Protein AF-0000000079812619 (afdb_homodimer)

Structure (mmCIF, N/CA/C/O backbone):
data_AF-0000000079812619-model_v1
#
loop_
_entity.id
_entity.type
_entity.pdbx_description
1 polymer 'arginine deiminase'
#
loop_
_atom_site.group_PDB
_atom_site.id
_atom_site.type_symbol
_atom_site.label_atom_id
_atom_site.label_alt_id
_atom_site.label_comp_id
_atom_site.label_asym_id
_atom_site.label_entity_id
_atom_site.label_seq_id
_atom_site.pdbx_PDB_ins_code
_atom_site.Cartn_x
_atom_site.Cartn_y
_atom_site.Cartn_z
_atom_site.occupancy
_atom_site.B_iso_or_equiv
_atom_site.auth_seq_id
_atom_site.auth_comp_id
_atom_site.auth_asym_id
_atom_site.auth_atom_id
_atom_site.pdbx_PDB_model_num
ATOM 1 N N . MET A 1 1 ? 17.625 -40.125 -14.539 1 35.16 1 MET A N 1
ATOM 2 C CA . MET A 1 1 ? 16.844 -39.312 -13.609 1 35.16 1 MET A CA 1
ATOM 3 C C . MET A 1 1 ? 15.352 -39.469 -13.867 1 35.16 1 MET A C 1
ATOM 5 O O . MET A 1 1 ? 14.898 -39.375 -15.008 1 35.16 1 MET A O 1
ATOM 9 N N . VAL A 1 2 ? 14.688 -40.375 -13.164 1 44.88 2 VAL A N 1
ATOM 10 C CA . VAL A 1 2 ? 13.281 -40.688 -13.406 1 44.88 2 VAL A CA 1
ATOM 11 C C . VAL A 1 2 ? 12.5 -39.375 -13.617 1 44.88 2 VAL A C 1
ATOM 13 O O . VAL A 1 2 ? 12.617 -38.438 -12.828 1 44.88 2 VAL A O 1
ATOM 16 N N . ALA A 1 3 ? 12.133 -39.125 -14.828 1 56.12 3 ALA A N 1
ATOM 17 C CA . ALA A 1 3 ? 11.367 -37.969 -15.219 1 56.12 3 ALA A CA 1
ATOM 18 C C . ALA A 1 3 ? 10.227 -37.688 -14.242 1 56.12 3 ALA A C 1
ATOM 20 O O . ALA A 1 3 ? 9.43 -38.594 -13.953 1 56.12 3 ALA A O 1
ATOM 21 N N . ASN A 1 4 ? 10.367 -36.688 -13.375 1 72.25 4 ASN A N 1
ATOM 22 C CA . ASN A 1 4 ? 9.289 -36.281 -12.461 1 72.25 4 ASN A CA 1
ATOM 23 C C . ASN A 1 4 ? 7.977 -36.062 -13.211 1 72.25 4 ASN A C 1
ATOM 25 O O . ASN A 1 4 ? 7.969 -35.5 -14.312 1 72.25 4 ASN A O 1
ATOM 29 N N . ARG A 1 5 ? 7.043 -36.75 -12.773 1 89.38 5 ARG A N 1
ATOM 30 C CA . ARG A 1 5 ? 5.699 -36.625 -13.336 1 89.38 5 ARG A CA 1
ATOM 31 C C . ARG A 1 5 ? 5.312 -35.156 -13.5 1 89.38 5 ARG A C 1
ATOM 33 O O . ARG A 1 5 ? 4.711 -34.781 -14.508 1 89.38 5 ARG A O 1
ATOM 40 N N . TRP A 1 6 ? 5.793 -34.344 -12.523 1 96.56 6 TRP A N 1
ATOM 41 C CA . TRP A 1 6 ? 5.449 -32.938 -12.516 1 96.56 6 TRP A CA 1
ATOM 42 C C . TRP A 1 6 ? 6.633 -32.094 -12.961 1 96.56 6 TRP A C 1
ATOM 44 O O . TRP A 1 6 ? 7.777 -32.375 -12.609 1 96.56 6 TRP A O 1
ATOM 54 N N . PHE A 1 7 ? 6.238 -31.078 -13.852 1 97.31 7 PHE A N 1
ATOM 55 C CA . PHE A 1 7 ? 7.312 -30.297 -14.453 1 97.31 7 PHE A CA 1
ATOM 56 C C . PHE A 1 7 ? 6.797 -28.938 -14.914 1 97.31 7 PHE A C 1
ATOM 58 O O . PHE A 1 7 ? 5.77 -28.844 -15.594 1 97.31 7 PHE A O 1
ATOM 65 N N . ILE A 1 8 ? 7.512 -27.875 -14.516 1 97.62 8 ILE A N 1
ATOM 66 C CA . ILE A 1 8 ? 7.32 -26.562 -15.133 1 97.62 8 ILE A CA 1
ATOM 67 C C . ILE A 1 8 ? 8.664 -25.844 -15.242 1 97.62 8 ILE A C 1
ATOM 69 O O . ILE A 1 8 ? 9.508 -25.953 -14.352 1 97.62 8 ILE A O 1
ATOM 73 N N . ASP A 1 9 ? 8.906 -25.203 -16.328 1 97.44 9 ASP A N 1
ATOM 74 C CA . ASP A 1 9 ? 10.117 -24.391 -16.453 1 97.44 9 ASP A CA 1
ATOM 75 C C . ASP A 1 9 ? 9.773 -22.953 -16.859 1 97.44 9 ASP A C 1
ATOM 77 O O . ASP A 1 9 ? 10.672 -22.156 -17.141 1 97.44 9 ASP A O 1
ATOM 81 N N . SER A 1 10 ? 8.477 -22.734 -16.922 1 98.31 10 SER A N 1
ATOM 82 C CA . SER A 1 10 ? 7.977 -21.391 -17.219 1 98.31 10 SER A CA 1
ATOM 83 C C . SER A 1 10 ? 6.535 -21.219 -16.75 1 98.31 10 SER A C 1
ATOM 85 O O . SER A 1 10 ? 5.816 -22.203 -16.547 1 98.31 10 SER A O 1
ATOM 87 N N . GLU A 1 11 ? 6.156 -19.984 -16.547 1 98.25 11 GLU A N 1
ATOM 88 C CA . GLU A 1 11 ? 4.773 -19.656 -16.203 1 98.25 11 GLU A CA 1
ATOM 89 C C . GLU A 1 11 ? 3.865 -19.75 -17.422 1 98.25 11 GLU A C 1
ATOM 91 O O . GLU A 1 11 ? 2.639 -19.781 -17.297 1 98.25 11 GLU A O 1
ATOM 96 N N . THR A 1 12 ? 4.434 -19.875 -18.656 1 98.56 12 THR A N 1
ATOM 97 C CA . THR A 1 12 ? 3.602 -19.625 -19.828 1 98.56 12 THR A CA 1
ATOM 98 C C . THR A 1 12 ? 3.58 -20.844 -20.75 1 98.56 12 THR A C 1
ATOM 100 O O . THR A 1 12 ? 2.92 -20.812 -21.781 1 98.56 12 THR A O 1
ATOM 103 N N . GLY A 1 13 ? 4.344 -21.922 -20.406 1 98.06 13 GLY A N 1
ATOM 104 C CA . GLY A 1 13 ? 4.203 -23.156 -21.172 1 98.06 13 GLY A CA 1
ATOM 105 C C . GLY A 1 13 ? 2.783 -23.688 -21.172 1 98.06 13 GLY A C 1
ATOM 106 O O . GLY A 1 13 ? 1.988 -23.359 -20.297 1 98.06 13 GLY A O 1
ATOM 107 N N . ASP A 1 14 ? 2.551 -24.516 -22.141 1 98.19 14 ASP A N 1
ATOM 108 C CA . ASP A 1 14 ? 1.212 -25.078 -22.25 1 98.19 14 ASP A CA 1
ATOM 109 C C . ASP A 1 14 ? 0.835 -25.859 -20.984 1 98.19 14 ASP A C 1
ATOM 111 O O . ASP A 1 14 ? 1.532 -26.797 -20.594 1 98.19 14 ASP A O 1
ATOM 115 N N . LEU A 1 15 ? -0.251 -25.469 -20.344 1 98.62 15 LEU A N 1
ATOM 116 C CA . LEU A 1 15 ? -0.665 -26.062 -19.078 1 98.62 15 LEU A CA 1
ATOM 117 C C . LEU A 1 15 ? -1.372 -27.391 -19.312 1 98.62 15 LEU A C 1
ATOM 119 O O . LEU A 1 15 ? -2.373 -27.453 -20.031 1 98.62 15 LEU A O 1
ATOM 123 N N . ALA A 1 16 ? -0.857 -28.422 -18.703 1 98.44 16 ALA A N 1
ATOM 124 C CA . ALA A 1 16 ? -1.428 -29.75 -18.891 1 98.44 16 ALA A CA 1
ATOM 125 C C . ALA A 1 16 ? -2.148 -30.219 -17.625 1 98.44 16 ALA A C 1
ATOM 127 O O . ALA A 1 16 ? -3.229 -30.812 -17.703 1 98.44 16 ALA A O 1
ATOM 128 N N . ASP A 1 17 ? -1.555 -30 -16.5 1 98.75 17 ASP A N 1
ATOM 129 C CA . ASP A 1 17 ? -2.094 -30.422 -15.219 1 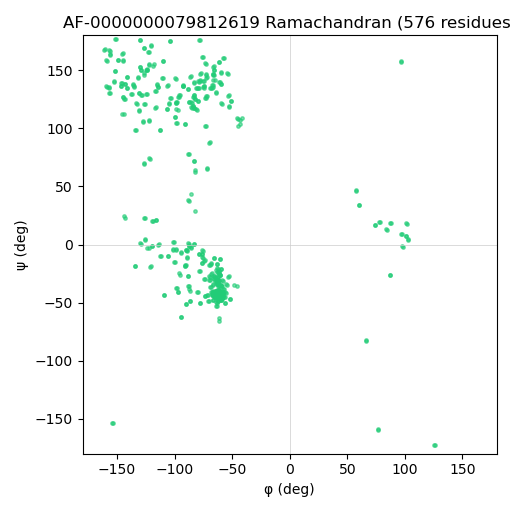98.75 17 ASP A CA 1
ATOM 130 C C . ASP A 1 17 ? -2.049 -29.281 -14.203 1 98.75 17 ASP A C 1
ATOM 132 O O . ASP A 1 17 ? -1.087 -28.5 -14.18 1 98.75 17 ASP A O 1
ATOM 136 N N . VAL A 1 18 ? -3.074 -29.203 -13.359 1 98.88 18 VAL A N 1
ATOM 137 C CA . VAL A 1 18 ? -3.158 -28.109 -12.398 1 98.88 18 VAL A CA 1
ATOM 138 C C . VAL A 1 18 ? -3.799 -28.609 -11.102 1 98.88 18 VAL A C 1
ATOM 140 O O . VAL A 1 18 ? -4.711 -29.453 -11.141 1 98.88 18 VAL A O 1
ATOM 143 N N . LEU A 1 19 ? -3.283 -28.188 -10.016 1 98.88 19 LEU A N 1
ATOM 144 C CA . LEU A 1 19 ? -3.783 -28.547 -8.695 1 98.88 19 LEU A CA 1
ATOM 145 C C . LEU A 1 19 ? -4.73 -27.484 -8.164 1 98.88 19 LEU A C 1
ATOM 147 O O . LEU A 1 19 ? -4.402 -26.297 -8.18 1 98.88 19 LEU A O 1
ATOM 151 N N . LEU A 1 20 ? -5.902 -27.859 -7.723 1 98.88 20 LEU A N 1
ATOM 152 C CA . LEU A 1 20 ? -6.938 -27 -7.164 1 98.88 20 LEU A CA 1
ATOM 153 C C . LEU A 1 20 ? -7.379 -27.5 -5.793 1 98.88 20 LEU A C 1
ATOM 155 O O . LEU A 1 20 ? -6.969 -28.578 -5.363 1 98.88 20 LEU A O 1
ATOM 159 N N . CYS A 1 21 ? -8.125 -26.719 -5.086 1 98.81 21 CYS A N 1
ATOM 160 C CA . CYS A 1 21 ? -8.844 -27.109 -3.877 1 98.81 21 CYS A CA 1
ATOM 161 C C . CYS A 1 21 ? -10.203 -26.422 -3.807 1 98.81 21 CYS A C 1
ATOM 163 O O . CYS A 1 21 ? -10.289 -25.203 -3.908 1 98.81 21 CYS A O 1
ATOM 165 N N . ALA A 1 22 ? -11.219 -27.234 -3.672 1 98.38 22 ALA A N 1
ATOM 166 C CA . ALA A 1 22 ? -12.562 -26.688 -3.568 1 98.38 22 ALA A CA 1
ATOM 167 C C . ALA A 1 22 ? -12.695 -25.766 -2.359 1 98.38 22 ALA A C 1
ATOM 169 O O . ALA A 1 22 ? -12.047 -25.984 -1.33 1 98.38 22 ALA A O 1
ATOM 170 N N . PRO A 1 23 ? -13.539 -24.766 -2.494 1 97.94 23 PRO A N 1
ATOM 171 C CA . PRO A 1 23 ? -13.602 -23.734 -1.454 1 97.94 23 PRO A CA 1
ATOM 172 C C . PRO A 1 23 ? -14.586 -24.078 -0.338 1 97.94 23 PRO A C 1
ATOM 174 O O . PRO A 1 23 ? -15.266 -23.203 0.195 1 97.94 23 PRO A O 1
ATOM 177 N N . ASP A 1 24 ? -14.664 -25.281 0.041 1 97.19 24 ASP A N 1
ATOM 178 C CA . ASP A 1 24 ? -15.656 -25.781 0.987 1 97.19 24 ASP A CA 1
ATOM 179 C C . ASP A 1 24 ? -15.508 -25.094 2.348 1 97.19 24 ASP A C 1
ATOM 181 O O . ASP A 1 24 ? -16.5 -24.859 3.035 1 97.19 24 ASP A O 1
ATOM 185 N N . TYR A 1 25 ? -14.312 -24.828 2.709 1 96.5 25 TYR A N 1
ATOM 186 C CA . TYR A 1 25 ? -14.086 -24.281 4.039 1 96.5 25 TYR A CA 1
ATOM 187 C C . TYR A 1 25 ? -13.43 -22.906 3.947 1 96.5 25 TYR A C 1
ATOM 189 O O . TYR A 1 25 ? -12.758 -22.469 4.883 1 96.5 25 TYR A O 1
ATOM 197 N N . TYR A 1 26 ? -13.578 -22.297 2.773 1 96.12 26 TYR A N 1
ATOM 198 C CA . TYR A 1 26 ? -13.031 -20.953 2.537 1 96.12 26 TYR A CA 1
ATOM 199 C C . TYR A 1 26 ? -13.695 -19.922 3.441 1 96.12 26 TYR A C 1
ATOM 201 O O . TYR A 1 26 ? -14.922 -19.891 3.557 1 96.12 26 TYR A O 1
ATOM 209 N N . SER A 1 27 ? -12.867 -19.156 4.082 1 94.25 27 SER A N 1
ATOM 210 C CA . SER A 1 27 ? -13.344 -18.047 4.906 1 94.25 27 SER A CA 1
ATOM 211 C C . SER A 1 27 ? -12.312 -16.938 4.984 1 94.25 27 SER A C 1
ATOM 213 O O . SER A 1 27 ? -11.109 -17.172 4.879 1 94.25 27 SER A O 1
ATOM 215 N N . TRP A 1 28 ? -12.891 -15.75 5.121 1 91.75 28 TRP A N 1
ATOM 216 C CA . TRP A 1 28 ? -11.992 -14.609 5.23 1 91.75 28 TRP A CA 1
ATOM 217 C C . TRP A 1 28 ? -11.492 -14.438 6.66 1 91.75 28 TRP A C 1
ATOM 219 O O . TRP A 1 28 ? -12.273 -14.5 7.609 1 91.75 28 TRP A O 1
ATOM 229 N N . ILE A 1 29 ? -10.25 -14.344 6.77 1 88.19 29 ILE A N 1
ATOM 230 C CA . ILE A 1 29 ? -9.609 -13.945 8.016 1 88.19 29 ILE A CA 1
ATOM 231 C C . ILE A 1 29 ? -8.75 -12.703 7.781 1 88.19 29 ILE A C 1
ATOM 233 O O . ILE A 1 29 ? -8.383 -12.398 6.645 1 88.19 29 ILE A O 1
ATOM 237 N N . PRO A 1 30 ? -8.516 -11.914 8.805 1 85.94 30 PRO A N 1
ATOM 238 C CA . PRO A 1 30 ? -7.777 -10.664 8.625 1 85.94 30 PRO A CA 1
ATOM 239 C C . PRO A 1 30 ? -6.289 -10.891 8.359 1 85.94 30 PRO A C 1
ATOM 241 O O . PRO A 1 30 ? -5.445 -10.391 9.102 1 85.94 30 PRO A O 1
ATOM 244 N N . SER A 1 31 ? -5.996 -11.484 7.27 1 84.31 31 SER A N 1
ATOM 245 C CA . SER A 1 31 ? -4.625 -11.891 6.973 1 84.31 31 SER A CA 1
ATOM 246 C C . SER A 1 31 ? -4.055 -11.086 5.809 1 84.31 31 SER A C 1
ATOM 248 O O . SER A 1 31 ? -2.865 -11.195 5.496 1 84.31 31 SER A O 1
ATOM 250 N N . ASN A 1 32 ? -4.867 -10.359 5.164 1 88.56 32 ASN A N 1
ATOM 251 C CA . ASN A 1 32 ? -4.449 -9.477 4.074 1 88.56 32 ASN A CA 1
ATOM 252 C C . ASN A 1 32 ? -5.336 -8.242 3.984 1 88.56 32 ASN A C 1
ATOM 254 O O . ASN A 1 32 ? -6.484 -8.258 4.426 1 88.56 32 ASN A O 1
ATOM 258 N N . ASP A 1 33 ? -4.809 -7.234 3.371 1 88.75 33 ASP A N 1
ATOM 259 C CA . ASP A 1 33 ? -5.449 -5.922 3.395 1 88.75 33 ASP A CA 1
ATOM 260 C C . ASP A 1 33 ? -6.777 -5.941 2.643 1 88.75 33 ASP A C 1
ATOM 262 O O . ASP A 1 33 ? -7.711 -5.227 3.004 1 88.75 33 ASP A O 1
ATOM 266 N N . ILE A 1 34 ? -6.875 -6.688 1.631 1 90 34 ILE A N 1
ATOM 267 C CA . ILE A 1 34 ? -8.086 -6.738 0.823 1 90 34 ILE A CA 1
ATOM 268 C C . ILE A 1 34 ? -9.227 -7.352 1.637 1 90 34 ILE A C 1
ATOM 270 O O . ILE A 1 34 ? -10.312 -6.773 1.729 1 90 34 ILE A O 1
ATOM 274 N N . ALA A 1 35 ? -8.977 -8.438 2.275 1 89.44 35 ALA A N 1
ATOM 275 C CA . ALA A 1 35 ? -9.977 -9.078 3.119 1 89.44 35 ALA A CA 1
ATOM 276 C C . ALA A 1 35 ? -10.367 -8.188 4.293 1 89.44 35 ALA A C 1
ATOM 278 O O . ALA A 1 35 ? -11.547 -8.078 4.637 1 89.44 35 ALA A O 1
ATOM 279 N N . ILE A 1 36 ? -9.391 -7.566 4.855 1 88.12 36 ILE A N 1
ATOM 280 C CA . ILE A 1 36 ? -9.633 -6.66 5.973 1 88.12 36 ILE A CA 1
ATOM 281 C C . ILE A 1 36 ? -10.578 -5.543 5.535 1 88.12 36 ILE A C 1
ATOM 283 O O . ILE A 1 36 ? -11.547 -5.242 6.23 1 88.12 36 ILE A O 1
ATOM 287 N N . GLN A 1 37 ? -10.297 -5.012 4.398 1 86.56 37 GLN A N 1
ATOM 288 C CA . GLN A 1 37 ? -11.133 -3.924 3.902 1 86.56 37 GLN A CA 1
ATOM 289 C C . GLN A 1 37 ? -12.531 -4.422 3.551 1 86.56 37 GLN A C 1
ATOM 291 O O . GLN A 1 37 ? -13.523 -3.742 3.824 1 86.56 37 GLN A O 1
ATOM 296 N N . SER A 1 38 ? -12.617 -5.594 2.93 1 88.94 38 SER A N 1
ATOM 297 C CA . SER A 1 38 ? -13.922 -6.172 2.594 1 88.94 38 SER A CA 1
ATOM 298 C C . SER A 1 38 ? -14.766 -6.383 3.842 1 88.94 38 SER A C 1
ATOM 300 O O . SER A 1 38 ? -15.938 -5.988 3.879 1 88.94 38 SER A O 1
ATOM 302 N N . MET A 1 39 ? -14.156 -6.941 4.84 1 87.06 39 MET A N 1
ATOM 303 C CA . MET A 1 39 ? -14.867 -7.199 6.094 1 87.06 39 MET A CA 1
ATOM 304 C C . MET A 1 39 ? -15.266 -5.891 6.766 1 87.06 39 MET A C 1
ATOM 306 O O . MET A 1 39 ? -16.391 -5.762 7.254 1 87.06 39 MET A O 1
ATOM 310 N N . ALA A 1 40 ? -14.398 -4.988 6.715 1 82.56 40 ALA A N 1
ATOM 311 C CA . ALA A 1 40 ? -14.672 -3.689 7.324 1 82.56 40 ALA A CA 1
ATOM 312 C C . ALA A 1 40 ? -15.836 -2.988 6.625 1 82.56 40 ALA A C 1
ATOM 314 O O . ALA A 1 40 ? -16.594 -2.248 7.254 1 82.56 40 ALA A O 1
ATOM 315 N N . ASN A 1 41 ? -15.984 -3.287 5.367 1 85.75 41 ASN A N 1
ATOM 316 C CA . ASN A 1 41 ? -17.047 -2.666 4.582 1 85.75 41 ASN A CA 1
ATOM 317 C C . ASN A 1 41 ? -18.344 -3.449 4.68 1 85.75 41 ASN A C 1
ATOM 319 O O . ASN A 1 41 ? -19.328 -3.133 3.992 1 85.75 41 ASN A O 1
ATOM 323 N N . GLY A 1 42 ? -18.312 -4.52 5.441 1 87.56 42 GLY A N 1
ATOM 324 C CA . GLY A 1 42 ? -19.531 -5.281 5.707 1 87.56 42 GLY A CA 1
ATOM 325 C C . GLY A 1 42 ? -19.844 -6.285 4.613 1 87.56 42 GLY A C 1
ATOM 326 O O . GLY A 1 42 ? -20.969 -6.789 4.539 1 87.56 42 GLY A O 1
ATOM 327 N N . ILE A 1 43 ? -18.906 -6.504 3.781 1 89.12 43 ILE A N 1
ATOM 328 C CA . ILE A 1 43 ? -19.109 -7.48 2.723 1 89.12 43 ILE A CA 1
ATOM 329 C C . ILE A 1 43 ? -19.031 -8.891 3.299 1 89.12 43 ILE A C 1
ATOM 331 O O . ILE A 1 43 ? -18.156 -9.18 4.129 1 89.12 43 ILE A O 1
ATOM 335 N N . THR A 1 44 ? -19.984 -9.734 2.889 1 91.81 44 THR A N 1
ATOM 336 C CA . THR A 1 44 ? -19.984 -11.125 3.334 1 91.81 44 THR A CA 1
ATOM 337 C C . THR A 1 44 ? -19.828 -12.07 2.15 1 91.81 44 THR A C 1
ATOM 339 O O . THR A 1 44 ? -20.188 -11.727 1.021 1 91.81 44 THR A O 1
ATOM 342 N N . ILE A 1 45 ? -19.328 -13.195 2.453 1 93.5 45 ILE A N 1
ATOM 343 C CA . ILE A 1 45 ? -19.125 -14.203 1.423 1 93.5 45 ILE A CA 1
ATOM 344 C C . ILE A 1 45 ? -20.469 -14.789 1.003 1 93.5 45 ILE A C 1
ATOM 346 O O . ILE A 1 45 ? -21.281 -15.18 1.851 1 93.5 45 ILE A O 1
ATOM 350 N N . ASP A 1 46 ? -20.719 -14.789 -0.28 1 95.62 46 ASP A N 1
ATOM 351 C CA . ASP A 1 46 ? -21.844 -15.531 -0.856 1 95.62 46 ASP A CA 1
ATOM 352 C C . ASP A 1 46 ? -21.422 -16.938 -1.257 1 95.62 46 ASP A C 1
ATOM 354 O O . ASP A 1 46 ? -20.891 -17.156 -2.35 1 95.62 46 ASP A O 1
ATOM 358 N N . ARG A 1 47 ? -21.781 -17.906 -0.493 1 95.88 47 ARG A N 1
ATOM 359 C CA . ARG A 1 47 ? -21.281 -19.281 -0.647 1 95.88 47 ARG A CA 1
ATOM 360 C C . ARG A 1 47 ? -21.75 -19.875 -1.971 1 95.88 47 ARG A C 1
ATOM 362 O O . ARG A 1 47 ? -21.016 -20.625 -2.605 1 95.88 47 ARG A O 1
ATOM 369 N N . ALA A 1 48 ? -22.953 -19.609 -2.332 1 97.31 48 ALA A N 1
ATOM 370 C CA . ALA A 1 48 ? -23.453 -20.109 -3.605 1 97.31 48 ALA A CA 1
ATOM 371 C C . ALA A 1 48 ? -22.688 -19.531 -4.777 1 97.31 48 ALA A C 1
ATOM 373 O O . ALA A 1 48 ? -22.297 -20.25 -5.703 1 97.31 48 ALA A O 1
ATOM 374 N N . ALA A 1 49 ? -22.484 -18.25 -4.707 1 97.38 49 ALA A N 1
ATOM 375 C CA . ALA A 1 49 ? -21.719 -17.578 -5.75 1 97.38 49 ALA A CA 1
ATOM 376 C C . ALA A 1 49 ? -20.281 -18.094 -5.777 1 97.38 49 ALA A C 1
ATOM 378 O O . ALA A 1 49 ? -19.688 -18.281 -6.848 1 97.38 49 ALA A O 1
ATOM 379 N N . LEU A 1 50 ? -19.812 -18.281 -4.602 1 97.31 50 LEU A N 1
ATOM 380 C CA . LEU A 1 50 ? -18.438 -18.781 -4.465 1 97.31 50 LEU A CA 1
ATOM 381 C C . LEU A 1 50 ? -18.281 -20.141 -5.145 1 97.31 50 LEU A C 1
ATOM 383 O O . LEU A 1 50 ? -17.344 -20.359 -5.898 1 97.31 50 LEU A O 1
ATOM 387 N N . LYS A 1 51 ? -19.141 -21.016 -4.906 1 97.81 51 LYS A N 1
ATOM 388 C CA . LYS A 1 51 ? -19.109 -22.344 -5.5 1 97.81 51 LYS A CA 1
ATOM 389 C C . LYS A 1 51 ? -19.297 -22.281 -7.012 1 97.81 51 LYS A C 1
ATOM 391 O O . LYS A 1 51 ? -18.625 -23 -7.758 1 97.81 51 LYS A O 1
ATOM 396 N N . ALA A 1 52 ? -20.219 -21.453 -7.418 1 98.5 52 ALA A N 1
ATOM 397 C CA . ALA A 1 52 ? -20.453 -21.281 -8.844 1 98.5 52 ALA A CA 1
ATOM 398 C C . ALA A 1 52 ? -19.219 -20.75 -9.547 1 98.5 52 ALA A C 1
ATOM 400 O O . ALA A 1 52 ? -18.859 -21.203 -10.641 1 98.5 52 ALA A O 1
ATOM 401 N N . GLN A 1 53 ? -18.594 -19.766 -8.938 1 98.62 53 GLN A N 1
ATOM 402 C CA . GLN A 1 53 ? -17.406 -19.172 -9.516 1 98.62 53 GLN A CA 1
ATOM 403 C C . GLN A 1 53 ? -16.266 -20.188 -9.602 1 98.62 53 GLN A C 1
ATOM 405 O O . GLN A 1 53 ? -15.531 -20.219 -10.586 1 98.62 53 GLN A O 1
ATOM 410 N N . PHE A 1 54 ? -16.141 -20.984 -8.547 1 98.75 54 PHE A N 1
ATOM 411 C CA . PHE A 1 54 ? -15.141 -22.047 -8.594 1 98.75 54 PHE A CA 1
ATOM 412 C C . PHE A 1 54 ? -15.43 -23.016 -9.734 1 98.75 54 PHE A C 1
ATOM 414 O O . PHE A 1 54 ? -14.523 -23.422 -10.453 1 98.75 54 PHE A O 1
ATOM 421 N N . GLY A 1 55 ? -16.641 -23.359 -9.906 1 98.75 55 GLY A N 1
ATOM 422 C CA . GLY A 1 55 ? -17.031 -24.188 -11.023 1 98.75 55 GLY A CA 1
ATOM 423 C C . GLY A 1 55 ? -16.703 -23.594 -12.375 1 98.75 55 GLY A C 1
ATOM 424 O O . GLY A 1 55 ? -16.266 -24.297 -13.289 1 98.75 55 GLY A O 1
ATOM 425 N N . GLU A 1 56 ? -16.906 -22.312 -12.5 1 98.81 56 GLU A N 1
ATOM 426 C CA . GLU A 1 56 ? -16.578 -21.641 -13.75 1 98.81 56 GLU A CA 1
ATOM 427 C C . GLU A 1 56 ? -15.078 -21.688 -14.023 1 98.81 56 GLU A C 1
ATOM 429 O O . GLU A 1 56 ? -14.648 -21.844 -15.164 1 98.81 56 GLU A O 1
ATOM 434 N N . LEU A 1 57 ? -14.344 -21.484 -12.945 1 98.88 57 LEU A N 1
ATOM 435 C CA . LEU A 1 57 ? -12.898 -21.594 -13.094 1 98.88 57 LEU A CA 1
ATOM 436 C C . LEU A 1 57 ? -12.5 -22.984 -13.57 1 98.88 57 LEU A C 1
ATOM 438 O O . LEU A 1 57 ? -11.719 -23.109 -14.516 1 98.88 57 LEU A O 1
ATOM 442 N N . VAL A 1 58 ? -13.031 -23.984 -12.961 1 98.88 58 VAL A N 1
ATOM 443 C CA . VAL A 1 58 ? -12.742 -25.375 -13.328 1 98.88 58 VAL A CA 1
ATOM 444 C C . VAL A 1 58 ? -13.156 -25.609 -14.781 1 98.88 58 VAL A C 1
ATOM 446 O O . VAL A 1 58 ? -12.414 -26.234 -15.555 1 98.88 58 VAL A O 1
ATOM 449 N N . GLY A 1 59 ? -14.336 -25.125 -15.117 1 98.81 59 GLY A N 1
ATOM 450 C CA . GLY A 1 59 ? -14.797 -25.25 -16.484 1 98.81 59 GLY A CA 1
ATOM 451 C C . GLY A 1 59 ? -13.859 -24.609 -17.5 1 98.81 59 GLY A C 1
ATOM 452 O O . GLY A 1 59 ? -13.602 -25.188 -18.562 1 98.81 59 GLY A O 1
ATOM 453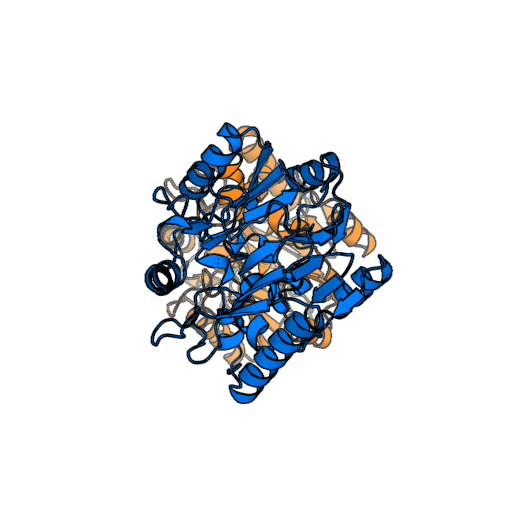 N N . ALA A 1 60 ? -13.398 -23.438 -17.188 1 98.81 60 ALA A N 1
ATOM 454 C CA . ALA A 1 60 ? -12.461 -22.75 -18.062 1 98.81 60 ALA A CA 1
ATOM 455 C C . ALA A 1 60 ? -11.172 -23.531 -18.234 1 98.81 60 ALA A C 1
ATOM 457 O O . ALA A 1 60 ? -10.633 -23.641 -19.328 1 98.81 60 ALA A O 1
ATOM 458 N N . LEU A 1 61 ? -10.648 -24.078 -17.125 1 98.88 61 LEU A N 1
ATOM 459 C CA . LEU A 1 61 ? -9.414 -24.875 -17.156 1 98.88 61 LEU A CA 1
ATOM 460 C C . LEU A 1 61 ? -9.594 -26.141 -17.984 1 98.88 61 LEU A C 1
ATOM 462 O O . LEU A 1 61 ? -8.797 -26.406 -18.891 1 98.88 61 LEU A O 1
ATOM 466 N N . GLU A 1 62 ? -10.641 -26.859 -17.719 1 98.75 62 GLU A N 1
ATOM 467 C CA . GLU A 1 62 ? -10.906 -28.109 -18.438 1 98.75 62 GLU A CA 1
ATOM 468 C C . GLU A 1 62 ? -11.211 -27.844 -19.906 1 98.75 62 GLU A C 1
ATOM 470 O O . GLU A 1 62 ? -10.773 -28.578 -20.781 1 98.75 62 GLU A O 1
ATOM 475 N N . GLY A 1 63 ? -11.977 -26.781 -20.109 1 98.38 63 GLY A N 1
ATOM 476 C CA . GLY A 1 63 ? -12.273 -26.391 -21.484 1 98.38 63 GLY A CA 1
ATOM 477 C C . GLY A 1 63 ? -11.031 -26.047 -22.281 1 98.38 63 GLY A C 1
ATOM 478 O O . GLY A 1 63 ? -11 -26.234 -23.5 1 98.38 63 GLY A O 1
ATOM 479 N N . ALA A 1 64 ? -10.031 -25.641 -21.609 1 98.12 64 ALA A N 1
ATOM 480 C CA . ALA A 1 64 ? -8.773 -25.281 -22.25 1 98.12 64 ALA A CA 1
ATOM 481 C C . ALA A 1 64 ? -7.855 -26.5 -22.375 1 98.12 64 ALA A C 1
ATOM 483 O O . ALA A 1 64 ? -6.75 -26.391 -22.906 1 98.12 64 ALA A O 1
ATOM 484 N N . GLY A 1 65 ? -8.281 -27.609 -21.812 1 98 65 GLY A N 1
ATOM 485 C CA . GLY A 1 65 ? -7.547 -28.859 -22.016 1 98 65 GLY A CA 1
ATOM 486 C C . GLY A 1 65 ? -6.703 -29.25 -20.828 1 98 65 GLY A C 1
ATOM 487 O O . GLY A 1 65 ? -5.969 -30.234 -20.875 1 98 65 GLY A O 1
ATOM 488 N N . ALA A 1 66 ? -6.773 -28.547 -19.781 1 98.56 66 ALA A N 1
ATOM 489 C CA . ALA A 1 66 ? -5.988 -28.875 -18.594 1 98.56 66 ALA A CA 1
ATOM 490 C C . ALA A 1 66 ? -6.688 -29.953 -17.75 1 98.56 66 ALA A C 1
ATOM 492 O O . ALA A 1 66 ? -7.91 -29.938 -17.609 1 98.56 66 ALA A O 1
ATOM 493 N N . SER A 1 67 ? -5.922 -30.875 -17.234 1 98.62 67 SER A N 1
ATOM 494 C CA . SER A 1 67 ? -6.43 -31.812 -16.25 1 98.62 67 SER A CA 1
ATOM 495 C C . SER A 1 67 ? -6.387 -31.234 -14.844 1 98.62 67 SER A C 1
ATOM 497 O O . SER A 1 67 ? -5.328 -30.797 -14.383 1 98.62 67 SER A O 1
ATOM 499 N N . CYS A 1 68 ? -7.543 -31.281 -14.188 1 98.81 68 CYS A N 1
ATOM 500 C CA . CYS A 1 68 ? -7.645 -30.703 -12.852 1 98.81 68 CYS A CA 1
ATOM 501 C C . CYS A 1 68 ? -7.461 -31.781 -11.781 1 98.81 68 CYS A C 1
ATOM 503 O O . CYS A 1 68 ? -8.055 -32.844 -11.867 1 98.81 68 CYS A O 1
ATOM 505 N N . HIS A 1 69 ? -6.574 -31.516 -10.922 1 98.69 69 HIS A N 1
ATOM 506 C CA . HIS A 1 69 ? -6.355 -32.312 -9.719 1 98.69 69 HIS A CA 1
ATOM 507 C C . HIS A 1 69 ? -6.773 -31.562 -8.469 1 98.69 69 HIS A C 1
ATOM 509 O O . HIS A 1 69 ? -6.84 -30.328 -8.477 1 98.69 69 HIS A O 1
ATOM 515 N N . TYR A 1 70 ? -7.051 -32.344 -7.379 1 98.62 70 TYR A N 1
ATOM 516 C CA . TYR A 1 70 ? -7.641 -31.625 -6.242 1 98.62 70 TYR A CA 1
ATOM 517 C C . TYR A 1 70 ? -6.992 -32.062 -4.934 1 98.62 70 TYR A C 1
ATOM 519 O O . TYR A 1 70 ? -6.723 -33.25 -4.734 1 98.62 70 TYR A O 1
ATOM 527 N N . LEU A 1 71 ? -6.719 -31.109 -4.078 1 98.44 71 LEU A N 1
ATOM 528 C CA . LEU A 1 71 ? -6.547 -31.406 -2.658 1 98.44 71 LEU A CA 1
ATOM 529 C C . LEU A 1 71 ? -7.887 -31.703 -1.999 1 98.44 71 LEU A C 1
ATOM 531 O O . LEU A 1 71 ? -8.938 -31.281 -2.484 1 98.44 71 LEU A O 1
ATOM 535 N N . THR A 1 72 ? -7.785 -32.438 -0.918 1 96.75 72 THR A N 1
ATOM 536 C CA . THR A 1 72 ? -8.977 -32.625 -0.1 1 96.75 72 THR A CA 1
ATOM 537 C C . THR A 1 72 ? -9.172 -31.453 0.852 1 96.75 72 THR A C 1
ATOM 539 O O . THR A 1 72 ? -8.328 -31.203 1.713 1 96.75 72 THR A O 1
ATOM 542 N N . PRO A 1 73 ? -10.289 -30.781 0.638 1 97.06 73 PRO A N 1
ATOM 543 C CA . PRO A 1 73 ? -10.523 -29.672 1.567 1 97.06 73 PRO A CA 1
ATOM 544 C C . PRO A 1 73 ? -10.609 -30.125 3.021 1 97.06 73 PRO A C 1
ATOM 546 O O . PRO A 1 73 ? -11.18 -31.188 3.307 1 97.06 73 PRO A O 1
ATOM 549 N N . LYS A 1 74 ? -10 -29.359 3.861 1 96.69 74 LYS A N 1
ATOM 550 C CA . LYS A 1 74 ? -10.016 -29.703 5.281 1 96.69 74 LYS A CA 1
ATOM 551 C C . LYS A 1 74 ? -10.57 -28.547 6.109 1 96.69 74 LYS A C 1
ATOM 553 O O . LYS A 1 74 ? -10.336 -27.375 5.797 1 96.69 74 LYS A O 1
ATOM 558 N N . GLU A 1 75 ? -11.18 -28.938 7.203 1 95.44 75 GLU A N 1
ATOM 559 C CA . GLU A 1 75 ? -11.672 -27.938 8.148 1 95.44 75 GLU A CA 1
ATOM 560 C C . GLU A 1 75 ? -10.523 -27.172 8.781 1 95.44 75 GLU A C 1
ATOM 562 O O . GLU A 1 75 ? -9.422 -27.703 8.953 1 95.44 75 GLU A O 1
ATOM 567 N N . ASN A 1 76 ? -10.719 -25.906 9.07 1 94.12 76 ASN A N 1
ATOM 568 C CA . ASN A 1 76 ? -9.789 -25.016 9.766 1 94.12 76 ASN A CA 1
ATOM 569 C C . ASN A 1 76 ? -8.633 -24.609 8.859 1 94.12 76 ASN A C 1
ATOM 571 O O . ASN A 1 76 ? -7.562 -24.234 9.344 1 94.12 76 ASN A O 1
ATOM 575 N N . MET A 1 77 ? -8.789 -24.797 7.625 1 95.75 77 MET A N 1
ATOM 576 C CA . MET A 1 77 ? -7.844 -24.297 6.633 1 95.75 77 MET A CA 1
ATOM 577 C C . MET A 1 77 ? -8.539 -23.359 5.645 1 95.75 77 MET A C 1
ATOM 579 O O . MET A 1 77 ? -8.742 -23.734 4.484 1 95.75 77 MET A O 1
ATOM 583 N N . PRO A 1 78 ? -8.836 -22.219 6.105 1 95.06 78 PRO A N 1
ATOM 584 C CA . PRO A 1 78 ? -9.711 -21.312 5.352 1 95.06 78 PRO A CA 1
ATOM 585 C C . PRO A 1 78 ? -9.117 -20.906 4.008 1 95.06 78 PRO A C 1
ATOM 587 O O . PRO A 1 78 ? -9.852 -20.5 3.102 1 95.06 78 PRO A O 1
ATOM 590 N N . TYR A 1 79 ? -7.809 -21.016 3.826 1 96.44 79 TYR A N 1
ATOM 591 C CA . TYR A 1 79 ? -7.195 -20.5 2.607 1 96.44 79 TYR A CA 1
ATOM 592 C C . TYR A 1 79 ? -6.578 -21.625 1.786 1 96.44 79 TYR A C 1
ATOM 594 O O . TYR A 1 79 ? -5.758 -21.375 0.9 1 96.44 79 TYR A O 1
ATOM 602 N N . GLU A 1 80 ? -7.062 -22.844 2.045 1 97.31 80 GLU A N 1
ATOM 603 C CA . GLU A 1 80 ? -6.562 -24 1.317 1 97.31 80 GLU A CA 1
ATOM 604 C C . GLU A 1 80 ? -6.879 -23.906 -0.172 1 97.31 80 GLU A C 1
ATOM 606 O O . GLU A 1 80 ? -6.219 -24.531 -0.997 1 97.31 80 GLU A O 1
ATOM 611 N N . VAL A 1 81 ? -7.891 -23.109 -0.491 1 98.12 81 VAL A N 1
ATOM 612 C CA . VAL A 1 81 ? -8.305 -22.891 -1.875 1 98.12 81 VAL A CA 1
ATOM 613 C C . VAL A 1 81 ? -7.152 -22.281 -2.668 1 98.12 81 VAL A C 1
ATOM 615 O O . VAL A 1 81 ? -7.07 -22.438 -3.887 1 98.12 81 VAL A O 1
ATOM 618 N N . TYR A 1 82 ? -6.285 -21.594 -2.021 1 98.12 82 TYR A N 1
ATOM 619 C CA . TYR A 1 82 ? -5.145 -20.953 -2.672 1 98.12 82 TYR A CA 1
ATOM 620 C C . TYR A 1 82 ? -3.957 -21.906 -2.75 1 98.12 82 TYR A C 1
ATOM 622 O O . TYR A 1 82 ? -2.941 -21.688 -2.082 1 98.12 82 TYR A O 1
ATOM 630 N N . THR A 1 83 ? -4.031 -22.766 -3.662 1 98.69 83 THR A N 1
ATOM 631 C CA . THR A 1 83 ? -3.121 -23.906 -3.775 1 98.69 83 THR A CA 1
ATOM 632 C C . THR A 1 83 ? -1.751 -23.453 -4.277 1 98.69 83 THR A C 1
ATOM 634 O O . THR A 1 83 ? -0.771 -24.203 -4.172 1 98.69 83 THR A O 1
ATOM 637 N N . ARG A 1 84 ? -1.674 -22.25 -4.781 1 98.62 84 ARG A N 1
ATOM 638 C CA . ARG A 1 84 ? -0.425 -21.734 -5.336 1 98.62 84 ARG A CA 1
ATOM 639 C C . ARG A 1 84 ? 0.66 -21.656 -4.266 1 98.62 84 ARG A C 1
ATOM 641 O O . ARG A 1 84 ? 1.838 -21.891 -4.551 1 98.62 84 ARG A O 1
ATOM 648 N N . ASP A 1 85 ? 0.303 -21.438 -3.059 1 98.44 85 ASP A N 1
ATOM 649 C CA . ASP A 1 85 ? 1.246 -20.922 -2.076 1 98.44 85 ASP A CA 1
ATOM 650 C C . ASP A 1 85 ? 2.002 -22.047 -1.382 1 98.44 85 ASP A C 1
ATOM 652 O O . ASP A 1 85 ? 3.131 -21.859 -0.923 1 98.44 85 ASP A O 1
ATOM 656 N N . SER A 1 86 ? 1.418 -23.203 -1.299 1 98.5 86 SER A N 1
ATOM 657 C CA . SER A 1 86 ? 1.907 -24.188 -0.342 1 98.5 86 SER A CA 1
ATOM 658 C C . SER A 1 86 ? 2.893 -25.156 -0.996 1 98.5 86 SER A C 1
ATOM 660 O O . SER A 1 86 ? 3.502 -25.984 -0.317 1 98.5 86 SER A O 1
ATOM 662 N N . SER A 1 87 ? 3.043 -25.047 -2.295 1 98.56 87 SER A N 1
ATOM 663 C CA . SER A 1 87 ? 4.043 -25.828 -3.02 1 98.56 87 SER A CA 1
ATOM 664 C C . SER A 1 87 ? 4.414 -25.156 -4.34 1 98.56 87 SER A C 1
ATOM 666 O O . SER A 1 87 ? 3.746 -24.219 -4.773 1 98.56 87 SER A O 1
ATOM 668 N N . GLN A 1 88 ? 5.445 -25.625 -4.926 1 98.75 88 GLN A N 1
ATOM 669 C CA . GLN A 1 88 ? 5.898 -25.109 -6.215 1 98.75 88 GLN A CA 1
ATOM 670 C C . GLN A 1 88 ? 6.492 -26.234 -7.066 1 98.75 88 GLN A C 1
ATOM 672 O O . GLN A 1 88 ? 7.516 -26.812 -6.707 1 98.75 88 GLN A O 1
ATOM 677 N N . THR A 1 89 ? 5.828 -26.562 -8.141 1 98.31 89 THR A N 1
ATOM 678 C CA . THR A 1 89 ? 6.453 -27.438 -9.133 1 98.31 89 THR A CA 1
ATOM 679 C C . THR A 1 89 ? 7.625 -26.734 -9.805 1 98.31 89 THR A C 1
ATOM 681 O O . THR A 1 89 ? 7.539 -25.547 -10.133 1 98.31 89 THR A O 1
ATOM 684 N N . THR A 1 90 ? 8.711 -27.391 -10 1 98.25 90 THR A N 1
ATOM 685 C CA . THR A 1 90 ? 9.914 -26.875 -10.641 1 98.25 90 THR A CA 1
ATOM 686 C C . THR A 1 90 ? 10.398 -27.828 -11.734 1 98.25 90 THR A C 1
ATOM 688 O O . THR A 1 90 ? 9.812 -28.891 -11.93 1 98.25 90 THR A O 1
ATOM 691 N N . PRO A 1 91 ? 11.469 -27.438 -12.484 1 96.62 91 PRO A N 1
ATOM 692 C CA . PRO A 1 91 ? 12.047 -28.375 -13.445 1 96.62 91 PRO A CA 1
ATOM 693 C C . PRO A 1 91 ? 12.688 -29.594 -12.781 1 96.62 91 PRO A C 1
ATOM 695 O O . PRO A 1 91 ? 12.977 -30.594 -13.445 1 96.62 91 PRO A O 1
ATOM 698 N N . PHE A 1 92 ? 12.867 -29.562 -11.492 1 96.5 92 PHE A N 1
ATOM 699 C CA . PHE A 1 92 ? 13.656 -30.594 -10.805 1 96.5 92 PHE A CA 1
ATOM 700 C C . PHE A 1 92 ? 12.781 -31.438 -9.891 1 96.5 92 PHE A C 1
ATOM 702 O O . PHE A 1 92 ? 13.258 -32.375 -9.266 1 96.5 92 PHE A O 1
ATOM 709 N N . GLY A 1 93 ? 11.523 -31.141 -9.859 1 96.12 93 GLY A N 1
ATOM 710 C CA . GLY A 1 93 ? 10.57 -31.734 -8.938 1 96.12 93 GLY A CA 1
ATOM 711 C C . GLY A 1 93 ? 9.805 -30.703 -8.133 1 96.12 93 GLY A C 1
ATOM 712 O O . GLY A 1 93 ? 9.938 -29.5 -8.375 1 96.12 93 GLY A O 1
ATOM 713 N N . THR A 1 94 ? 9.055 -31.172 -7.207 1 97.81 94 THR A N 1
ATOM 714 C CA . THR A 1 94 ? 8.203 -30.281 -6.438 1 97.81 94 THR A CA 1
ATOM 715 C C . THR A 1 94 ? 8.898 -29.812 -5.164 1 97.81 94 THR A C 1
ATOM 717 O O . THR A 1 94 ? 9.57 -30.609 -4.496 1 97.81 94 THR A O 1
ATOM 720 N N . VAL A 1 95 ? 8.797 -28.578 -4.863 1 98.5 95 VAL A N 1
ATOM 721 C CA . VAL A 1 95 ? 9.273 -28.031 -3.6 1 98.5 95 VAL A CA 1
ATOM 722 C C . VAL A 1 95 ? 8.094 -27.766 -2.67 1 98.5 95 VAL A C 1
ATOM 724 O O . VAL A 1 95 ? 7.105 -27.141 -3.068 1 98.5 95 VAL A O 1
ATOM 727 N N . VAL A 1 96 ? 8.109 -28.281 -1.482 1 98.62 96 VAL A N 1
ATOM 728 C CA . VAL A 1 96 ? 7.164 -27.891 -0.444 1 98.62 96 VAL A CA 1
ATOM 729 C C . VAL A 1 96 ? 7.617 -26.594 0.209 1 98.62 96 VAL A C 1
ATOM 731 O O . VAL A 1 96 ? 8.695 -26.531 0.81 1 98.62 96 VAL A O 1
ATOM 734 N N . THR A 1 97 ? 6.844 -25.547 0.074 1 98.62 97 THR A N 1
ATOM 735 C CA . THR A 1 97 ? 7.211 -24.219 0.58 1 98.62 97 THR A CA 1
ATOM 736 C C . THR A 1 97 ? 6.977 -24.141 2.086 1 98.62 97 THR A C 1
ATOM 738 O O . THR A 1 97 ? 6.555 -25.109 2.709 1 98.62 97 THR A O 1
ATOM 741 N N . HIS A 1 98 ? 7.344 -23.047 2.629 1 98.38 98 HIS A N 1
ATOM 742 C CA . HIS A 1 98 ? 7.137 -22.781 4.051 1 98.38 98 HIS A CA 1
ATOM 743 C C . HIS A 1 98 ? 6.309 -21.531 4.266 1 98.38 98 HIS A C 1
ATOM 745 O O . HIS A 1 98 ? 6.832 -20.406 4.203 1 98.38 98 HIS A O 1
ATOM 751 N N . LEU A 1 99 ? 5.062 -21.734 4.668 1 98.12 99 LEU A N 1
ATOM 752 C CA . LEU A 1 99 ? 4.113 -20.641 4.754 1 98.12 99 LEU A CA 1
ATOM 753 C C . LEU A 1 99 ? 4.352 -19.812 6.012 1 98.12 99 LEU A C 1
ATOM 755 O O . LEU A 1 99 ? 4.637 -20.359 7.078 1 98.12 99 LEU A O 1
ATOM 759 N N . SER A 1 100 ? 4.223 -18.562 5.902 1 97.56 100 SER A N 1
ATOM 760 C CA . SER A 1 100 ? 4.531 -17.625 6.984 1 97.56 100 SER A CA 1
ATOM 761 C C . SER A 1 100 ? 3.461 -17.672 8.07 1 97.56 100 SER A C 1
ATOM 763 O O . SER A 1 100 ? 3.775 -17.672 9.258 1 97.56 100 SER A O 1
ATOM 765 N N . ARG A 1 101 ? 2.205 -17.688 7.66 1 95.69 101 ARG A N 1
ATOM 766 C CA . ARG A 1 101 ? 1.095 -17.578 8.602 1 95.69 101 ARG A CA 1
ATOM 767 C C . ARG A 1 101 ? 0.814 -18.906 9.281 1 95.69 101 ARG A C 1
ATOM 769 O O . ARG A 1 101 ? 0.686 -19.938 8.617 1 95.69 101 ARG A O 1
ATOM 776 N N . SER A 1 102 ? 0.637 -18.828 10.562 1 95 102 SER A N 1
ATOM 777 C CA . SER A 1 102 ? 0.45 -20.047 11.344 1 95 102 SER A CA 1
ATOM 778 C C . SER A 1 102 ? -0.815 -20.781 10.922 1 95 102 SER A C 1
ATOM 780 O O . SER A 1 102 ? -0.846 -22.016 10.906 1 95 102 SER A O 1
ATOM 782 N N . GLU A 1 103 ? -1.861 -20.031 10.523 1 93.56 103 GLU A N 1
ATOM 783 C CA . GLU A 1 103 ? -3.139 -20.625 10.148 1 93.56 103 GLU A CA 1
ATOM 784 C C . GLU A 1 103 ? -3.018 -21.422 8.859 1 93.56 103 GLU A C 1
ATOM 786 O O . GLU A 1 103 ? -3.875 -22.266 8.555 1 93.56 103 GLU A O 1
ATOM 791 N N . ARG A 1 104 ? -1.914 -21.188 8.109 1 96.06 104 ARG A N 1
ATOM 792 C CA . ARG A 1 104 ? -1.79 -21.859 6.816 1 96.06 104 ARG A CA 1
ATOM 793 C C . ARG A 1 104 ? -0.76 -22.984 6.875 1 96.06 104 ARG A C 1
ATOM 795 O O . ARG A 1 104 ? -0.663 -23.781 5.949 1 96.06 104 ARG A O 1
ATOM 802 N N . ARG A 1 105 ? -0.007 -23.109 7.887 1 96.44 105 ARG A N 1
ATOM 803 C CA . ARG A 1 105 ? 1.081 -24.078 7.996 1 96.44 105 ARG A CA 1
ATOM 804 C C . ARG A 1 105 ? 0.553 -25.516 7.926 1 96.44 105 ARG A C 1
ATOM 806 O O . ARG A 1 105 ? 1.195 -26.391 7.344 1 96.44 105 ARG A O 1
ATOM 813 N N . PRO A 1 106 ? -0.648 -25.766 8.445 1 96.94 106 PRO A N 1
ATOM 814 C CA . PRO A 1 106 ? -1.176 -27.125 8.344 1 96.94 106 PRO A CA 1
ATOM 815 C C . PRO A 1 106 ? -1.399 -27.562 6.898 1 96.94 106 PRO A C 1
ATOM 817 O O . PRO A 1 106 ? -1.537 -28.766 6.625 1 96.94 106 PRO A O 1
ATOM 820 N N . GLU A 1 107 ? -1.437 -26.656 5.973 1 97.5 107 GLU A N 1
ATOM 821 C CA . GLU A 1 107 ? -1.644 -26.984 4.566 1 97.5 107 GLU A CA 1
ATOM 822 C C . GLU A 1 107 ? -0.515 -27.875 4.035 1 97.5 107 GLU A C 1
ATOM 824 O O . GLU A 1 107 ? -0.686 -28.578 3.037 1 97.5 107 GLU A O 1
ATOM 829 N N . GLU A 1 108 ? 0.617 -27.781 4.691 1 97.12 108 GLU A N 1
ATOM 830 C CA . GLU A 1 108 ? 1.742 -28.625 4.305 1 97.12 108 GLU A CA 1
ATOM 831 C C . GLU A 1 108 ? 1.354 -30.109 4.32 1 97.12 108 GLU A C 1
ATOM 833 O O . GLU A 1 108 ? 1.771 -30.859 3.447 1 97.12 108 GLU A O 1
ATOM 838 N N . GLY A 1 109 ? 0.614 -30.484 5.336 1 97.06 109 GLY A N 1
ATOM 839 C CA . GLY A 1 109 ? 0.182 -31.875 5.422 1 97.06 109 GLY A CA 1
ATOM 840 C C . GLY A 1 109 ? -0.608 -32.312 4.211 1 97.06 109 GLY A C 1
ATOM 841 O O . GLY A 1 109 ? -0.405 -33.438 3.713 1 97.06 109 GLY A O 1
ATOM 842 N N . GLN A 1 110 ? -1.475 -31.5 3.711 1 96.88 110 GLN A N 1
ATOM 843 C CA . GLN A 1 110 ? -2.301 -31.828 2.553 1 96.88 110 GLN A CA 1
ATOM 844 C C . GLN A 1 110 ? -1.455 -31.922 1.287 1 96.88 110 GLN A C 1
ATOM 846 O O . GLN A 1 110 ? -1.708 -32.781 0.435 1 96.88 110 GLN A O 1
ATOM 851 N N . VAL A 1 111 ? -0.473 -31.062 1.227 1 97.06 111 VAL A N 1
ATOM 852 C CA . VAL A 1 111 ? 0.439 -31.078 0.087 1 97.06 111 VAL A CA 1
ATOM 853 C C . VAL A 1 111 ? 1.247 -32.375 0.088 1 97.06 111 VAL A C 1
ATOM 855 O O . VAL A 1 111 ? 1.372 -33.031 -0.946 1 97.06 111 VAL A O 1
ATOM 858 N N . ARG A 1 112 ? 1.744 -32.781 1.175 1 97.12 112 ARG A N 1
ATOM 859 C CA . ARG A 1 112 ? 2.561 -33.969 1.278 1 97.12 112 ARG A CA 1
ATOM 860 C C . ARG A 1 112 ? 1.719 -35.219 1.064 1 97.12 112 ARG A C 1
ATOM 862 O O . ARG A 1 112 ? 2.227 -36.25 0.598 1 97.12 112 ARG A O 1
ATOM 869 N N . ALA A 1 113 ? 0.444 -35.125 1.38 1 96.88 113 ALA A N 1
ATOM 870 C CA . ALA A 1 113 ? -0.462 -36.25 1.126 1 96.88 113 ALA A CA 1
ATOM 871 C C . ALA A 1 113 ? -0.767 -36.375 -0.363 1 96.88 113 ALA A C 1
ATOM 873 O O . ALA A 1 113 ? -1.011 -37.469 -0.858 1 96.88 113 ALA A O 1
ATOM 874 N N . PHE A 1 114 ? -0.754 -35.312 -1.032 1 97.44 114 PHE A N 1
ATOM 875 C CA . PHE A 1 114 ? -1.081 -35.312 -2.453 1 97.44 114 PHE A CA 1
ATOM 876 C C . PHE A 1 114 ? 0.091 -35.812 -3.281 1 97.44 114 PHE A C 1
ATOM 878 O O . PHE A 1 114 ? -0.091 -36.656 -4.176 1 97.44 114 PHE A O 1
ATOM 885 N N . TYR A 1 115 ? 1.279 -35.219 -3.02 1 96.44 115 TYR A N 1
ATOM 886 C CA . TYR A 1 115 ? 2.457 -35.625 -3.795 1 96.44 115 TYR A CA 1
ATOM 887 C C . TYR A 1 115 ? 3.051 -36.906 -3.283 1 96.44 115 TYR A C 1
ATOM 889 O O . TYR A 1 115 ? 3.096 -37.156 -2.074 1 96.44 115 TYR A O 1
ATOM 897 N N . ASN A 1 116 ? 3.477 -37.719 -4.215 1 94.06 116 ASN A N 1
ATOM 898 C CA . ASN A 1 116 ? 4.316 -38.844 -3.791 1 94.06 116 ASN A CA 1
ATOM 899 C C . ASN A 1 116 ? 5.66 -38.344 -3.256 1 94.06 116 ASN A C 1
ATOM 901 O O . ASN A 1 116 ? 6.234 -37.406 -3.777 1 94.06 116 ASN A O 1
ATOM 905 N N . PRO A 1 117 ? 6.133 -39.125 -2.258 1 92.56 117 PRO A N 1
ATOM 906 C CA . PRO A 1 117 ? 7.402 -38.688 -1.678 1 92.56 117 PRO A CA 1
ATOM 907 C C . PRO A 1 117 ? 8.508 -38.531 -2.721 1 92.56 117 PRO A C 1
ATOM 909 O O . PRO A 1 117 ? 9.344 -37.625 -2.615 1 92.56 117 PRO A O 1
ATOM 912 N N . ASP A 1 118 ? 8.492 -39.344 -3.688 1 92.81 118 ASP A N 1
ATOM 913 C CA . ASP A 1 118 ? 9.547 -39.312 -4.699 1 92.81 118 ASP A CA 1
ATOM 914 C C . ASP A 1 118 ? 9.352 -38.156 -5.664 1 92.81 118 ASP A C 1
ATOM 916 O O . ASP A 1 118 ? 10.258 -37.812 -6.438 1 92.81 118 ASP A O 1
ATOM 920 N N . GLU A 1 119 ? 8.203 -37.469 -5.559 1 94.81 119 GLU A N 1
ATOM 921 C CA . GLU A 1 119 ? 7.922 -36.312 -6.391 1 94.81 119 GLU A CA 1
ATOM 922 C C . GLU A 1 119 ? 8.398 -35.031 -5.723 1 94.81 119 GLU A C 1
ATOM 924 O O . GLU A 1 119 ? 8.555 -34 -6.383 1 94.81 119 GLU A O 1
ATOM 929 N N . ILE A 1 120 ? 8.609 -35.125 -4.438 1 96.81 120 ILE A N 1
ATOM 930 C CA . ILE A 1 120 ? 9.086 -33.969 -3.682 1 96.81 120 ILE A CA 1
ATOM 931 C C . ILE A 1 120 ? 10.609 -33.906 -3.77 1 96.81 120 ILE A C 1
ATOM 933 O O . ILE A 1 120 ? 11.312 -34.781 -3.289 1 96.81 120 ILE A O 1
ATOM 937 N N . TRP A 1 121 ? 11.102 -32.844 -4.336 1 97.12 121 TRP A N 1
ATOM 938 C CA . TRP A 1 121 ? 12.531 -32.625 -4.566 1 97.12 121 TRP A CA 1
ATOM 939 C C . TRP A 1 121 ? 13.188 -32 -3.35 1 97.12 121 TRP A C 1
ATOM 941 O O . TRP A 1 121 ? 14.258 -32.438 -2.908 1 97.12 121 TRP A O 1
ATOM 951 N N . LYS A 1 122 ? 12.562 -30.953 -2.85 1 97.69 122 LYS A N 1
ATOM 952 C CA . LYS A 1 122 ? 13.094 -30.203 -1.715 1 97.69 122 LYS A CA 1
ATOM 953 C C . LYS A 1 122 ? 11.961 -29.703 -0.815 1 97.69 122 LYS A C 1
ATOM 955 O O . LYS A 1 122 ? 10.805 -29.641 -1.231 1 97.69 122 LYS A O 1
ATOM 960 N N . THR A 1 123 ? 12.32 -29.438 0.399 1 98 123 THR A N 1
ATOM 961 C CA . THR A 1 123 ? 11.484 -28.719 1.358 1 98 123 THR A CA 1
ATOM 962 C C . THR A 1 123 ? 12.195 -27.5 1.901 1 98 123 THR A C 1
ATOM 964 O O . THR A 1 123 ? 13.352 -27.578 2.326 1 98 123 THR A O 1
ATOM 967 N N . CYS A 1 124 ? 11.555 -26.359 1.868 1 97.81 124 CYS A N 1
ATOM 968 C CA . CYS A 1 124 ? 12.156 -25.156 2.412 1 97.81 124 CYS A CA 1
ATOM 969 C C . CYS A 1 124 ? 12.141 -25.172 3.936 1 97.81 124 CYS A C 1
ATOM 971 O O . CYS A 1 124 ? 11.117 -25.484 4.547 1 97.81 124 CYS A O 1
ATOM 973 N N . THR A 1 125 ? 13.258 -24.781 4.477 1 97.06 125 THR A N 1
ATOM 974 C CA . THR A 1 125 ? 13.375 -24.875 5.93 1 97.06 125 THR A CA 1
ATOM 975 C C . THR A 1 125 ? 13.969 -23.594 6.504 1 97.06 125 THR A C 1
ATOM 977 O O . THR A 1 125 ? 13.906 -23.359 7.715 1 97.06 125 THR A O 1
ATOM 980 N N . ARG A 1 126 ? 14.586 -22.875 5.625 1 97 126 ARG A N 1
ATOM 981 C CA . ARG A 1 126 ? 15.203 -21.625 6.066 1 97 126 ARG A CA 1
ATOM 982 C C . ARG A 1 126 ? 14.305 -20.438 5.77 1 97 126 ARG A C 1
ATOM 984 O O . ARG A 1 126 ? 14.094 -20.094 4.605 1 97 126 ARG A O 1
ATOM 991 N N . GLY A 1 127 ? 13.641 -19.859 6.746 1 97.75 127 GLY A N 1
ATOM 992 C CA . GLY A 1 127 ? 12.734 -18.734 6.559 1 97.75 127 GLY A CA 1
ATOM 993 C C . GLY A 1 127 ? 11.398 -19.141 5.969 1 97.75 127 GLY A C 1
ATOM 994 O O . GLY A 1 127 ? 10.945 -20.266 6.152 1 97.75 127 GLY A O 1
ATOM 995 N N . ASN A 1 128 ? 10.75 -18.125 5.387 1 98.62 128 ASN A N 1
ATOM 996 C CA . ASN A 1 128 ? 9.453 -18.328 4.754 1 98.62 128 ASN A CA 1
ATOM 997 C C . ASN A 1 128 ? 9.516 -18.078 3.248 1 98.62 128 ASN A C 1
ATOM 999 O O . ASN A 1 128 ? 10.203 -17.156 2.797 1 98.62 128 ASN A O 1
ATOM 1003 N N . ILE A 1 129 ? 8.891 -18.906 2.469 1 98.75 129 ILE A N 1
ATOM 1004 C CA . ILE A 1 129 ? 8.734 -18.703 1.031 1 98.75 129 ILE A CA 1
ATOM 1005 C C . ILE A 1 129 ? 7.391 -19.281 0.58 1 98.75 129 ILE A C 1
ATOM 1007 O O . ILE A 1 129 ? 7.008 -20.375 1.001 1 98.75 129 ILE A O 1
ATOM 1011 N N . GLU A 1 130 ? 6.691 -18.562 -0.235 1 98.81 130 GLU A N 1
ATOM 1012 C CA . GLU A 1 130 ? 5.367 -18.969 -0.698 1 98.81 130 GLU A CA 1
ATOM 1013 C C . GLU A 1 130 ? 5.266 -18.891 -2.219 1 98.81 130 GLU A C 1
ATOM 1015 O O . GLU A 1 130 ? 5.898 -18.047 -2.844 1 98.81 130 GLU A O 1
ATOM 1020 N N . GLY A 1 131 ? 4.477 -19.703 -2.754 1 98.81 131 GLY A N 1
ATOM 1021 C CA . GLY A 1 131 ? 4.43 -19.922 -4.191 1 98.81 131 GLY A CA 1
ATOM 1022 C C . GLY A 1 131 ? 3.992 -18.688 -4.969 1 98.81 131 GLY A C 1
ATOM 1023 O O . GLY A 1 131 ? 4.414 -18.484 -6.109 1 98.81 131 GLY A O 1
ATOM 1024 N N . GLY A 1 132 ? 3.135 -17.875 -4.348 1 98.75 132 GLY A N 1
ATOM 1025 C CA . GLY A 1 132 ? 2.682 -16.656 -5.008 1 98.75 132 GLY A CA 1
ATOM 1026 C C . GLY A 1 132 ? 3.811 -15.695 -5.328 1 98.75 132 GLY A C 1
ATOM 1027 O O . GLY A 1 132 ? 3.633 -14.766 -6.113 1 98.75 132 GLY A O 1
ATOM 1028 N N . ASP A 1 133 ? 4.961 -15.984 -4.75 1 98.88 133 ASP A N 1
ATOM 1029 C CA . ASP A 1 133 ? 6.113 -15.109 -4.934 1 98.88 133 ASP A CA 1
ATOM 1030 C C . ASP A 1 133 ? 7.086 -15.688 -5.957 1 98.88 133 ASP A C 1
ATOM 1032 O O . ASP A 1 133 ? 8.07 -15.039 -6.324 1 98.88 133 ASP A O 1
ATOM 1036 N N . ILE A 1 134 ? 6.844 -16.859 -6.449 1 98.94 134 ILE A N 1
ATOM 1037 C CA . ILE A 1 134 ? 7.797 -17.547 -7.309 1 98.94 134 ILE A CA 1
ATOM 1038 C C . ILE A 1 134 ? 7.328 -17.484 -8.758 1 98.94 134 ILE A C 1
ATOM 1040 O O . ILE A 1 134 ? 6.227 -17.922 -9.086 1 98.94 134 ILE A O 1
ATOM 1044 N N . HIS A 1 135 ? 8.141 -16.938 -9.602 1 98.81 135 HIS A N 1
ATOM 1045 C CA . HIS A 1 135 ? 7.809 -16.828 -11.023 1 98.81 135 HIS A CA 1
ATOM 1046 C C . HIS A 1 135 ? 8.922 -17.391 -11.891 1 98.81 135 HIS A C 1
ATOM 1048 O O . HIS A 1 135 ? 9.984 -16.766 -12.031 1 98.81 135 HIS A O 1
ATOM 1054 N N . PHE A 1 136 ? 8.727 -18.516 -12.453 1 98.62 136 PHE A N 1
ATOM 1055 C CA . PHE A 1 136 ? 9.586 -19 -13.531 1 98.62 136 PHE A CA 1
ATOM 1056 C C . PHE A 1 136 ? 9.305 -18.234 -14.82 1 98.62 136 PHE A C 1
ATOM 1058 O O . PHE A 1 136 ? 8.367 -18.562 -15.555 1 98.62 136 PHE A O 1
ATOM 1065 N N . ILE A 1 137 ? 10.172 -17.297 -15.117 1 98.44 137 ILE A N 1
ATOM 1066 C CA . ILE A 1 137 ? 9.938 -16.406 -16.25 1 98.44 137 ILE A CA 1
ATOM 1067 C C . ILE A 1 137 ? 10.109 -17.188 -17.547 1 98.44 137 ILE A C 1
ATOM 1069 O O . ILE A 1 137 ? 9.266 -17.109 -18.453 1 98.44 137 ILE A O 1
ATOM 1073 N N . ARG A 1 138 ? 11.078 -17.891 -17.734 1 97.5 138 ARG A N 1
ATOM 1074 C CA . ARG A 1 138 ? 11.453 -18.812 -18.781 1 97.5 138 ARG A CA 1
ATOM 1075 C C . ARG A 1 138 ? 12.539 -19.781 -18.297 1 97.5 138 ARG A C 1
ATOM 1077 O O . ARG A 1 138 ? 13.094 -19.594 -17.219 1 97.5 138 ARG A O 1
ATOM 1084 N N . PRO A 1 139 ? 12.758 -20.844 -19.156 1 97.38 139 PRO A N 1
ATOM 1085 C CA . PRO A 1 139 ? 13.828 -21.75 -18.734 1 97.38 139 PRO A CA 1
ATOM 1086 C C . PRO A 1 139 ? 15.141 -21.016 -18.453 1 97.38 139 PRO A C 1
ATOM 1088 O O . PRO A 1 139 ? 15.664 -20.312 -19.328 1 97.38 139 PRO A O 1
ATOM 1091 N N . GLY A 1 140 ? 15.594 -21.109 -17.188 1 97.88 140 GLY A N 1
ATOM 1092 C CA . GLY A 1 140 ? 16.875 -20.516 -16.828 1 97.88 140 GLY A CA 1
ATOM 1093 C C . GLY A 1 140 ? 16.734 -19.156 -16.188 1 97.88 140 GLY A C 1
ATOM 1094 O O . GLY A 1 140 ? 17.734 -18.547 -15.789 1 97.88 140 GLY A O 1
ATOM 1095 N N . LEU A 1 141 ? 15.555 -18.609 -16.047 1 98.62 141 LEU A N 1
ATOM 1096 C CA . LEU A 1 141 ? 15.328 -17.281 -15.492 1 98.62 141 LEU A CA 1
ATOM 1097 C C . LEU A 1 141 ? 14.211 -17.312 -14.461 1 98.62 141 LEU A C 1
ATOM 1099 O O . LEU A 1 141 ? 13.07 -17.688 -14.773 1 98.62 141 LEU A O 1
ATOM 1103 N N . LEU A 1 142 ? 14.586 -16.891 -13.219 1 98.75 142 LEU A N 1
ATOM 1104 C CA . LEU A 1 142 ? 13.68 -17 -12.086 1 98.75 142 LEU A CA 1
ATOM 1105 C C . LEU A 1 142 ? 13.594 -15.688 -11.32 1 98.75 142 LEU A C 1
ATOM 1107 O O . LEU A 1 142 ? 14.617 -15.047 -11.062 1 98.75 142 LEU A O 1
ATOM 1111 N N . ALA A 1 143 ? 12.422 -15.211 -11.031 1 98.88 143 ALA A N 1
ATOM 1112 C CA . ALA A 1 143 ? 12.188 -14.086 -10.125 1 98.88 143 ALA A CA 1
ATOM 1113 C C . ALA A 1 143 ? 11.43 -14.531 -8.883 1 98.88 143 ALA A C 1
ATOM 1115 O O . ALA A 1 143 ? 10.477 -15.32 -8.969 1 98.88 143 ALA A O 1
ATOM 1116 N N . VAL A 1 144 ? 11.859 -14.086 -7.719 1 98.94 144 VAL A N 1
ATOM 1117 C CA . VAL A 1 144 ? 11.211 -14.414 -6.453 1 98.94 144 VAL A CA 1
ATOM 1118 C C . VAL A 1 144 ? 10.875 -13.125 -5.695 1 98.94 144 VAL A C 1
ATOM 1120 O O . VAL A 1 144 ? 11.758 -12.312 -5.422 1 98.94 144 VAL A O 1
ATOM 1123 N N . GLY A 1 145 ? 9.594 -12.969 -5.426 1 98.75 145 GLY A N 1
ATOM 1124 C CA . GLY A 1 145 ? 9.156 -11.82 -4.648 1 98.75 145 GLY A CA 1
ATOM 1125 C C . GLY A 1 145 ? 9.523 -11.922 -3.18 1 98.75 145 GLY A C 1
ATOM 1126 O O . GLY A 1 145 ? 9.469 -13 -2.592 1 98.75 145 GLY A O 1
ATOM 1127 N N . VAL A 1 146 ? 9.875 -10.805 -2.598 1 98.06 146 VAL A N 1
ATOM 1128 C CA . VAL A 1 146 ? 10.219 -10.711 -1.184 1 98.06 146 VAL A CA 1
ATOM 1129 C C . VAL A 1 146 ? 9.508 -9.516 -0.555 1 98.06 146 VAL A C 1
ATOM 1131 O O . VAL A 1 146 ? 10 -8.383 -0.625 1 98.06 146 VAL A O 1
ATOM 1134 N N . SER A 1 147 ? 8.43 -9.828 0.086 1 96.12 147 SER A N 1
ATOM 1135 C CA . SER A 1 147 ? 7.672 -8.781 0.763 1 96.12 147 SER A CA 1
ATOM 1136 C C . SER A 1 147 ? 8.141 -8.602 2.203 1 96.12 147 SER A C 1
ATOM 1138 O O . SER A 1 147 ? 7.867 -7.578 2.83 1 96.12 147 SER A O 1
ATOM 1140 N N . GLY A 1 148 ? 8.867 -9.641 2.738 1 93.88 148 GLY A N 1
ATOM 1141 C CA . GLY A 1 148 ? 9.273 -9.648 4.137 1 93.88 148 GLY A CA 1
ATOM 1142 C C . GLY A 1 148 ? 8.219 -10.242 5.059 1 93.88 148 GLY A C 1
ATOM 1143 O O . GLY A 1 148 ? 8.547 -10.727 6.148 1 93.88 148 GLY A O 1
ATOM 1144 N N . GLY A 1 149 ? 6.953 -10.195 4.688 1 93.31 149 GLY A N 1
ATOM 1145 C CA . GLY A 1 149 ? 5.859 -10.727 5.48 1 93.31 149 GLY A CA 1
ATOM 1146 C C . GLY A 1 149 ? 5.547 -12.18 5.168 1 93.31 149 GLY A C 1
ATOM 1147 O O . GLY A 1 149 ? 5.523 -13.023 6.066 1 93.31 149 GLY A O 1
ATOM 1148 N N . ARG A 1 150 ? 5.379 -12.422 3.875 1 97.38 150 ARG A N 1
ATOM 1149 C CA . ARG A 1 150 ? 5.055 -13.781 3.447 1 97.38 150 ARG A CA 1
ATOM 1150 C C . ARG A 1 150 ? 6.312 -14.547 3.047 1 97.38 150 ARG A C 1
ATOM 1152 O O . ARG A 1 150 ? 6.664 -15.547 3.678 1 97.38 150 ARG A O 1
ATOM 1159 N N . THR A 1 151 ? 6.965 -14.062 2.035 1 98.56 151 THR A N 1
ATOM 1160 C CA . THR A 1 151 ? 8.305 -14.531 1.702 1 98.56 151 THR A CA 1
ATOM 1161 C C . THR A 1 151 ? 9.359 -13.578 2.258 1 98.56 151 THR A C 1
ATOM 1163 O O . THR A 1 151 ? 9.281 -12.367 2.049 1 98.56 151 THR A O 1
ATOM 1166 N N . ASP A 1 152 ? 10.25 -14.156 3.084 1 98 152 ASP A N 1
ATOM 1167 C CA . ASP A 1 152 ? 11.344 -13.336 3.6 1 98 152 ASP A CA 1
ATOM 1168 C C . ASP A 1 152 ? 12.648 -13.648 2.879 1 98 152 ASP A C 1
ATOM 1170 O O . ASP A 1 152 ? 12.688 -14.508 1.997 1 98 152 ASP A O 1
ATOM 1174 N N . GLU A 1 153 ? 13.68 -12.898 3.186 1 97.31 153 GLU A N 1
ATOM 1175 C CA . GLU A 1 153 ? 14.945 -13.008 2.463 1 97.31 153 GLU A CA 1
ATOM 1176 C C . GLU A 1 153 ? 15.578 -14.383 2.66 1 97.31 153 GLU A C 1
ATOM 1178 O O . GLU A 1 153 ? 16.141 -14.953 1.726 1 97.31 153 GLU A O 1
ATOM 1183 N N . ALA A 1 154 ? 15.516 -14.922 3.83 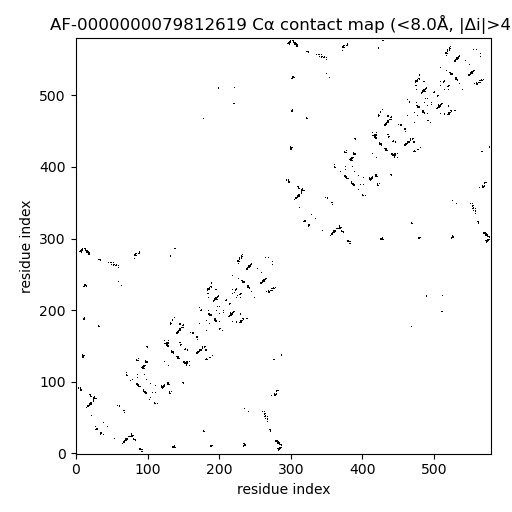1 98.5 154 ALA A N 1
ATOM 1184 C CA . ALA A 1 154 ? 16.125 -16.219 4.117 1 98.5 154 ALA A CA 1
ATOM 1185 C C . ALA A 1 154 ? 15.453 -17.328 3.305 1 98.5 154 ALA A C 1
ATOM 1187 O O . ALA A 1 154 ? 16.141 -18.172 2.727 1 98.5 154 ALA A O 1
ATOM 1188 N N . GLY A 1 155 ? 14.102 -17.312 3.266 1 98.75 155 GLY A N 1
ATOM 1189 C CA . GLY A 1 155 ? 13.383 -18.297 2.469 1 98.75 155 GLY A CA 1
ATOM 1190 C C . GLY A 1 155 ? 13.656 -18.172 0.982 1 98.75 155 GLY A C 1
ATOM 1191 O O . GLY A 1 155 ? 13.906 -19.172 0.308 1 98.75 155 GLY A O 1
ATOM 1192 N N . ALA A 1 156 ? 13.641 -16.953 0.516 1 98.81 156 ALA A N 1
ATOM 1193 C CA . ALA A 1 156 ? 13.938 -16.703 -0.893 1 98.81 156 ALA A CA 1
ATOM 1194 C C . ALA A 1 156 ? 15.352 -17.156 -1.242 1 98.81 156 ALA A C 1
ATOM 1196 O O . ALA A 1 156 ? 15.562 -17.797 -2.279 1 98.81 156 ALA A O 1
ATOM 1197 N N . ALA A 1 157 ? 16.281 -16.844 -0.398 1 98.75 157 ALA A N 1
ATOM 1198 C CA . ALA A 1 157 ? 17.672 -17.188 -0.646 1 98.75 157 ALA A CA 1
ATOM 1199 C C . ALA A 1 157 ? 17.859 -18.703 -0.713 1 98.75 157 ALA A C 1
ATOM 1201 O O . ALA A 1 157 ? 18.609 -19.203 -1.559 1 98.75 157 ALA A O 1
ATOM 1202 N N . GLU A 1 158 ? 17.281 -19.422 0.199 1 98.81 158 GLU A N 1
ATOM 1203 C CA . GLU A 1 158 ? 17.375 -20.875 0.161 1 98.81 158 GLU A CA 1
ATOM 1204 C C . GLU A 1 158 ? 16.875 -21.438 -1.169 1 98.81 158 GLU A C 1
ATOM 1206 O O . GLU A 1 158 ? 17.594 -22.188 -1.846 1 98.81 158 GLU A O 1
ATOM 1211 N N . PHE A 1 159 ? 15.688 -21 -1.55 1 98.81 159 PHE A N 1
ATOM 1212 C CA . PHE A 1 159 ? 15.062 -21.484 -2.781 1 98.81 159 PHE A CA 1
ATOM 1213 C C . PHE A 1 159 ? 15.914 -21.125 -3.992 1 98.81 159 PHE A C 1
ATOM 1215 O O . PHE A 1 159 ? 16.188 -21.969 -4.84 1 98.81 159 PHE A O 1
ATOM 1222 N N . ILE A 1 160 ? 16.328 -19.875 -4.07 1 98.81 160 ILE A N 1
ATOM 1223 C CA . ILE A 1 160 ? 17.094 -19.328 -5.188 1 98.81 160 ILE A CA 1
ATOM 1224 C C . ILE A 1 160 ? 18.422 -20.078 -5.312 1 98.81 160 ILE A C 1
ATOM 1226 O O . ILE A 1 160 ? 18.891 -20.328 -6.426 1 98.81 160 ILE A O 1
ATOM 1230 N N . SER A 1 161 ? 19.031 -20.406 -4.199 1 98.75 161 SER A N 1
ATOM 1231 C CA . SER A 1 161 ? 20.344 -21.031 -4.219 1 98.75 161 SER A CA 1
ATOM 1232 C C . SER A 1 161 ? 20.328 -22.328 -5.016 1 98.75 161 SER A C 1
ATOM 1234 O O . SER A 1 161 ? 21.297 -22.656 -5.699 1 98.75 161 SER A O 1
ATOM 1236 N N . TRP A 1 162 ? 19.25 -23.141 -4.934 1 98.56 162 TRP A N 1
ATOM 1237 C CA . TRP A 1 162 ? 19.141 -24.391 -5.664 1 98.56 162 TRP A CA 1
ATOM 1238 C C . TRP A 1 162 ? 19.156 -24.156 -7.168 1 98.56 162 TRP A C 1
ATOM 1240 O O . TRP A 1 162 ? 19.672 -24.984 -7.93 1 98.56 162 TRP A O 1
ATOM 1250 N N . PHE A 1 163 ? 18.641 -23.062 -7.578 1 98.62 163 PHE A N 1
ATOM 1251 C CA . PHE A 1 163 ? 18.547 -22.766 -9 1 98.62 163 PHE A CA 1
ATOM 1252 C C . PHE A 1 163 ? 19.828 -22.109 -9.5 1 98.62 163 PHE A C 1
ATOM 1254 O O . PHE A 1 163 ? 20.281 -22.391 -10.617 1 98.62 163 PHE A O 1
ATOM 1261 N N . GLU A 1 164 ? 20.359 -21.25 -8.703 1 98.69 164 GLU A N 1
ATOM 1262 C CA . GLU A 1 164 ? 21.656 -20.703 -9.07 1 98.69 164 GLU A CA 1
ATOM 1263 C C . GLU A 1 164 ? 22.703 -21.797 -9.234 1 98.69 164 GLU A C 1
ATOM 1265 O O . GLU A 1 164 ? 23.531 -21.734 -10.148 1 98.69 164 GLU A O 1
ATOM 1270 N N . GLU A 1 165 ? 22.688 -22.719 -8.383 1 98.38 165 GLU A N 1
ATOM 1271 C CA . GLU A 1 165 ? 23.578 -23.859 -8.492 1 98.38 165 GLU A CA 1
ATOM 1272 C C . GLU A 1 165 ? 23.375 -24.609 -9.812 1 98.38 165 GLU A C 1
ATOM 1274 O O . GLU A 1 165 ? 24.312 -25.188 -10.359 1 98.38 165 GLU A O 1
ATOM 1279 N N . ALA A 1 166 ? 22.172 -24.578 -10.305 1 97.81 166 ALA A N 1
ATOM 1280 C CA . ALA A 1 166 ? 21.844 -25.25 -11.555 1 97.81 166 ALA A CA 1
ATOM 1281 C C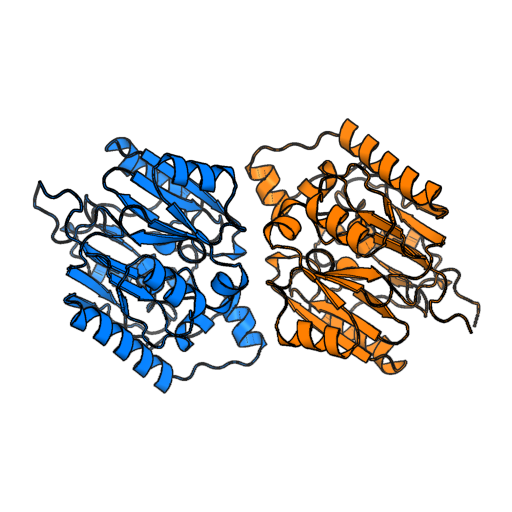 . ALA A 1 166 ? 22.094 -24.344 -12.75 1 97.81 166 ALA A C 1
ATOM 1283 O O . ALA A 1 166 ? 21.75 -24.688 -13.883 1 97.81 166 ALA A O 1
ATOM 1284 N N . GLY A 1 167 ? 22.547 -23.078 -12.555 1 98.38 167 GLY A N 1
ATOM 1285 C CA . GLY A 1 167 ? 22.938 -22.203 -13.641 1 98.38 167 GLY A CA 1
ATOM 1286 C C . GLY A 1 167 ? 21.875 -21.188 -14 1 98.38 167 GLY A C 1
ATOM 1287 O O . GLY A 1 167 ? 22 -20.469 -15 1 98.38 167 GLY A O 1
ATOM 1288 N N . TRP A 1 168 ? 20.844 -21.125 -13.227 1 98.5 168 TRP A N 1
ATOM 1289 C CA . TRP A 1 168 ? 19.781 -20.172 -13.508 1 98.5 168 TRP A CA 1
ATOM 1290 C C . TRP A 1 168 ? 20.188 -18.766 -13.078 1 98.5 168 TRP A C 1
ATOM 1292 O O . TRP A 1 168 ? 20.953 -18.594 -12.125 1 98.5 168 TRP A O 1
ATOM 1302 N N . THR A 1 169 ? 19.703 -17.766 -13.82 1 98.5 169 THR A N 1
ATOM 1303 C CA . THR A 1 169 ? 19.719 -16.375 -13.383 1 98.5 169 THR A CA 1
ATOM 1304 C C . THR A 1 169 ? 18.5 -16.062 -12.523 1 98.5 169 THR A C 1
ATOM 1306 O O . THR A 1 169 ? 17.359 -16.297 -12.938 1 98.5 169 THR A O 1
ATOM 1309 N N . CYS A 1 170 ? 18.781 -15.609 -11.305 1 98.69 170 CYS A N 1
ATOM 1310 C CA . CYS A 1 170 ? 17.688 -15.383 -10.359 1 98.69 170 CYS A CA 1
ATOM 1311 C C . CYS A 1 170 ? 17.703 -13.953 -9.836 1 98.69 170 CYS A C 1
ATOM 1313 O O . CYS A 1 170 ? 18.766 -13.32 -9.789 1 98.69 170 CYS A O 1
ATOM 1315 N N . ARG A 1 171 ? 16.531 -13.43 -9.492 1 98.56 171 ARG A N 1
ATOM 1316 C CA . ARG A 1 171 ? 16.438 -12.109 -8.891 1 98.56 171 ARG A CA 1
ATOM 1317 C C . ARG A 1 171 ? 15.383 -12.078 -7.797 1 98.56 171 ARG A C 1
ATOM 1319 O O . ARG A 1 171 ? 14.297 -12.648 -7.961 1 98.56 171 ARG A O 1
ATOM 1326 N N . MET A 1 172 ? 15.719 -11.477 -6.676 1 98.38 172 MET A N 1
ATOM 1327 C CA . MET A 1 172 ? 14.719 -11.117 -5.676 1 98.38 172 MET A CA 1
ATOM 1328 C C . MET A 1 172 ? 14.039 -9.805 -6.035 1 98.38 172 MET A C 1
ATOM 1330 O O . MET A 1 172 ? 14.703 -8.82 -6.359 1 98.38 172 MET A O 1
ATOM 1334 N N . ILE A 1 173 ? 12.781 -9.789 -6.121 1 98.31 173 ILE A N 1
ATOM 1335 C CA . ILE A 1 173 ? 11.984 -8.586 -6.297 1 98.31 173 ILE A CA 1
ATOM 1336 C C . ILE A 1 173 ? 11.406 -8.141 -4.953 1 98.31 173 ILE A C 1
ATOM 1338 O O . ILE A 1 173 ? 10.5 -8.773 -4.418 1 98.31 173 ILE A O 1
ATOM 1342 N N . ARG A 1 174 ? 11.867 -7.078 -4.418 1 96.56 174 ARG A N 1
ATOM 1343 C CA . ARG A 1 174 ? 11.445 -6.602 -3.104 1 96.56 174 ARG A CA 1
ATOM 1344 C C . ARG A 1 174 ? 10.297 -5.613 -3.223 1 96.56 174 ARG A C 1
ATOM 1346 O O . ARG A 1 174 ? 10.289 -4.758 -4.109 1 96.56 174 ARG A O 1
ATOM 1353 N N . PHE A 1 175 ? 9.297 -5.703 -2.41 1 96.69 175 PHE A N 1
ATOM 1354 C CA . PHE A 1 175 ? 8.141 -4.816 -2.371 1 96.69 175 PHE A CA 1
ATOM 1355 C C . PHE A 1 175 ? 7.488 -4.832 -0.992 1 96.69 175 PHE A C 1
ATOM 1357 O O . PHE A 1 175 ? 7.777 -5.711 -0.175 1 96.69 175 PHE A O 1
ATOM 1364 N N . PRO A 1 176 ? 6.645 -3.881 -0.63 1 96.12 176 PRO A N 1
ATOM 1365 C CA . PRO A 1 176 ? 6.07 -3.805 0.716 1 96.12 176 PRO A CA 1
ATOM 1366 C C . PRO A 1 176 ? 5.152 -4.98 1.034 1 96.12 176 PRO A C 1
ATOM 1368 O O . PRO A 1 176 ? 4.441 -5.469 0.154 1 96.12 176 PRO A O 1
ATOM 1371 N N . GLU A 1 177 ? 5.082 -5.352 2.303 1 95.06 177 GLU A N 1
ATOM 1372 C CA . GLU A 1 177 ? 4.281 -6.469 2.793 1 95.06 177 GLU A CA 1
ATOM 1373 C C . GLU A 1 177 ? 2.801 -6.262 2.486 1 95.06 177 GLU A C 1
ATOM 1375 O O . GLU A 1 177 ? 2.039 -7.227 2.385 1 95.06 177 GLU A O 1
ATOM 1380 N N . HIS A 1 178 ? 2.439 -5.047 2.262 1 95.44 178 HIS A N 1
ATOM 1381 C CA . HIS A 1 178 ? 1.085 -4.633 1.919 1 95.44 178 HIS A CA 1
ATOM 1382 C C . HIS A 1 178 ? 0.555 -5.414 0.722 1 95.44 178 HIS A C 1
ATOM 1384 O O . HIS A 1 178 ? -0.642 -5.703 0.644 1 95.44 178 HIS A O 1
ATOM 1390 N N . PHE A 1 179 ? 1.412 -5.871 -0.138 1 97.31 179 PHE A N 1
ATOM 1391 C CA . PHE A 1 179 ? 1.003 -6.484 -1.396 1 97.31 179 PHE A CA 1
ATOM 1392 C C . PHE A 1 179 ? 1.061 -8.008 -1.299 1 97.31 179 PHE A C 1
ATOM 1394 O O . PHE A 1 179 ? 0.856 -8.703 -2.293 1 97.31 179 PHE A O 1
ATOM 1401 N N . LEU A 1 180 ? 1.4 -8.57 -0.189 1 96.38 180 LEU A N 1
ATOM 1402 C CA . LEU A 1 180 ? 1.387 -10 0.109 1 96.38 180 LEU A CA 1
ATOM 1403 C C . LEU A 1 180 ? 2.424 -10.742 -0.728 1 96.38 180 LEU A C 1
ATOM 1405 O O . LEU A 1 180 ? 3.598 -10.805 -0.354 1 96.38 180 LEU A O 1
ATOM 1409 N N . HIS A 1 181 ? 2.037 -11.062 -1.979 1 98.44 181 HIS A N 1
ATOM 1410 C CA . HIS A 1 181 ? 2.902 -11.828 -2.869 1 98.44 181 HIS A CA 1
ATOM 1411 C C . HIS A 1 181 ? 3.178 -11.062 -4.16 1 98.44 181 HIS A C 1
ATOM 1413 O O . HIS A 1 181 ? 2.461 -10.117 -4.492 1 98.44 181 HIS A O 1
ATOM 1419 N N . LEU A 1 182 ? 4.18 -11.547 -4.867 1 98.81 182 LEU A N 1
ATOM 1420 C CA . LEU A 1 182 ? 4.547 -10.953 -6.145 1 98.81 182 LEU A CA 1
ATOM 1421 C C . LEU A 1 182 ? 3.41 -11.078 -7.152 1 98.81 182 LEU A C 1
ATOM 1423 O O . LEU A 1 182 ? 3.189 -10.172 -7.961 1 98.81 182 LEU A O 1
ATOM 1427 N N . ASP A 1 183 ? 2.613 -12.086 -7.102 1 98.81 183 ASP A N 1
ATOM 1428 C CA . ASP A 1 183 ? 1.58 -12.312 -8.109 1 98.81 183 ASP A CA 1
ATOM 1429 C C . ASP A 1 183 ? 0.397 -11.367 -7.902 1 98.81 183 ASP A C 1
ATOM 1431 O O . ASP A 1 183 ? -0.532 -11.344 -8.711 1 98.81 183 ASP A O 1
ATOM 1435 N N . VAL A 1 184 ? 0.437 -10.609 -6.852 1 98.56 184 VAL A N 1
ATOM 1436 C CA . VAL A 1 184 ? -0.561 -9.562 -6.66 1 98.56 184 VAL A CA 1
ATOM 1437 C C . VAL A 1 184 ? -0.211 -8.352 -7.52 1 98.56 184 VAL A C 1
ATOM 1439 O O . VAL A 1 184 ? -1.095 -7.59 -7.926 1 98.56 184 VAL A O 1
ATOM 1442 N N . ILE A 1 185 ? 1.113 -8.234 -7.895 1 98.81 185 ILE A N 1
ATOM 1443 C CA . ILE A 1 185 ? 1.518 -7.004 -8.57 1 98.81 185 ILE A CA 1
ATOM 1444 C C . ILE A 1 185 ? 2.285 -7.348 -9.844 1 98.81 185 ILE A C 1
ATOM 1446 O O . ILE A 1 185 ? 2.734 -6.453 -10.57 1 98.81 185 ILE A O 1
ATOM 1450 N N . PHE A 1 186 ? 2.463 -8.602 -10.172 1 98.88 186 PHE A N 1
ATOM 1451 C CA . PHE A 1 186 ? 3.199 -9.023 -11.359 1 98.88 186 PHE A CA 1
ATOM 1452 C C . PHE A 1 186 ? 2.818 -10.445 -11.75 1 98.88 186 PHE A C 1
ATOM 1454 O O . PHE A 1 186 ? 2.793 -11.344 -10.906 1 98.88 186 PHE A O 1
ATOM 1461 N N . THR A 1 187 ? 2.609 -10.672 -13.039 1 98.88 187 THR A N 1
ATOM 1462 C CA . THR A 1 187 ? 2.377 -12.023 -13.539 1 98.88 187 THR A CA 1
ATOM 1463 C C . THR A 1 187 ? 2.711 -12.125 -15.023 1 98.88 187 THR A C 1
ATOM 1465 O O . THR A 1 187 ? 2.367 -11.234 -15.805 1 98.88 187 THR A O 1
ATOM 1468 N N . MET A 1 188 ? 3.412 -13.164 -15.445 1 98.81 188 MET A N 1
ATOM 1469 C CA . MET A 1 188 ? 3.627 -13.461 -16.859 1 98.81 188 MET A CA 1
ATOM 1470 C C . MET A 1 188 ? 2.32 -13.852 -17.531 1 98.81 188 MET A C 1
ATOM 1472 O O . MET A 1 188 ? 1.562 -14.672 -17 1 98.81 188 MET A O 1
ATOM 1476 N N . VAL A 1 189 ? 2.098 -13.297 -18.719 1 98.75 189 VAL A N 1
ATOM 1477 C CA . VAL A 1 189 ? 0.849 -13.609 -19.406 1 98.75 189 VAL A CA 1
ATOM 1478 C C . VAL A 1 189 ? 1.152 -14.242 -20.766 1 98.75 189 VAL A C 1
ATOM 1480 O O . VAL A 1 189 ? 0.283 -14.875 -21.375 1 98.75 189 VAL A O 1
ATOM 1483 N N . ALA A 1 190 ? 2.324 -14.07 -21.266 1 97.94 190 ALA A N 1
ATOM 1484 C CA . ALA A 1 190 ? 2.916 -14.711 -22.438 1 97.94 190 ALA A CA 1
ATOM 1485 C C . ALA A 1 190 ? 4.434 -14.812 -22.297 1 97.94 190 ALA A C 1
ATOM 1487 O O . ALA A 1 190 ? 5.008 -14.336 -21.312 1 97.94 190 ALA A O 1
ATOM 1488 N N . ASP A 1 191 ? 5.109 -15.414 -23.219 1 96.81 191 ASP A N 1
ATOM 1489 C CA . ASP A 1 191 ? 6.523 -15.758 -23.094 1 96.81 191 ASP A CA 1
ATOM 1490 C C . ASP A 1 191 ? 7.379 -14.516 -22.875 1 96.81 191 ASP A C 1
ATOM 1492 O O . ASP A 1 191 ? 8.375 -14.562 -22.141 1 96.81 191 ASP A O 1
ATOM 1496 N N . ASP A 1 192 ? 7.004 -13.438 -23.469 1 97.44 192 ASP A N 1
ATOM 1497 C CA . ASP A 1 192 ? 7.797 -12.219 -23.344 1 97.44 192 ASP A CA 1
ATOM 1498 C C . ASP A 1 192 ? 6.934 -11.047 -22.859 1 97.44 192 ASP A C 1
ATOM 1500 O O . ASP A 1 192 ? 7.234 -9.891 -23.156 1 97.44 192 ASP A O 1
ATOM 1504 N N . LEU A 1 193 ? 5.836 -11.367 -22.203 1 98.69 193 LEU A N 1
ATOM 1505 C CA . LEU A 1 193 ? 4.863 -10.344 -21.828 1 98.69 193 LEU A CA 1
ATOM 1506 C C . LEU A 1 193 ? 4.359 -10.586 -20.406 1 98.69 193 LEU A C 1
ATOM 1508 O O . LEU A 1 193 ? 4.004 -11.711 -20.047 1 98.69 193 LEU A O 1
ATOM 1512 N N . ALA A 1 194 ? 4.387 -9.547 -19.578 1 98.88 194 ALA A N 1
ATOM 1513 C CA . ALA A 1 194 ? 3.84 -9.586 -18.234 1 98.88 194 ALA A CA 1
ATOM 1514 C C . ALA A 1 194 ? 2.92 -8.391 -17.969 1 98.88 194 ALA A C 1
ATOM 1516 O O . ALA A 1 194 ? 2.979 -7.391 -18.688 1 98.88 194 ALA A O 1
ATOM 1517 N N . ILE A 1 195 ? 2.012 -8.531 -17.141 1 98.94 195 ILE A N 1
ATOM 1518 C CA . ILE A 1 195 ? 1.311 -7.391 -16.547 1 98.94 195 ILE A CA 1
ATOM 1519 C C . ILE A 1 195 ? 1.89 -7.078 -15.18 1 98.94 195 ILE A C 1
ATOM 1521 O O . ILE A 1 195 ? 2.289 -7.984 -14.445 1 98.94 195 ILE A O 1
ATOM 1525 N N . ALA A 1 196 ? 1.976 -5.84 -14.859 1 98.88 196 ALA A N 1
ATOM 1526 C CA . ALA A 1 196 ? 2.629 -5.434 -13.617 1 98.88 196 ALA A CA 1
ATOM 1527 C C . ALA A 1 196 ? 2.064 -4.109 -13.109 1 98.88 196 ALA A C 1
ATOM 1529 O O . ALA A 1 196 ? 1.711 -3.232 -13.898 1 98.88 196 ALA A O 1
ATOM 1530 N N . ALA A 1 197 ? 1.894 -4.027 -11.805 1 98.62 197 ALA A N 1
ATOM 1531 C CA . ALA A 1 197 ? 1.7 -2.715 -11.188 1 98.62 197 ALA A CA 1
ATOM 1532 C C . ALA A 1 197 ? 2.984 -1.893 -11.242 1 98.62 197 ALA A C 1
ATOM 1534 O O . ALA A 1 197 ? 3.738 -1.847 -10.266 1 98.62 197 ALA A O 1
ATOM 1535 N N . VAL A 1 198 ? 3.191 -1.182 -12.281 1 97.88 198 VAL A N 1
ATOM 1536 C CA . VAL A 1 198 ? 4.477 -0.566 -12.602 1 97.88 198 VAL A CA 1
ATOM 1537 C C . VAL A 1 198 ? 4.785 0.535 -11.586 1 97.88 198 VAL A C 1
ATOM 1539 O O . VAL A 1 198 ? 5.953 0.811 -11.297 1 97.88 198 VAL A O 1
ATOM 1542 N N . ASP A 1 199 ? 3.734 1.109 -10.961 1 96.56 199 ASP A N 1
ATOM 1543 C CA . ASP A 1 199 ? 3.939 2.158 -9.969 1 96.56 199 ASP A CA 1
ATOM 1544 C C . ASP A 1 199 ? 4.434 1.575 -8.641 1 96.56 199 ASP A C 1
ATOM 1546 O O . ASP A 1 199 ? 4.945 2.305 -7.789 1 96.56 199 ASP A O 1
ATOM 1550 N N . VAL A 1 200 ? 4.309 0.295 -8.453 1 97.25 200 VAL A N 1
ATOM 1551 C CA . VAL A 1 200 ? 4.645 -0.362 -7.195 1 97.25 200 VAL A CA 1
ATOM 1552 C C . VAL A 1 200 ? 6.055 -0.944 -7.277 1 97.25 200 VAL A C 1
ATOM 1554 O O . VAL A 1 200 ? 6.836 -0.83 -6.328 1 97.25 200 VAL A O 1
ATOM 1557 N N . LEU A 1 201 ? 6.402 -1.522 -8.398 1 97.69 201 LEU A N 1
ATOM 1558 C CA . LEU A 1 201 ? 7.719 -2.131 -8.578 1 97.69 201 LEU A CA 1
ATOM 1559 C C . LEU A 1 201 ? 8.797 -1.062 -8.703 1 97.69 201 LEU A C 1
ATOM 1561 O O . LEU A 1 201 ? 8.555 0.005 -9.273 1 97.69 201 LEU A O 1
ATOM 1565 N N . SER A 1 202 ? 9.977 -1.367 -8.203 1 95.44 202 SER A N 1
ATOM 1566 C CA . SER A 1 202 ? 11.07 -0.408 -8.297 1 95.44 202 SER A CA 1
ATOM 1567 C C . SER A 1 202 ? 11.492 -0.191 -9.742 1 95.44 202 SER A C 1
ATOM 1569 O O . SER A 1 202 ? 11.344 -1.087 -10.578 1 95.44 202 SER A O 1
ATOM 1571 N N . ASP A 1 203 ? 12.023 0.979 -10.023 1 95.69 203 ASP A N 1
ATOM 1572 C CA . ASP A 1 203 ? 12.516 1.271 -11.367 1 95.69 203 ASP A CA 1
ATOM 1573 C C . ASP A 1 203 ? 13.602 0.285 -11.773 1 95.69 203 ASP A C 1
ATOM 1575 O O . ASP A 1 203 ? 13.688 -0.102 -12.945 1 95.69 203 ASP A O 1
ATOM 1579 N N . GLU A 1 204 ? 14.406 -0.109 -10.812 1 96.25 204 GLU A N 1
ATOM 1580 C CA . GLU A 1 204 ? 15.477 -1.064 -11.078 1 96.25 204 GLU A CA 1
ATOM 1581 C C . GLU A 1 204 ? 14.922 -2.422 -11.484 1 96.25 204 GLU A C 1
ATOM 1583 O O . GLU A 1 204 ? 15.43 -3.055 -12.414 1 96.25 204 GLU A O 1
ATOM 1588 N N . ASP A 1 205 ? 13.922 -2.875 -10.82 1 97.88 205 ASP A N 1
ATOM 1589 C CA . ASP A 1 205 ? 13.312 -4.16 -11.156 1 97.88 205 ASP A CA 1
ATOM 1590 C C . ASP A 1 205 ? 12.609 -4.094 -12.508 1 97.88 205 ASP A C 1
ATOM 1592 O O . ASP A 1 205 ? 12.695 -5.031 -13.305 1 97.88 205 ASP A O 1
ATOM 1596 N N . LEU A 1 206 ? 11.859 -3.006 -12.781 1 98.5 206 LEU A N 1
ATOM 1597 C CA . LEU A 1 206 ? 11.227 -2.826 -14.086 1 98.5 206 LEU A CA 1
ATOM 1598 C C . LEU A 1 206 ? 12.25 -2.875 -15.211 1 98.5 206 LEU A C 1
ATOM 1600 O O . LEU A 1 206 ? 12.039 -3.549 -16.219 1 98.5 206 LEU A O 1
ATOM 1604 N N . GLU A 1 207 ? 13.328 -2.178 -14.984 1 98.38 207 GLU A N 1
ATOM 1605 C CA . GLU A 1 207 ? 14.398 -2.158 -15.977 1 98.38 207 GLU A CA 1
ATOM 1606 C C . GLU A 1 207 ? 15.008 -3.545 -16.156 1 98.38 207 GLU A C 1
ATOM 1608 O O . GLU A 1 207 ? 15.336 -3.945 -17.281 1 98.38 207 GLU A O 1
ATOM 1613 N N . TRP A 1 208 ? 15.188 -4.258 -15.078 1 98.56 208 TRP A N 1
ATOM 1614 C CA . TRP A 1 208 ? 15.734 -5.609 -15.148 1 98.56 208 TRP A CA 1
ATOM 1615 C C . TRP A 1 208 ? 14.852 -6.504 -16.016 1 98.56 208 TRP A C 1
ATOM 1617 O O . TRP A 1 208 ? 15.352 -7.223 -16.875 1 98.56 208 TRP A O 1
ATOM 1627 N N . PHE A 1 209 ? 13.539 -6.477 -15.836 1 98.62 209 PHE A N 1
ATOM 1628 C CA . PHE A 1 209 ? 12.625 -7.266 -16.656 1 98.62 209 PHE A CA 1
ATOM 1629 C C . PHE A 1 209 ? 12.742 -6.879 -18.125 1 98.62 209 PHE A C 1
ATOM 1631 O O . PHE A 1 209 ? 12.805 -7.746 -19 1 98.62 209 PHE A O 1
ATOM 1638 N N . ARG A 1 210 ? 12.805 -5.621 -18.375 1 98.38 210 ARG A N 1
ATOM 1639 C CA . ARG A 1 210 ? 12.922 -5.148 -19.75 1 98.38 210 ARG A CA 1
ATOM 1640 C C . ARG A 1 210 ? 14.219 -5.645 -20.391 1 98.38 210 ARG A C 1
ATOM 1642 O O . ARG A 1 210 ? 14.227 -6.062 -21.547 1 98.38 210 ARG A O 1
ATOM 1649 N N . GLN A 1 211 ? 15.273 -5.57 -19.625 1 98.44 211 GLN A N 1
ATOM 1650 C CA . GLN A 1 211 ? 16.578 -6.035 -20.109 1 98.44 211 GLN A CA 1
ATOM 1651 C C . GLN A 1 211 ? 16.531 -7.527 -20.422 1 98.44 211 GLN A C 1
ATOM 1653 O O . GLN A 1 211 ? 17.297 -8.008 -21.266 1 98.44 211 GLN A O 1
ATOM 1658 N N . GLN A 1 212 ? 15.672 -8.219 -19.75 1 98.25 212 GLN A N 1
ATOM 1659 C CA . GLN A 1 212 ? 15.508 -9.648 -20.016 1 98.25 212 GLN A CA 1
ATOM 1660 C C . GLN A 1 212 ? 14.57 -9.883 -21.203 1 98.25 212 GLN A C 1
ATOM 1662 O O . GLN A 1 212 ? 14.211 -11.023 -21.5 1 98.25 212 GLN A O 1
ATOM 1667 N N . GLY A 1 213 ? 14.07 -8.828 -21.812 1 98.19 213 GLY A N 1
ATOM 1668 C CA . GLY A 1 213 ? 13.203 -8.945 -22.969 1 98.19 213 GLY A CA 1
ATOM 1669 C C . GLY A 1 213 ? 11.742 -9.094 -22.609 1 98.19 213 GLY A C 1
ATOM 1670 O O . GLY A 1 213 ? 10.945 -9.578 -23.406 1 98.19 213 GLY A O 1
ATOM 1671 N N . ILE A 1 214 ? 11.375 -8.742 -21.422 1 98.62 214 ILE A N 1
ATOM 1672 C CA . ILE A 1 214 ? 9.984 -8.852 -20.984 1 98.62 214 ILE A CA 1
ATOM 1673 C C . ILE A 1 214 ? 9.297 -7.496 -21.109 1 98.62 214 ILE A C 1
ATOM 1675 O O . ILE A 1 214 ? 9.703 -6.52 -20.484 1 98.62 214 ILE A O 1
ATOM 1679 N N . ARG A 1 215 ? 8.305 -7.453 -21.969 1 98.56 215 ARG A N 1
ATOM 1680 C CA . ARG A 1 215 ? 7.438 -6.281 -22.031 1 98.56 215 ARG A CA 1
ATOM 1681 C C . ARG A 1 215 ? 6.465 -6.254 -20.859 1 98.56 215 ARG A C 1
ATOM 1683 O O . ARG A 1 215 ? 5.953 -7.297 -20.453 1 98.56 215 ARG A O 1
ATOM 1690 N N . LEU A 1 216 ? 6.23 -5.062 -20.328 1 98.75 216 LEU A N 1
ATOM 1691 C CA . LEU A 1 216 ? 5.359 -4.918 -19.156 1 98.75 216 LEU A CA 1
ATOM 1692 C C . LEU A 1 216 ? 4.129 -4.082 -19.5 1 98.75 216 LEU A C 1
ATOM 1694 O O . LEU A 1 216 ? 4.258 -2.93 -19.922 1 98.75 216 LEU A O 1
ATOM 1698 N N . LEU A 1 217 ? 2.951 -4.633 -19.406 1 98.81 217 LEU A N 1
ATOM 1699 C CA . LEU A 1 217 ? 1.69 -3.906 -19.516 1 98.81 217 LEU A CA 1
ATOM 1700 C C . LEU A 1 217 ? 1.26 -3.371 -18.156 1 98.81 217 LEU A C 1
ATOM 1702 O O . LEU A 1 217 ? 1.262 -4.109 -17.156 1 98.81 217 LEU A O 1
ATOM 1706 N N . PRO A 1 218 ? 0.87 -2.186 -18.078 1 98.56 218 PRO A N 1
ATOM 1707 C CA . PRO A 1 218 ? 0.664 -1.545 -16.781 1 98.56 218 PRO A CA 1
ATOM 1708 C C . PRO A 1 218 ? -0.684 -1.899 -16.156 1 98.56 218 PRO A C 1
ATOM 1710 O O . PRO A 1 218 ? -1.706 -1.907 -16.844 1 98.56 218 PRO A O 1
ATOM 1713 N N . VAL A 1 219 ? -0.697 -2.213 -14.914 1 98.62 219 VAL A N 1
ATOM 1714 C CA . VAL A 1 219 ? -1.85 -2.373 -14.031 1 98.62 219 VAL A CA 1
ATOM 1715 C C . VAL A 1 219 ? -1.796 -1.335 -12.914 1 98.62 219 VAL A C 1
ATOM 1717 O O . VAL A 1 219 ? -0.74 -1.108 -12.32 1 98.62 219 VAL A O 1
ATOM 1720 N N . SER A 1 220 ? -2.869 -0.652 -12.648 1 97.62 220 SER A N 1
ATOM 1721 C CA . SER A 1 220 ? -2.881 0.372 -11.609 1 97.62 220 SER A CA 1
ATOM 1722 C C . SER A 1 220 ? -2.93 -0.252 -10.219 1 97.62 220 SER A C 1
ATOM 1724 O O . SER A 1 220 ? -3.264 -1.429 -10.078 1 97.62 220 SER A O 1
ATOM 1726 N N . TYR A 1 221 ? -2.578 0.501 -9.203 1 97.75 221 TYR A N 1
ATOM 1727 C CA . TYR A 1 221 ? -2.729 0.075 -7.816 1 97.75 221 TYR A CA 1
ATOM 1728 C C . TYR A 1 221 ? -4.152 -0.398 -7.543 1 97.75 221 TYR A C 1
ATOM 1730 O O . TYR A 1 221 ? -4.355 -1.438 -6.91 1 97.75 221 TYR A O 1
ATOM 1738 N N . LYS A 1 222 ? -5.109 0.378 -7.98 1 96.44 222 LYS A N 1
ATOM 1739 C CA . LYS A 1 222 ? -6.516 0.081 -7.727 1 96.44 222 LYS A CA 1
ATOM 1740 C C . LYS A 1 222 ? -6.922 -1.242 -8.367 1 96.44 222 LYS A C 1
ATOM 1742 O O . LYS A 1 222 ? -7.598 -2.061 -7.746 1 96.44 222 LYS A O 1
ATOM 1747 N N . GLU A 1 223 ? -6.512 -1.459 -9.586 1 97.56 223 GLU A N 1
ATOM 1748 C CA . GLU A 1 223 ? -6.812 -2.707 -10.281 1 97.56 223 GLU A CA 1
ATOM 1749 C C . GLU A 1 223 ? -6.18 -3.9 -9.57 1 97.56 223 GLU A C 1
ATOM 1751 O O . GLU A 1 223 ? -6.785 -4.969 -9.484 1 97.56 223 GLU A O 1
ATOM 1756 N N . ALA A 1 224 ? -4.969 -3.729 -9.078 1 97.94 224 ALA A N 1
ATOM 1757 C CA . ALA A 1 224 ? -4.262 -4.812 -8.406 1 97.94 224 ALA A CA 1
ATOM 1758 C C . ALA A 1 224 ? -4.883 -5.105 -7.043 1 97.94 224 ALA A C 1
ATOM 1760 O O . ALA A 1 224 ? -5.172 -6.262 -6.719 1 97.94 224 ALA A O 1
ATOM 1761 N N . MET A 1 225 ? -5.199 -4.039 -6.305 1 96.75 225 MET A N 1
ATOM 1762 C CA . MET A 1 225 ? -5.512 -4.227 -4.891 1 96.75 225 MET A CA 1
ATOM 1763 C C . MET A 1 225 ? -7.016 -4.324 -4.672 1 96.75 225 MET A C 1
ATOM 1765 O O . MET A 1 225 ? -7.469 -4.887 -3.676 1 96.75 225 MET A O 1
ATOM 1769 N N . ARG A 1 226 ? -7.785 -3.768 -5.547 1 93.44 226 ARG A N 1
ATOM 1770 C CA . ARG A 1 226 ? -9.234 -3.91 -5.422 1 93.44 226 ARG A CA 1
ATOM 1771 C C . ARG A 1 226 ? -9.719 -5.172 -6.129 1 93.44 226 ARG A C 1
ATOM 1773 O O . ARG A 1 226 ? -10.625 -5.855 -5.637 1 93.44 226 ARG A O 1
ATOM 1780 N N . ASP A 1 227 ? -9.062 -5.496 -7.27 1 94.75 227 ASP A N 1
ATOM 1781 C CA . ASP A 1 227 ? -9.633 -6.492 -8.164 1 94.75 227 ASP A CA 1
ATOM 1782 C C . ASP A 1 227 ? -8.695 -7.68 -8.336 1 94.75 227 ASP A C 1
ATOM 1784 O O . ASP A 1 227 ? -9.016 -8.633 -9.055 1 94.75 227 ASP A O 1
ATOM 1788 N N . MET A 1 228 ? -7.555 -7.625 -7.715 1 97.62 228 MET A N 1
ATOM 1789 C CA . MET A 1 228 ? -6.539 -8.648 -7.93 1 97.62 228 MET A CA 1
ATOM 1790 C C . MET A 1 228 ? -6.164 -8.742 -9.406 1 97.62 228 MET A C 1
ATOM 1792 O O . MET A 1 228 ? -6.039 -9.836 -9.953 1 97.62 228 MET A O 1
ATOM 1796 N N . GLY A 1 229 ? -5.953 -7.633 -9.977 1 98.19 229 GLY A N 1
ATOM 1797 C CA . GLY A 1 229 ? -5.859 -7.523 -11.422 1 98.19 229 GLY A CA 1
ATOM 1798 C C . GLY A 1 229 ? -4.648 -8.242 -12 1 98.19 229 GLY A C 1
ATOM 1799 O O . GLY A 1 229 ? -4.668 -8.672 -13.148 1 98.19 229 GLY A O 1
ATOM 1800 N N . CYS A 1 230 ? -3.619 -8.398 -11.273 1 98.75 230 CYS A N 1
ATOM 1801 C CA . CYS A 1 230 ? -2.426 -9.07 -11.773 1 98.75 230 CYS A CA 1
ATOM 1802 C C . CYS A 1 230 ? -2.496 -10.57 -11.516 1 98.75 230 CYS A C 1
ATOM 1804 O O . CYS A 1 230 ? -1.68 -11.328 -12.039 1 98.75 230 CYS A O 1
ATOM 1806 N N . ASN A 1 231 ? -3.42 -11.031 -10.734 1 98.75 231 ASN A N 1
ATOM 1807 C CA . ASN A 1 231 ? -3.523 -12.422 -10.328 1 98.75 231 ASN A CA 1
ATOM 1808 C C . ASN A 1 231 ? -4.234 -13.266 -11.383 1 98.75 231 ASN A C 1
ATOM 1810 O O . ASN A 1 231 ? -5.348 -13.742 -11.156 1 98.75 231 ASN A O 1
ATOM 1814 N N . VAL A 1 232 ? -3.584 -13.508 -12.469 1 98.88 232 VAL A N 1
ATOM 1815 C CA . VAL A 1 232 ? -4.117 -14.203 -13.641 1 98.88 232 VAL A CA 1
ATOM 1816 C C . VAL A 1 232 ? -3.287 -15.453 -13.922 1 98.88 232 VAL A C 1
ATOM 1818 O O . VAL A 1 232 ? -2.24 -15.664 -13.305 1 98.88 232 VAL A O 1
ATOM 1821 N N . LEU A 1 233 ? -3.758 -16.281 -14.844 1 98.94 233 LEU A N 1
ATOM 1822 C CA . LEU A 1 233 ? -3.078 -17.547 -15.141 1 98.94 233 LEU A CA 1
ATOM 1823 C C . LEU A 1 233 ? -2.875 -17.703 -16.641 1 98.94 233 LEU A C 1
ATOM 1825 O O . LEU A 1 233 ? -3.846 -17.766 -17.406 1 98.94 233 LEU A O 1
ATOM 1829 N N . ALA A 1 234 ? -1.66 -17.719 -17.078 1 98.88 234 ALA A N 1
ATOM 1830 C CA . ALA A 1 234 ? -1.37 -18.125 -18.453 1 98.88 234 ALA A CA 1
ATOM 1831 C C . ALA A 1 234 ? -1.645 -19.609 -18.656 1 98.88 234 ALA A C 1
ATOM 1833 O O . ALA A 1 234 ? -1.232 -20.438 -17.859 1 98.88 234 ALA A O 1
ATOM 1834 N N . LEU A 1 235 ? -2.303 -19.922 -19.75 1 98.75 235 LEU A N 1
AT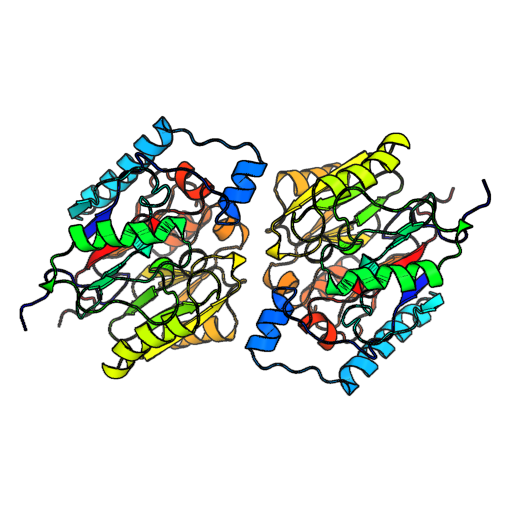OM 1835 C CA . LEU A 1 235 ? -2.625 -21.297 -20.078 1 98.75 235 LEU A CA 1
ATOM 1836 C C . LEU A 1 235 ? -1.648 -21.859 -21.109 1 98.75 235 LEU A C 1
ATOM 1838 O O . LEU A 1 235 ? -1.574 -23.062 -21.312 1 98.75 235 LEU A O 1
ATOM 1842 N N . GLY A 1 236 ? -0.898 -21 -21.766 1 97.81 236 GLY A N 1
ATOM 1843 C CA . GLY A 1 236 ? -0.074 -21.359 -22.906 1 97.81 236 GLY A CA 1
ATOM 1844 C C . GLY A 1 236 ? -0.745 -21.078 -24.234 1 97.81 236 GLY A C 1
ATOM 1845 O O . GLY A 1 236 ? -1.951 -20.828 -24.281 1 97.81 236 GLY A O 1
ATOM 1846 N N . ARG A 1 237 ? 0.096 -20.922 -25.281 1 96.19 237 ARG A N 1
ATOM 1847 C CA . ARG A 1 237 ? -0.369 -20.719 -26.656 1 96.19 237 ARG A CA 1
ATOM 1848 C C . ARG A 1 237 ? -1.215 -19.453 -26.766 1 96.19 237 ARG A C 1
ATOM 1850 O O . ARG A 1 237 ? -2.252 -19.453 -27.422 1 96.19 237 ARG A O 1
ATOM 1857 N N . GLY A 1 238 ? -0.842 -18.516 -25.984 1 96.94 238 GLY A N 1
ATOM 1858 C CA . GLY A 1 238 ? -1.484 -17.219 -26.078 1 96.94 238 GLY A CA 1
ATOM 1859 C C . GLY A 1 238 ? -2.84 -17.172 -25.406 1 96.94 238 GLY A C 1
ATOM 1860 O O . GLY A 1 238 ? -3.672 -16.312 -25.719 1 96.94 238 GLY A O 1
ATOM 1861 N N . ARG A 1 239 ? -3.143 -18.078 -24.516 1 98.62 239 ARG A N 1
ATOM 1862 C CA . ARG A 1 239 ? -4.402 -18.078 -23.781 1 98.62 239 ARG A CA 1
ATOM 1863 C C . ARG A 1 239 ? -4.18 -17.75 -22.312 1 98.62 239 ARG A C 1
ATOM 1865 O O . ARG A 1 239 ? -3.158 -18.125 -21.734 1 98.62 239 ARG A O 1
ATOM 1872 N N . ILE A 1 240 ? -5.129 -17 -21.75 1 98.75 240 ILE A N 1
ATOM 1873 C CA . ILE A 1 240 ? -5.008 -16.562 -20.359 1 98.75 240 ILE A CA 1
ATOM 1874 C C . ILE A 1 240 ? -6.371 -16.625 -19.688 1 98.75 240 ILE A C 1
ATOM 1876 O O . ILE A 1 240 ? -7.402 -16.406 -20.312 1 98.75 240 ILE A O 1
ATOM 1880 N N . ILE A 1 241 ? -6.414 -16.984 -18.422 1 98.94 241 ILE A N 1
ATOM 1881 C CA . ILE A 1 241 ? -7.594 -16.812 -17.578 1 98.94 241 ILE A CA 1
ATOM 1882 C C . ILE A 1 241 ? -7.438 -15.547 -16.734 1 98.94 241 ILE A C 1
ATOM 1884 O O . ILE A 1 241 ? -6.457 -15.406 -16 1 98.94 241 ILE A O 1
ATOM 1888 N N . SER A 1 242 ? -8.297 -14.656 -16.844 1 98.81 242 SER A N 1
ATOM 1889 C CA . SER A 1 242 ? -8.367 -13.406 -16.109 1 98.81 242 SER A CA 1
ATOM 1890 C C . SER A 1 242 ? -9.797 -13.125 -15.633 1 98.81 242 SER A C 1
ATOM 1892 O O . SER A 1 242 ? -10.758 -13.375 -16.359 1 98.81 242 SER A O 1
ATOM 1894 N N . PRO A 1 243 ? -9.938 -12.703 -14.398 1 98.44 243 PRO A N 1
ATOM 1895 C CA . PRO A 1 243 ? -11.289 -12.492 -13.883 1 98.44 243 PRO A CA 1
ATOM 1896 C C . PRO A 1 243 ? -12.125 -11.57 -14.773 1 98.44 243 PRO A C 1
ATOM 1898 O O . PRO A 1 243 ? -11.609 -10.578 -15.297 1 98.44 243 PRO A O 1
ATOM 1901 N N . ARG A 1 244 ? -13.375 -11.789 -14.844 1 98.5 244 ARG A N 1
ATOM 1902 C CA . ARG A 1 244 ? -14.305 -11.062 -15.703 1 98.5 244 ARG A CA 1
ATOM 1903 C C . ARG A 1 244 ? -14.344 -9.586 -15.328 1 98.5 244 ARG A C 1
ATOM 1905 O O . ARG A 1 244 ? -14.461 -8.719 -16.203 1 98.5 244 ARG A O 1
ATOM 1912 N N . HIS A 1 245 ? -14.195 -9.312 -14.047 1 98.12 245 HIS A N 1
ATOM 1913 C CA . HIS A 1 245 ? -14.367 -7.941 -13.57 1 98.12 245 HIS A CA 1
ATOM 1914 C C . HIS A 1 245 ? -13.125 -7.102 -13.852 1 98.12 245 HIS A C 1
ATOM 1916 O O . HIS A 1 245 ? -13.141 -5.883 -13.664 1 98.12 245 HIS A O 1
ATOM 1922 N N . SER A 1 246 ? -12.039 -7.723 -14.312 1 98.38 246 SER A N 1
ATOM 1923 C CA . SER A 1 246 ? -10.852 -6.98 -14.719 1 98.38 246 SER A CA 1
ATOM 1924 C C . SER A 1 246 ? -10.992 -6.457 -16.141 1 98.38 246 SER A C 1
ATOM 1926 O O . SER A 1 246 ? -10.164 -6.754 -17 1 98.38 246 SER A O 1
ATOM 1928 N N . THR A 1 247 ? -11.93 -5.594 -16.359 1 98.38 247 THR A N 1
ATOM 1929 C CA . THR A 1 247 ? -12.414 -5.23 -17.688 1 98.38 247 THR A CA 1
ATOM 1930 C C . THR A 1 247 ? -11.312 -4.566 -18.5 1 98.38 247 THR A C 1
ATOM 1932 O O . THR A 1 247 ? -10.984 -5.02 -19.594 1 98.38 247 THR A O 1
ATOM 1935 N N . ARG A 1 248 ? -10.688 -3.549 -17.969 1 98.56 248 ARG A N 1
ATOM 1936 C CA . ARG A 1 248 ? -9.648 -2.838 -18.719 1 98.56 248 ARG A CA 1
ATOM 1937 C C . ARG A 1 248 ? -8.461 -3.746 -19 1 98.56 248 ARG A C 1
ATOM 1939 O O . ARG A 1 248 ? -7.898 -3.723 -20.094 1 98.56 248 ARG A O 1
ATOM 1946 N N . ILE A 1 249 ? -8.078 -4.527 -18.062 1 98.75 249 ILE A N 1
ATOM 1947 C CA . ILE A 1 249 ? -6.945 -5.43 -18.203 1 98.75 249 ILE A CA 1
ATOM 1948 C C . ILE A 1 249 ? -7.25 -6.473 -19.281 1 98.75 249 ILE A C 1
ATOM 1950 O O . ILE A 1 249 ? -6.41 -6.758 -20.141 1 98.75 249 ILE A O 1
ATOM 1954 N N . ASN A 1 250 ? -8.461 -7.023 -19.203 1 98.88 250 ASN A N 1
ATOM 1955 C CA . ASN A 1 250 ? -8.859 -8.008 -20.203 1 98.88 250 ASN A CA 1
ATOM 1956 C C . ASN A 1 250 ? -8.828 -7.418 -21.609 1 98.88 250 ASN A C 1
ATOM 1958 O O . ASN A 1 250 ? -8.359 -8.062 -22.547 1 98.88 250 ASN A O 1
ATOM 1962 N N . GLN A 1 251 ? -9.344 -6.207 -21.734 1 98.81 251 GLN A N 1
ATOM 1963 C CA . GLN A 1 251 ? -9.305 -5.531 -23.031 1 98.81 251 GLN A CA 1
ATOM 1964 C C . GLN A 1 251 ? -7.863 -5.312 -23.5 1 98.81 251 GLN A C 1
ATOM 1966 O O . GLN A 1 251 ? -7.547 -5.508 -24.672 1 98.81 251 GLN A O 1
ATOM 1971 N N . MET A 1 252 ? -7.016 -4.875 -22.578 1 98.81 252 MET A N 1
ATOM 1972 C CA . MET A 1 252 ? -5.602 -4.652 -22.859 1 98.81 252 MET A CA 1
ATOM 1973 C C . MET A 1 252 ? -4.93 -5.941 -23.328 1 98.81 252 MET A C 1
ATOM 1975 O O . MET A 1 252 ? -4.168 -5.941 -24.297 1 98.81 252 MET A O 1
ATOM 1979 N N . LEU A 1 253 ? -5.207 -7.055 -22.688 1 98.81 253 LEU A N 1
ATOM 1980 C CA . LEU A 1 253 ? -4.629 -8.344 -23.031 1 98.81 253 LEU A CA 1
ATOM 1981 C C . LEU A 1 253 ? -5.121 -8.805 -24.406 1 98.81 253 LEU A C 1
ATOM 1983 O O . LEU A 1 253 ? -4.34 -9.305 -25.219 1 98.81 253 LEU A O 1
ATOM 1987 N N . ARG A 1 254 ? -6.391 -8.664 -24.672 1 98.81 254 ARG A N 1
ATOM 1988 C CA . ARG A 1 254 ? -6.934 -9.016 -25.984 1 98.81 254 ARG A CA 1
ATOM 1989 C C . ARG A 1 254 ? -6.297 -8.172 -27.078 1 98.81 254 ARG A C 1
ATOM 1991 O O . ARG A 1 254 ? -6.031 -8.672 -28.172 1 98.81 254 ARG A O 1
ATOM 1998 N N . ALA A 1 255 ? -6.098 -6.887 -26.766 1 98.75 255 ALA A N 1
ATOM 1999 C CA . ALA A 1 255 ? -5.469 -5.988 -27.734 1 98.75 255 ALA A CA 1
ATOM 2000 C C . ALA A 1 255 ? -4.051 -6.445 -28.078 1 98.75 255 ALA A C 1
ATOM 2002 O O . ALA A 1 255 ? -3.527 -6.133 -29.141 1 98.75 255 ALA A O 1
ATOM 2003 N N . GLU A 1 256 ? -3.438 -7.215 -27.203 1 98.38 256 GLU A N 1
ATOM 2004 C CA . GLU A 1 256 ? -2.104 -7.766 -27.422 1 98.38 256 GLU A CA 1
ATOM 2005 C C . GLU A 1 256 ? -2.176 -9.078 -28.203 1 98.38 256 GLU A C 1
ATOM 2007 O O . GLU A 1 256 ? -1.151 -9.719 -28.438 1 98.38 256 GLU A O 1
ATOM 2012 N N . GLY A 1 257 ? -3.369 -9.547 -28.516 1 98.5 257 GLY A N 1
ATOM 2013 C CA . GLY A 1 257 ? -3.549 -10.75 -29.312 1 98.5 257 GLY A CA 1
ATOM 2014 C C . GLY A 1 257 ? -3.795 -11.992 -28.469 1 98.5 257 GLY A C 1
ATOM 2015 O O . GLY A 1 257 ? -3.807 -13.109 -29 1 98.5 257 GLY A O 1
ATOM 2016 N N . LEU A 1 258 ? -3.992 -11.875 -27.219 1 98.75 258 LEU A N 1
ATOM 2017 C CA . LEU A 1 258 ? -4.23 -13.023 -26.359 1 98.75 258 LEU A CA 1
ATOM 2018 C C . LEU A 1 258 ? -5.711 -13.391 -26.328 1 98.75 258 LEU A C 1
ATOM 2020 O O . LEU A 1 258 ? -6.574 -12.516 -26.469 1 98.75 258 LEU A O 1
ATOM 2024 N N . THR A 1 259 ? -5.977 -14.656 -26.25 1 98.81 259 THR A N 1
ATOM 2025 C CA . THR A 1 259 ? -7.324 -15.133 -25.953 1 98.81 259 THR A CA 1
ATOM 2026 C C . THR A 1 259 ? -7.586 -15.141 -24.453 1 98.81 259 THR A C 1
ATOM 2028 O O . THR A 1 259 ? -6.906 -15.844 -23.703 1 98.81 259 THR A O 1
ATOM 2031 N N . VAL A 1 260 ? -8.578 -14.375 -24.047 1 98.88 260 VAL A N 1
ATOM 2032 C CA . VAL A 1 260 ? -8.852 -14.227 -22.609 1 98.88 260 VAL A CA 1
ATOM 2033 C C . VAL A 1 260 ? -10.109 -15 -22.25 1 98.88 260 VAL A C 1
ATOM 2035 O O . VAL A 1 260 ? -11.188 -14.75 -22.797 1 98.88 260 VAL A O 1
ATOM 2038 N N . LEU A 1 261 ? -9.992 -16 -21.422 1 98.81 261 LEU A N 1
ATOM 2039 C CA . LEU A 1 261 ? -11.109 -16.625 -20.719 1 98.81 261 LEU A CA 1
ATOM 2040 C C . LEU A 1 261 ? -11.398 -15.906 -19.406 1 98.81 261 LEU A C 1
ATOM 2042 O O . LEU A 1 261 ? -10.5 -15.727 -18.578 1 98.81 261 LEU A O 1
ATOM 2046 N N . ASP A 1 262 ? -12.602 -15.43 -19.234 1 98.56 262 ASP A N 1
ATOM 2047 C CA . ASP A 1 262 ? -12.836 -14.477 -18.156 1 98.56 262 ASP A CA 1
ATOM 2048 C C . ASP A 1 262 ? -13.984 -14.938 -17.25 1 98.56 262 ASP A C 1
ATOM 2050 O O . ASP A 1 262 ? -15.008 -14.258 -17.156 1 98.56 262 ASP A O 1
ATOM 2054 N N . PRO A 1 263 ? -13.75 -15.992 -16.5 1 98.69 263 PRO A N 1
ATOM 2055 C CA . PRO A 1 263 ? -14.758 -16.422 -15.523 1 98.69 263 PRO A CA 1
ATOM 2056 C C . PRO A 1 263 ? -15.039 -15.367 -14.461 1 98.69 263 PRO A C 1
ATOM 2058 O O . PRO A 1 263 ? -14.227 -14.461 -14.25 1 98.69 263 PRO A O 1
ATOM 2061 N N . GLU A 1 264 ? -16.234 -15.492 -13.867 1 98.31 264 GLU A N 1
ATOM 2062 C CA . GLU A 1 264 ? -16.547 -14.656 -12.719 1 98.31 264 GLU A CA 1
ATOM 2063 C C . GLU A 1 264 ? -15.789 -15.109 -11.477 1 98.31 264 GLU A C 1
ATOM 2065 O O . GLU A 1 264 ? -15.82 -16.281 -11.117 1 98.31 264 GLU A O 1
ATOM 2070 N N . LEU A 1 265 ? -15.039 -14.156 -10.82 1 97.88 265 LEU A N 1
ATOM 2071 C CA . LEU A 1 265 ? -14.203 -14.562 -9.695 1 97.88 265 LEU A CA 1
ATOM 2072 C C . LEU A 1 265 ? -14.195 -13.492 -8.609 1 97.88 265 LEU A C 1
ATOM 2074 O O . LEU A 1 265 ? -13.281 -13.445 -7.785 1 97.88 265 LEU A O 1
ATOM 2078 N N . ASP A 1 266 ? -15.164 -12.656 -8.539 1 96.44 266 ASP A N 1
ATOM 2079 C CA . ASP A 1 266 ? -15.164 -11.5 -7.645 1 96.44 266 ASP A CA 1
ATOM 2080 C C . ASP A 1 266 ? -15.273 -11.938 -6.184 1 96.44 266 ASP A C 1
ATOM 2082 O O . ASP A 1 266 ? -14.742 -11.266 -5.293 1 96.44 266 ASP A O 1
ATOM 2086 N N . GLN A 1 267 ? -15.961 -13.094 -5.879 1 95.5 267 GLN A N 1
ATOM 2087 C CA . GLN A 1 267 ? -16.031 -13.578 -4.504 1 95.5 267 GLN A CA 1
ATOM 2088 C C . GLN A 1 267 ? -14.648 -13.875 -3.945 1 95.5 267 GLN A C 1
ATOM 2090 O O . GLN A 1 267 ? -14.391 -13.664 -2.758 1 95.5 267 GLN A O 1
ATOM 2095 N N . PHE A 1 268 ? -13.766 -14.352 -4.762 1 96.38 268 PHE A N 1
ATOM 2096 C CA . PHE A 1 268 ? -12.414 -14.695 -4.328 1 96.38 268 PHE A CA 1
ATOM 2097 C C . PHE A 1 268 ? -11.547 -13.445 -4.238 1 96.38 268 PHE A C 1
ATOM 2099 O O . PHE A 1 268 ? -10.781 -13.281 -3.283 1 96.38 268 PHE A O 1
ATOM 2106 N N . SER A 1 269 ? -11.711 -12.539 -5.254 1 95.62 269 SER A N 1
ATOM 2107 C CA . SER A 1 269 ? -10.891 -11.328 -5.254 1 95.62 269 SER A CA 1
ATOM 2108 C C . SER A 1 269 ? -11.156 -10.484 -4.008 1 95.62 269 SER A C 1
ATOM 2110 O O . SER A 1 269 ? -10.25 -9.828 -3.492 1 95.62 269 SER A O 1
ATOM 2112 N N . GLN A 1 270 ? -12.32 -10.523 -3.498 1 94.06 270 GLN A N 1
ATOM 2113 C CA . GLN A 1 270 ? -12.695 -9.781 -2.301 1 94.06 270 GLN A CA 1
ATOM 2114 C C . GLN A 1 270 ? -12.016 -10.352 -1.062 1 94.06 270 GLN A C 1
ATOM 2116 O O . GLN A 1 270 ? -11.945 -9.688 -0.022 1 94.06 270 GLN A O 1
ATOM 2121 N N . GLY A 1 271 ? -11.539 -11.539 -1.188 1 93.69 271 GLY A N 1
ATOM 2122 C CA . GLY A 1 271 ? -10.812 -12.172 -0.099 1 93.69 271 GLY A CA 1
ATOM 2123 C C . GLY A 1 271 ? -9.305 -12.078 -0.26 1 93.69 271 GLY A C 1
ATOM 2124 O O . GLY A 1 271 ? -8.555 -12.57 0.586 1 93.69 271 GLY A O 1
ATOM 2125 N N . GLY A 1 272 ? -8.875 -11.555 -1.363 1 94.31 272 GLY A N 1
ATOM 2126 C CA . GLY A 1 272 ? -7.445 -11.305 -1.519 1 94.31 272 GLY A CA 1
ATOM 2127 C C . GLY A 1 272 ? -6.75 -12.344 -2.373 1 94.31 272 GLY A C 1
ATOM 2128 O O . GLY A 1 272 ? -5.531 -12.516 -2.291 1 94.31 272 GLY A O 1
ATOM 2129 N N . GLY A 1 273 ? -7.469 -13.062 -3.115 1 96.06 273 GLY A N 1
ATOM 2130 C CA . GLY A 1 273 ? -6.914 -14.016 -4.062 1 96.06 273 GLY A CA 1
ATOM 2131 C C . GLY A 1 273 ? -7.727 -14.125 -5.34 1 96.06 273 GLY A C 1
ATOM 2132 O O . GLY A 1 273 ? -8.859 -13.648 -5.402 1 96.06 273 GLY A O 1
ATOM 2133 N N . SER A 1 274 ? -7.121 -14.695 -6.281 1 97.62 274 SER A N 1
ATOM 2134 C CA . SER A 1 274 ? -7.758 -14.945 -7.57 1 97.62 274 SER A CA 1
ATOM 2135 C C . SER A 1 274 ? -7.117 -16.125 -8.289 1 97.62 274 SER A C 1
ATOM 2137 O O . SER A 1 274 ? -6.602 -17.047 -7.645 1 97.62 274 SER A O 1
ATOM 2139 N N . VAL A 1 275 ? -7.184 -16.141 -9.562 1 98.31 275 VAL A N 1
ATOM 2140 C CA . VAL A 1 275 ? -6.938 -17.359 -10.336 1 98.31 275 VAL A CA 1
ATOM 2141 C C . VAL A 1 275 ? -5.516 -17.844 -10.094 1 98.31 275 VAL A C 1
ATOM 2143 O O . VAL A 1 275 ? -5.289 -19.047 -9.898 1 98.31 275 VAL A O 1
ATOM 2146 N N . HIS A 1 276 ? -4.5 -16.969 -10.086 1 98.75 276 HIS A N 1
ATOM 2147 C CA . HIS A 1 276 ? -3.131 -17.438 -9.875 1 98.75 276 HIS A CA 1
ATOM 2148 C C . HIS A 1 276 ? -2.98 -18.094 -8.508 1 98.75 276 HIS A C 1
ATOM 2150 O O . HIS A 1 276 ? -2.365 -19.156 -8.398 1 98.75 276 HIS A O 1
ATOM 2156 N N . CYS A 1 277 ? -3.586 -17.484 -7.52 1 98.56 277 CYS A N 1
ATOM 2157 C CA . CYS A 1 277 ? -3.525 -18 -6.152 1 98.56 277 CYS A CA 1
ATOM 2158 C C . CYS A 1 277 ? -4.25 -19.344 -6.039 1 98.56 277 CYS A C 1
ATOM 2160 O O . CYS A 1 277 ? -3.861 -20.188 -5.246 1 98.56 277 CYS A O 1
ATOM 2162 N N . MET A 1 278 ? -5.219 -19.516 -6.852 1 98.75 278 MET A N 1
ATOM 2163 C CA . MET A 1 278 ? -6.105 -20.672 -6.719 1 98.75 278 MET A CA 1
ATOM 2164 C C . MET A 1 278 ? -5.582 -21.859 -7.52 1 98.75 278 MET A C 1
ATOM 2166 O O . MET A 1 278 ? -6.172 -22.938 -7.492 1 98.75 278 MET A O 1
ATOM 2170 N N . THR A 1 279 ? -4.496 -21.656 -8.266 1 98.94 279 THR A N 1
ATOM 2171 C CA . THR A 1 279 ? -4.02 -22.672 -9.18 1 98.94 279 THR A CA 1
ATOM 2172 C C . THR A 1 279 ? -2.531 -22.953 -8.961 1 98.94 279 THR A C 1
ATOM 2174 O O . THR A 1 279 ? -1.718 -22.016 -9 1 98.94 279 THR A O 1
ATOM 2177 N N . MET A 1 280 ? -2.164 -24.156 -8.805 1 98.88 280 MET A N 1
ATOM 2178 C CA . MET A 1 280 ? -0.772 -24.594 -8.82 1 98.88 280 MET A CA 1
ATOM 2179 C C . MET A 1 280 ? -0.49 -25.469 -10.031 1 98.88 280 MET A C 1
ATOM 2181 O O . MET A 1 280 ? -0.797 -26.656 -10.031 1 98.88 280 MET A O 1
ATOM 2185 N N . PRO A 1 281 ? 0.071 -24.891 -11.07 1 98.81 281 PRO A N 1
ATOM 2186 C CA . PRO A 1 281 ? 0.471 -25.719 -12.203 1 98.81 281 PRO A CA 1
ATOM 2187 C C . PRO A 1 281 ? 1.354 -26.891 -11.781 1 98.81 281 PRO A C 1
ATOM 2189 O O . PRO A 1 281 ? 2.352 -26.703 -11.086 1 98.81 281 PRO A O 1
ATOM 2192 N N . LEU A 1 282 ? 0.962 -28.078 -12.211 1 98.69 282 LEU A N 1
ATOM 2193 C CA . LEU A 1 282 ? 1.712 -29.297 -11.922 1 98.69 282 LEU A CA 1
ATOM 2194 C C . LEU A 1 282 ? 2.592 -29.688 -13.102 1 98.69 282 LEU A C 1
ATOM 2196 O O . LEU A 1 282 ? 3.713 -30.172 -12.914 1 98.69 282 LEU A O 1
ATOM 2200 N N . ARG A 1 283 ? 2.033 -29.469 -14.281 1 98.31 283 ARG A N 1
ATOM 2201 C CA . ARG A 1 283 ? 2.764 -29.828 -15.492 1 98.31 283 ARG A CA 1
ATOM 2202 C C . ARG A 1 283 ? 2.488 -28.844 -16.625 1 98.31 283 ARG A C 1
ATOM 2204 O O . ARG A 1 283 ? 1.331 -28.547 -16.922 1 98.31 283 ARG A O 1
ATOM 2211 N N . ARG A 1 284 ? 3.543 -28.359 -17.141 1 98.12 284 ARG A N 1
ATOM 2212 C CA . ARG A 1 284 ? 3.525 -27.547 -18.359 1 98.12 284 ARG A CA 1
ATOM 2213 C C . ARG A 1 284 ? 4.484 -28.109 -19.406 1 98.12 284 ARG A C 1
ATOM 2215 O O . ARG A 1 284 ? 5.523 -28.672 -19.062 1 98.12 284 ARG A O 1
ATOM 2222 N N . LYS A 1 285 ? 4.102 -27.938 -20.672 1 96.06 285 LYS A N 1
ATOM 2223 C CA . LYS A 1 285 ? 5.059 -28.25 -21.734 1 96.06 285 LYS A CA 1
ATOM 2224 C C . LYS A 1 285 ? 6.238 -27.281 -21.703 1 96.06 285 LYS A C 1
ATOM 2226 O O . LYS A 1 285 ? 6.059 -26.094 -21.5 1 96.06 285 LYS A O 1
ATOM 2231 N N . PRO A 1 286 ? 7.395 -27.812 -21.953 1 93.62 286 PRO A N 1
ATOM 2232 C CA . PRO A 1 286 ? 8.539 -26.906 -22.031 1 93.62 286 PRO A CA 1
ATOM 2233 C C . PRO A 1 286 ? 8.391 -25.859 -23.141 1 93.62 286 PRO A C 1
ATOM 2235 O O . PRO A 1 286 ? 7.781 -26.125 -24.172 1 93.62 286 PRO A O 1
ATOM 2238 N N . LEU A 1 287 ? 8.773 -24.609 -22.953 1 87.81 287 LEU A N 1
ATOM 2239 C CA . LEU A 1 287 ? 8.672 -23.547 -23.953 1 87.81 287 LEU A CA 1
ATOM 2240 C C . LEU A 1 287 ? 9.508 -23.875 -25.188 1 87.81 287 LEU A C 1
ATOM 2242 O O . LEU A 1 287 ? 9.086 -23.594 -26.312 1 87.81 287 LEU A O 1
ATOM 2246 N N . HIS A 1 288 ? 10.883 -24.016 -25.219 1 70.62 288 HIS A N 1
ATOM 2247 C CA . HIS A 1 288 ? 11.688 -24.328 -26.406 1 70.62 288 HIS A CA 1
ATOM 2248 C C . HIS A 1 288 ? 11.695 -25.828 -26.688 1 70.62 288 HIS A C 1
ATOM 2250 O O . HIS A 1 288 ? 12.727 -26.391 -27.062 1 70.62 288 HIS A O 1
ATOM 2256 N N . SER A 1 289 ? 10.719 -26.594 -26.359 1 49.84 289 SER A N 1
ATOM 2257 C CA . SER A 1 289 ? 10.875 -27.969 -26.844 1 49.84 289 SER A CA 1
ATOM 2258 C C . SER A 1 289 ? 11.344 -27.984 -28.297 1 49.84 289 SER A C 1
ATOM 2260 O O . SER A 1 289 ? 10.766 -27.328 -29.156 1 49.84 289 SER A O 1
ATOM 2262 N N . ALA A 1 290 ? 12.602 -28.234 -28.469 1 38.31 290 ALA A N 1
ATOM 2263 C CA . ALA A 1 290 ? 13.391 -28.594 -29.656 1 38.31 290 ALA A CA 1
ATOM 2264 C C . ALA A 1 290 ? 12.719 -29.703 -30.453 1 38.31 290 ALA A C 1
ATOM 2266 O O . ALA A 1 290 ? 12.102 -30.594 -29.891 1 38.31 290 ALA A O 1
ATOM 2267 N N . MET B 1 1 ? -15.078 34.312 26.188 1 35.25 1 MET B N 1
ATOM 2268 C CA . MET B 1 1 ? -14.227 33.156 25.906 1 35.25 1 MET B CA 1
ATOM 2269 C C . MET B 1 1 ? -12.867 33.625 25.391 1 35.25 1 MET B C 1
ATOM 2271 O O . MET B 1 1 ? -12.781 34.406 24.453 1 35.25 1 MET B O 1
ATOM 2275 N N . VAL B 1 2 ? -11.875 33.719 26.266 1 44.69 2 VAL B N 1
ATOM 2276 C CA . VAL B 1 2 ? -10.562 34.25 25.891 1 44.69 2 VAL B CA 1
ATOM 2277 C C . VAL B 1 2 ? -10.125 33.625 24.562 1 44.69 2 VAL B C 1
ATOM 2279 O O . VAL B 1 2 ? -10.219 32.406 24.359 1 44.69 2 VAL B O 1
ATOM 2282 N N . ALA B 1 3 ? -10.141 34.438 23.516 1 54.88 3 ALA B N 1
ATOM 2283 C CA . ALA B 1 3 ? -9.742 34.031 22.172 1 54.88 3 ALA B CA 1
ATOM 2284 C C . ALA B 1 3 ? -8.445 33.219 22.203 1 54.88 3 ALA B C 1
ATOM 2286 O O . ALA B 1 3 ? -7.449 33.656 22.781 1 54.88 3 ALA B O 1
ATOM 2287 N N . ASN B 1 4 ? -8.516 31.906 21.969 1 69.12 4 ASN B N 1
ATOM 2288 C CA . ASN B 1 4 ? -7.336 31.047 21.906 1 69.12 4 ASN B CA 1
ATOM 2289 C C . ASN B 1 4 ? -6.273 31.609 20.969 1 69.12 4 ASN B C 1
ATOM 2291 O O . ASN B 1 4 ? -6.59 32.094 19.875 1 69.12 4 ASN B O 1
ATOM 2295 N N . ARG B 1 5 ? -5.215 31.766 21.5 1 87.75 5 ARG B N 1
ATOM 2296 C CA . ARG B 1 5 ? -4.074 32.281 20.734 1 87.75 5 ARG B CA 1
ATOM 2297 C C . ARG B 1 5 ? -3.914 31.516 19.422 1 87.75 5 ARG B C 1
ATOM 2299 O O . ARG B 1 5 ? -3.631 32.094 18.391 1 87.75 5 ARG B O 1
ATOM 2306 N N . TRP B 1 6 ? -4.246 30.188 19.5 1 96.62 6 TRP B N 1
ATOM 2307 C CA . TRP B 1 6 ? -4.078 29.312 18.344 1 96.62 6 TRP B CA 1
ATOM 2308 C C . TRP B 1 6 ? -5.43 28.969 17.719 1 96.62 6 TRP B C 1
ATOM 2310 O O . TRP B 1 6 ? -6.41 28.75 18.438 1 96.62 6 TRP B O 1
ATOM 2320 N N . PHE B 1 7 ? -5.395 29.047 16.328 1 97.38 7 PHE B N 1
ATOM 2321 C CA . PHE B 1 7 ? -6.668 28.875 15.641 1 97.38 7 PHE B CA 1
ATOM 2322 C C . PHE B 1 7 ? -6.457 28.406 14.211 1 97.38 7 PHE B C 1
ATOM 2324 O O . PHE B 1 7 ? -5.645 28.969 13.477 1 97.38 7 PHE B O 1
ATOM 2331 N N . ILE B 1 8 ? -7.172 27.344 13.828 1 97.69 8 ILE B N 1
ATOM 2332 C CA . ILE B 1 8 ? -7.305 26.984 12.422 1 97.69 8 ILE B CA 1
ATOM 2333 C C . ILE B 1 8 ? -8.711 26.453 12.148 1 97.69 8 ILE B C 1
ATOM 2335 O O . ILE B 1 8 ? -9.289 25.75 12.992 1 97.69 8 ILE B O 1
ATOM 2339 N N . ASP B 1 9 ? -9.289 26.844 11.062 1 97.44 9 ASP B N 1
ATOM 2340 C CA . ASP B 1 9 ? -10.578 26.266 10.68 1 97.44 9 ASP B CA 1
ATOM 2341 C C . ASP B 1 9 ? -10.523 25.688 9.266 1 97.44 9 ASP B C 1
ATOM 2343 O O . ASP B 1 9 ? -11.555 25.281 8.719 1 97.44 9 ASP B O 1
ATOM 2347 N N . SER B 1 10 ? -9.32 25.734 8.734 1 98.31 10 SER B N 1
ATOM 2348 C CA . SER B 1 10 ? -9.078 25.156 7.414 1 98.31 10 SER B CA 1
ATOM 2349 C C . SER B 1 10 ? -7.598 24.859 7.203 1 98.31 10 SER B C 1
ATOM 2351 O O . SER B 1 10 ? -6.742 25.438 7.887 1 98.31 10 SER B O 1
ATOM 2353 N N . GLU B 1 11 ? -7.332 23.969 6.285 1 98.25 11 GLU B N 1
ATOM 2354 C CA . GLU B 1 11 ? -5.957 23.656 5.898 1 98.25 11 GLU B CA 1
ATOM 2355 C C . GLU B 1 11 ? -5.383 24.75 5 1 98.25 11 GLU B C 1
ATOM 2357 O O . GLU B 1 11 ? -4.172 24.812 4.785 1 98.25 11 GLU B O 1
ATOM 2362 N N . THR B 1 12 ? -6.227 25.703 4.508 1 98.56 12 THR B N 1
ATOM 2363 C CA . THR B 1 12 ? -5.758 26.516 3.393 1 98.56 12 THR B CA 1
ATOM 2364 C C . THR B 1 12 ? -5.824 28 3.742 1 98.56 12 THR B C 1
ATOM 2366 O O . THR B 1 12 ? -5.453 28.844 2.934 1 98.56 12 THR B O 1
ATOM 2369 N N . GLY B 1 13 ? -6.344 28.359 4.957 1 98.06 13 GLY B N 1
ATOM 2370 C CA . GLY B 1 13 ? -6.25 29.734 5.391 1 98.06 13 GLY B CA 1
ATOM 2371 C C . GLY B 1 13 ? -4.824 30.25 5.438 1 98.06 13 GLY B C 1
ATOM 2372 O O . GLY B 1 13 ? -3.877 29.469 5.523 1 98.06 13 GLY B O 1
ATOM 2373 N N . ASP B 1 14 ? -4.742 31.531 5.43 1 98.19 14 ASP B N 1
ATOM 2374 C CA . ASP B 1 14 ? -3.418 32.156 5.457 1 98.19 14 ASP B CA 1
ATOM 2375 C C . ASP B 1 14 ? -2.648 31.734 6.707 1 98.19 14 ASP B C 1
ATOM 2377 O O . ASP B 1 14 ? -3.109 31.953 7.828 1 98.19 14 ASP B O 1
ATOM 2381 N N . LEU B 1 15 ? -1.491 31.125 6.516 1 98.69 15 LEU B N 1
ATOM 2382 C CA . LEU B 1 15 ? -0.705 30.609 7.629 1 98.69 15 LEU B CA 1
ATOM 2383 C C . LEU B 1 15 ? 0.077 31.719 8.312 1 98.69 15 LEU B C 1
ATOM 2385 O O . LEU B 1 15 ? 0.867 32.406 7.672 1 98.69 15 LEU B O 1
ATOM 2389 N N . ALA B 1 16 ? -0.144 31.859 9.586 1 98.44 16 ALA B N 1
ATOM 2390 C CA . ALA B 1 16 ? 0.518 32.938 10.336 1 98.44 16 ALA B CA 1
ATOM 2391 C C . ALA B 1 16 ? 1.58 32.344 11.273 1 98.44 16 ALA B C 1
ATOM 2393 O O . ALA B 1 16 ? 2.668 32.906 11.406 1 98.44 16 ALA B O 1
ATOM 2394 N N . ASP B 1 17 ? 1.271 31.297 11.938 1 98.75 17 ASP B N 1
ATOM 2395 C CA . ASP B 1 17 ? 2.164 30.656 12.891 1 98.75 17 ASP B CA 1
ATOM 2396 C C . ASP B 1 17 ? 2.236 29.141 12.648 1 98.75 17 ASP B C 1
ATOM 2398 O O . ASP B 1 17 ? 1.229 28.516 12.328 1 98.75 17 ASP B O 1
ATOM 2402 N N . VAL B 1 18 ? 3.426 28.578 12.852 1 98.88 18 VAL B N 1
ATOM 2403 C CA . VAL B 1 18 ? 3.619 27.156 12.586 1 98.88 18 VAL B CA 1
ATOM 2404 C C . VAL B 1 18 ? 4.621 26.578 13.586 1 98.88 18 VAL B C 1
ATOM 2406 O O . VAL B 1 18 ? 5.586 27.25 13.969 1 98.88 18 VAL B O 1
ATOM 2409 N N . LEU B 1 19 ? 4.355 25.438 14.055 1 98.88 19 LEU B N 1
ATOM 2410 C CA . LEU B 1 19 ? 5.211 24.719 14.992 1 98.88 19 LEU B CA 1
ATOM 2411 C C . LEU B 1 19 ? 6.129 23.734 14.258 1 98.88 19 LEU B C 1
ATOM 2413 O O . LEU B 1 19 ? 5.668 22.953 13.438 1 98.88 19 LEU B O 1
ATOM 2417 N N . LEU B 1 20 ? 7.406 23.797 14.531 1 98.88 20 LEU B N 1
ATOM 2418 C CA . LEU B 1 20 ? 8.438 22.938 13.953 1 98.88 20 LEU B CA 1
ATOM 2419 C C . LEU B 1 20 ? 9.273 22.281 15.047 1 98.88 20 LEU B C 1
ATOM 2421 O O . LEU B 1 20 ? 9.125 22.609 16.234 1 98.88 20 LEU B O 1
ATOM 2425 N N . CYS B 1 21 ? 10.078 21.344 14.695 1 98.81 21 CYS B N 1
ATOM 2426 C CA . CYS B 1 21 ? 11.125 20.766 15.539 1 98.81 21 CYS B CA 1
ATOM 2427 C C . CYS B 1 21 ? 12.359 20.422 14.711 1 98.81 21 CYS B C 1
ATOM 2429 O O . CYS B 1 21 ? 12.273 19.734 13.703 1 98.81 21 CYS B O 1
ATOM 2431 N N . ALA B 1 22 ? 13.461 20.969 15.164 1 98.38 22 ALA B N 1
ATOM 2432 C CA . ALA B 1 22 ? 14.719 20.688 14.469 1 98.38 22 ALA B CA 1
ATOM 2433 C C . ALA B 1 22 ? 15.031 19.203 14.461 1 98.38 22 ALA B C 1
ATOM 2435 O O . ALA B 1 22 ? 14.703 18.484 15.414 1 98.38 22 ALA B O 1
ATOM 2436 N N . PRO B 1 23 ? 15.688 18.75 13.398 1 97.94 23 PRO B N 1
ATOM 2437 C CA . PRO B 1 23 ? 15.898 17.312 13.227 1 97.94 23 PRO B CA 1
ATOM 2438 C C . PRO B 1 23 ? 17.156 16.812 13.922 1 97.94 23 PRO B C 1
ATOM 2440 O O . PRO B 1 23 ? 17.844 15.922 13.406 1 97.94 23 PRO B O 1
ATOM 2443 N N . ASP B 1 24 ? 17.469 17.312 15.039 1 97.12 24 ASP B N 1
ATOM 2444 C CA . ASP B 1 24 ? 18.734 17.031 15.734 1 97.12 24 ASP B CA 1
ATOM 2445 C C . ASP B 1 24 ? 18.844 15.547 16.078 1 97.12 24 ASP B C 1
ATOM 2447 O O . ASP B 1 24 ? 19.953 14.992 16.047 1 97.12 24 ASP B O 1
ATOM 2451 N N . TYR B 1 25 ? 17.766 14.961 16.406 1 96.5 25 TYR B N 1
ATOM 2452 C CA . TYR B 1 25 ? 17.812 13.57 16.844 1 96.5 25 TYR B CA 1
ATOM 2453 C C . TYR B 1 25 ? 17 12.68 15.922 1 96.5 25 TYR B C 1
ATOM 2455 O O . TYR B 1 25 ? 16.531 11.609 16.328 1 96.5 25 TYR B O 1
ATOM 2463 N N . TYR B 1 26 ? 16.766 13.188 14.703 1 96.12 26 TYR B N 1
ATOM 2464 C CA . TYR B 1 26 ? 16.016 12.445 13.703 1 96.12 26 TYR B CA 1
ATOM 2465 C C . TYR B 1 26 ? 16.766 11.172 13.297 1 96.12 26 TYR B C 1
ATOM 2467 O O . TYR B 1 26 ? 17.969 11.211 13.031 1 96.12 26 TYR B O 1
ATOM 2475 N N . SER B 1 27 ? 16.047 10.094 13.312 1 94.25 27 SER B N 1
ATOM 2476 C CA . SER B 1 27 ? 16.578 8.812 12.859 1 94.25 27 SER B CA 1
ATOM 2477 C C . SER B 1 27 ? 15.469 7.914 12.328 1 94.25 27 SER B C 1
ATOM 2479 O O . SER B 1 27 ? 14.32 8.008 12.766 1 94.25 27 SER B O 1
ATOM 2481 N N . TRP B 1 28 ? 15.906 7.109 11.375 1 91.81 28 TRP B N 1
ATOM 2482 C CA . TRP B 1 28 ? 14.938 6.188 10.797 1 91.81 28 TRP B CA 1
ATOM 2483 C C . TRP B 1 28 ? 14.789 4.941 11.664 1 91.81 28 TRP B C 1
ATOM 2485 O O . TRP B 1 28 ? 15.789 4.363 12.102 1 91.81 28 TRP B O 1
ATOM 2495 N N . ILE B 1 29 ? 13.609 4.645 11.969 1 88.19 29 ILE B N 1
ATOM 2496 C CA . ILE B 1 29 ? 13.266 3.365 12.57 1 88.19 29 ILE B CA 1
ATOM 2497 C C . ILE B 1 29 ? 12.234 2.646 11.703 1 88.19 29 ILE B C 1
ATOM 2499 O O . ILE B 1 29 ? 11.57 3.271 10.875 1 88.19 29 ILE B O 1
ATOM 2503 N N . PRO B 1 30 ? 12.164 1.325 11.773 1 85.94 30 PRO B N 1
ATOM 2504 C CA . PRO B 1 30 ? 11.266 0.578 10.898 1 85.94 30 PRO B CA 1
ATOM 2505 C C . PRO B 1 30 ? 9.797 0.746 11.281 1 85.94 30 PRO B C 1
ATOM 2507 O O . PRO B 1 30 ? 9.109 -0.241 11.562 1 85.94 30 PRO B O 1
ATOM 2510 N N . SER B 1 31 ? 9.312 1.929 11.141 1 84.25 31 SER B N 1
ATOM 2511 C CA . SER B 1 31 ? 7.969 2.256 11.609 1 84.25 31 SER B CA 1
ATOM 2512 C C . SER B 1 31 ? 7.027 2.545 10.445 1 84.25 31 SER B C 1
ATOM 2514 O O . SER B 1 31 ? 5.82 2.699 10.633 1 84.25 31 SER B O 1
ATOM 2516 N N . ASN B 1 32 ? 7.562 2.65 9.305 1 88.69 32 ASN B N 1
ATOM 2517 C CA . ASN B 1 32 ? 6.781 2.859 8.086 1 88.69 32 ASN B CA 1
ATOM 2518 C C . ASN B 1 32 ? 7.461 2.232 6.871 1 88.69 32 ASN B C 1
ATOM 2520 O O . ASN B 1 32 ? 8.68 2.043 6.863 1 88.69 32 ASN B O 1
ATOM 2524 N N . ASP B 1 33 ? 6.688 1.995 5.875 1 88.75 33 ASP B N 1
ATOM 2525 C CA . ASP B 1 33 ? 7.148 1.211 4.73 1 88.75 33 ASP B CA 1
ATOM 2526 C C . ASP B 1 33 ? 8.242 1.952 3.961 1 88.75 33 ASP B C 1
ATOM 2528 O O . ASP B 1 33 ? 9.148 1.328 3.402 1 88.75 33 ASP B O 1
ATOM 2532 N N . ILE B 1 34 ? 8.164 3.211 3.898 1 89.94 34 ILE B N 1
ATOM 2533 C CA . ILE B 1 34 ? 9.133 3.998 3.145 1 89.94 34 ILE B CA 1
ATOM 2534 C C . ILE B 1 34 ? 10.508 3.908 3.814 1 89.94 34 ILE B C 1
ATOM 2536 O O . ILE B 1 34 ? 11.5 3.596 3.162 1 89.94 34 ILE B O 1
ATOM 2540 N N . ALA B 1 35 ? 10.555 4.094 5.09 1 89.5 35 ALA B N 1
ATOM 2541 C CA . ALA B 1 35 ? 11.805 3.988 5.832 1 89.5 35 ALA B CA 1
ATOM 2542 C C . ALA B 1 35 ? 12.367 2.57 5.766 1 89.5 35 ALA B C 1
ATOM 2544 O O . ALA B 1 35 ? 13.578 2.379 5.602 1 89.5 35 ALA B O 1
ATOM 2545 N N . ILE B 1 36 ? 11.492 1.631 5.883 1 88.25 36 ILE B N 1
ATOM 2546 C CA . ILE B 1 36 ? 11.898 0.23 5.809 1 88.25 36 ILE B CA 1
ATOM 2547 C C . ILE B 1 36 ? 12.562 -0.046 4.465 1 88.25 36 ILE B C 1
ATOM 2549 O O . ILE B 1 36 ? 13.641 -0.65 4.41 1 88.25 36 ILE B O 1
ATOM 2553 N N . GLN B 1 37 ? 11.945 0.432 3.443 1 86.62 37 GLN B N 1
ATOM 2554 C CA . GLN B 1 37 ? 12.492 0.204 2.111 1 86.62 37 GLN B CA 1
ATOM 2555 C C . GLN B 1 37 ? 13.805 0.957 1.922 1 86.62 37 GLN B C 1
ATOM 2557 O O . GLN B 1 37 ? 14.75 0.431 1.326 1 86.62 37 GLN B O 1
ATOM 2562 N N . SER B 1 38 ? 13.875 2.199 2.414 1 88.88 38 SER B N 1
ATOM 2563 C CA . SER B 1 38 ? 15.109 2.977 2.322 1 88.88 38 SER B CA 1
ATOM 2564 C C . SER B 1 38 ? 16.266 2.27 3.023 1 88.88 38 SER B C 1
ATOM 2566 O O . SER B 1 38 ? 17.344 2.127 2.455 1 88.88 38 SER B O 1
ATOM 2568 N N . MET B 1 39 ? 15.992 1.797 4.199 1 87.19 39 MET B N 1
ATOM 2569 C CA . MET B 1 39 ? 17.016 1.098 4.973 1 87.19 39 MET B CA 1
ATOM 2570 C C . MET B 1 39 ? 17.422 -0.206 4.289 1 87.19 39 MET B C 1
ATOM 2572 O O . MET B 1 39 ? 18.609 -0.527 4.207 1 87.19 39 MET B O 1
ATOM 2576 N N . ALA B 1 40 ? 16.469 -0.851 3.787 1 82.62 40 ALA B N 1
ATOM 2577 C CA . ALA B 1 40 ? 16.734 -2.113 3.104 1 82.62 40 ALA B CA 1
ATOM 2578 C C . ALA B 1 40 ? 17.578 -1.892 1.859 1 82.62 40 ALA B C 1
ATOM 2580 O O . ALA B 1 40 ? 18.375 -2.756 1.483 1 82.62 40 ALA B O 1
ATOM 2581 N N . ASN B 1 41 ? 17.453 -0.732 1.293 1 85.75 41 ASN B N 1
ATOM 2582 C CA . ASN B 1 41 ? 18.203 -0.407 0.082 1 85.75 41 ASN B CA 1
ATOM 2583 C C . ASN B 1 41 ? 19.562 0.181 0.41 1 85.75 41 ASN B C 1
ATOM 2585 O O . ASN B 1 41 ? 20.297 0.614 -0.488 1 85.75 41 ASN B O 1
ATOM 2589 N N . GLY B 1 42 ? 19.859 0.283 1.689 1 87.44 42 GLY B N 1
ATOM 2590 C CA . GLY B 1 42 ? 21.172 0.717 2.123 1 87.44 42 GLY B CA 1
ATOM 2591 C C . GLY B 1 42 ? 21.328 2.225 2.143 1 87.44 42 GLY B C 1
ATOM 2592 O O . GLY B 1 42 ? 22.453 2.738 2.201 1 87.44 42 GLY B O 1
ATOM 2593 N N . ILE B 1 43 ? 20.219 2.893 2.045 1 89 43 ILE B N 1
ATOM 2594 C CA . ILE B 1 43 ? 20.281 4.348 2.092 1 89 43 ILE B CA 1
ATOM 2595 C C . ILE B 1 43 ? 20.516 4.812 3.527 1 89 43 ILE B C 1
ATOM 2597 O O . ILE B 1 43 ? 19.938 4.266 4.465 1 89 43 ILE B O 1
ATOM 2601 N N . THR B 1 44 ? 21.422 5.777 3.67 1 91.75 44 THR B N 1
ATOM 2602 C CA . THR B 1 44 ? 21.719 6.332 4.988 1 91.75 44 THR B CA 1
ATOM 2603 C C . THR B 1 44 ? 21.391 7.82 5.031 1 91.75 44 THR B C 1
ATOM 2605 O O . THR B 1 44 ? 21.406 8.492 3.998 1 91.75 44 THR B O 1
ATOM 2608 N N . ILE B 1 45 ? 21.109 8.25 6.184 1 93.31 45 ILE B N 1
ATOM 2609 C CA . ILE B 1 45 ? 20.781 9.656 6.383 1 93.31 45 ILE B CA 1
ATOM 2610 C C . ILE B 1 45 ? 22.031 10.516 6.23 1 93.31 45 ILE B C 1
ATOM 2612 O O . ILE B 1 45 ? 23.078 10.211 6.824 1 93.31 45 ILE B O 1
ATOM 2616 N N . ASP B 1 46 ? 21.953 11.523 5.395 1 95.56 46 ASP B N 1
ATOM 2617 C CA . ASP B 1 46 ? 22.969 12.57 5.32 1 95.56 46 ASP B CA 1
ATOM 2618 C C . ASP B 1 46 ? 22.625 13.727 6.254 1 95.56 46 ASP B C 1
ATOM 2620 O O . ASP B 1 46 ? 21.875 14.633 5.883 1 95.56 46 ASP B O 1
ATOM 2624 N N . ARG B 1 47 ? 23.281 13.82 7.348 1 95.81 47 ARG B N 1
ATOM 2625 C CA . ARG B 1 47 ? 22.938 14.758 8.414 1 95.81 47 ARG B CA 1
ATOM 2626 C C . ARG B 1 47 ? 23.109 16.203 7.949 1 95.81 47 ARG B C 1
ATOM 2628 O O . ARG B 1 47 ? 22.344 17.078 8.328 1 95.81 47 ARG B O 1
ATOM 2635 N N . ALA B 1 48 ? 24.141 16.453 7.223 1 97.19 48 ALA B N 1
ATOM 2636 C CA . ALA B 1 48 ? 24.375 17.797 6.707 1 97.19 48 ALA B CA 1
ATOM 2637 C C . ALA B 1 48 ? 23.25 18.203 5.75 1 97.19 48 ALA B C 1
ATOM 2639 O O . ALA B 1 48 ? 22.75 19.328 5.828 1 97.19 48 ALA B O 1
ATOM 2640 N N . ALA B 1 49 ? 22.938 17.297 4.875 1 97.31 49 ALA B N 1
ATOM 2641 C CA . ALA B 1 49 ? 21.844 17.578 3.939 1 97.31 49 ALA B CA 1
ATOM 2642 C C . ALA B 1 49 ? 20.516 17.75 4.676 1 97.31 49 ALA B C 1
ATOM 2644 O O . ALA B 1 49 ? 19.719 18.609 4.312 1 97.31 49 ALA B O 1
ATOM 2645 N N . LEU B 1 50 ? 20.391 16.922 5.656 1 97.25 50 LEU B N 1
ATOM 2646 C CA . LEU B 1 50 ? 19.172 16.984 6.461 1 97.25 50 LEU B CA 1
ATOM 2647 C C . LEU B 1 50 ? 19.016 18.359 7.113 1 97.25 50 LEU B C 1
ATOM 2649 O O . LEU B 1 50 ? 17.938 18.953 7.062 1 97.25 50 LEU B O 1
ATOM 2653 N N . LYS B 1 51 ? 20.016 18.844 7.703 1 97.75 51 LYS B N 1
ATOM 2654 C CA . LYS B 1 51 ? 20 20.141 8.359 1 97.75 51 LYS B CA 1
ATOM 2655 C C . LYS B 1 51 ? 19.781 21.266 7.348 1 97.75 51 LYS B C 1
ATOM 2657 O O . LYS B 1 51 ? 19.031 22.219 7.605 1 97.75 51 LYS B O 1
ATOM 2662 N N . ALA B 1 52 ? 20.453 21.141 6.242 1 98.44 52 ALA B N 1
ATOM 2663 C CA . ALA B 1 52 ? 20.297 22.141 5.188 1 98.44 52 ALA B CA 1
ATOM 2664 C C . ALA B 1 52 ? 18.859 22.188 4.676 1 98.44 52 ALA B C 1
ATOM 2666 O O . ALA B 1 52 ? 18.312 23.266 4.453 1 98.44 52 ALA B O 1
ATOM 2667 N N . GLN B 1 53 ? 18.312 21.016 4.453 1 98.62 53 GLN B N 1
ATOM 2668 C CA . GLN B 1 53 ? 16.953 20.922 3.957 1 98.62 53 GLN B CA 1
ATOM 2669 C C . GLN B 1 53 ? 15.961 21.516 4.961 1 98.62 53 GLN B C 1
ATOM 2671 O O . GLN B 1 53 ? 15.008 22.188 4.574 1 98.62 53 GLN B O 1
ATOM 2676 N N . PHE B 1 54 ? 16.203 21.219 6.238 1 98.75 54 PHE B N 1
ATOM 2677 C CA . PHE B 1 54 ? 15.359 21.828 7.27 1 98.75 54 PHE B CA 1
ATOM 2678 C C . PHE B 1 54 ? 15.461 23.344 7.23 1 98.75 54 PHE B C 1
ATOM 2680 O O . PHE B 1 54 ? 14.453 24.047 7.336 1 98.75 54 PHE B O 1
ATOM 2687 N N . GLY B 1 55 ? 16.625 23.828 7.078 1 98.75 55 GLY B N 1
ATOM 2688 C CA . GLY B 1 55 ? 16.812 25.266 6.938 1 98.75 55 GLY B CA 1
ATOM 2689 C C . GLY B 1 55 ? 16.078 25.844 5.75 1 98.75 55 GLY B C 1
ATOM 2690 O O . GLY B 1 55 ? 15.523 26.938 5.84 1 98.75 55 GLY B O 1
ATOM 2691 N N . GLU B 1 56 ? 16.109 25.156 4.66 1 98.81 56 GLU B N 1
ATOM 2692 C CA . GLU B 1 56 ? 15.391 25.609 3.477 1 98.81 56 GLU B CA 1
ATOM 2693 C C . GLU B 1 56 ? 13.883 25.672 3.729 1 98.81 56 GLU B C 1
ATOM 2695 O O . GLU B 1 56 ? 13.203 26.594 3.258 1 98.81 56 GLU B O 1
ATOM 2700 N N . LEU B 1 57 ? 13.43 24.641 4.414 1 98.88 57 LEU B N 1
ATOM 2701 C CA . LEU B 1 57 ? 12.016 24.656 4.77 1 98.88 57 LEU B CA 1
ATOM 2702 C C . LEU B 1 57 ? 11.68 25.859 5.633 1 98.88 57 LEU B C 1
ATOM 2704 O O . LEU B 1 57 ? 10.703 26.578 5.359 1 98.88 57 LEU B O 1
ATOM 2708 N N . VAL B 1 58 ? 12.461 26.125 6.625 1 98.88 58 VAL B N 1
ATOM 2709 C CA . VAL B 1 58 ? 12.258 27.25 7.52 1 98.88 58 VAL B CA 1
ATOM 2710 C C . VAL B 1 58 ? 12.32 28.562 6.727 1 98.88 58 VAL B C 1
ATOM 2712 O O . VAL B 1 58 ? 11.492 29.453 6.914 1 98.88 58 VAL B O 1
ATOM 2715 N N . GLY B 1 59 ? 13.312 28.641 5.855 1 98.81 59 GLY B N 1
ATOM 2716 C CA . GLY B 1 59 ? 13.43 29.812 5.004 1 98.81 59 GLY B CA 1
ATOM 2717 C C . GLY B 1 59 ? 12.195 30.047 4.152 1 98.81 59 GLY B C 1
ATOM 2718 O O . GLY B 1 59 ? 11.75 31.188 4.008 1 98.81 59 GLY B O 1
ATOM 2719 N N . ALA B 1 60 ? 11.688 29 3.576 1 98.81 60 ALA B N 1
ATOM 2720 C CA . ALA B 1 60 ? 10.484 29.109 2.752 1 98.81 60 ALA B CA 1
ATOM 2721 C C . ALA B 1 60 ? 9.297 29.594 3.58 1 98.81 60 ALA B C 1
ATOM 2723 O O . ALA B 1 60 ? 8.516 30.438 3.131 1 98.81 60 ALA B O 1
ATOM 2724 N N . LEU B 1 61 ? 9.141 29.047 4.781 1 98.81 61 LEU B N 1
ATOM 2725 C CA . LEU B 1 61 ? 8.047 29.422 5.676 1 98.81 61 LEU B CA 1
ATOM 2726 C C . LEU B 1 61 ? 8.156 30.891 6.086 1 98.81 61 LEU B C 1
ATOM 2728 O O . LEU B 1 61 ? 7.199 31.656 5.945 1 98.81 61 LEU B O 1
ATOM 2732 N N . GLU B 1 62 ? 9.312 31.281 6.531 1 98.75 62 GLU B N 1
ATOM 2733 C CA . GLU B 1 62 ? 9.531 32.656 6.969 1 98.75 62 GLU B CA 1
ATOM 2734 C C . GLU B 1 62 ? 9.43 33.625 5.801 1 98.75 62 GLU B C 1
ATOM 2736 O O . GLU B 1 62 ? 8.875 34.719 5.949 1 98.75 62 GLU B O 1
ATOM 2741 N N . GLY B 1 63 ? 9.969 33.188 4.691 1 98.38 63 GLY B N 1
ATOM 2742 C CA . GLY B 1 63 ? 9.859 34 3.496 1 98.38 63 GLY B CA 1
ATOM 2743 C C . GLY B 1 63 ? 8.43 34.25 3.068 1 98.38 63 GLY B C 1
ATOM 2744 O O . GLY B 1 63 ? 8.117 35.281 2.475 1 98.38 63 GLY B O 1
ATOM 2745 N N . ALA B 1 64 ? 7.594 33.375 3.422 1 98.06 64 ALA B N 1
ATOM 2746 C CA . ALA B 1 64 ? 6.18 33.469 3.078 1 98.06 64 ALA B CA 1
ATOM 2747 C C . ALA B 1 64 ? 5.41 34.25 4.152 1 98.06 64 ALA B C 1
ATOM 2749 O O . ALA B 1 64 ? 4.199 34.438 4.031 1 98.06 64 ALA B O 1
ATOM 2750 N N . GLY B 1 65 ? 6.09 34.594 5.23 1 97.94 65 GLY B N 1
ATOM 2751 C CA . GLY B 1 65 ? 5.484 35.438 6.234 1 97.94 65 GLY B CA 1
ATOM 2752 C C . GLY B 1 65 ? 5.027 34.688 7.469 1 97.94 65 GLY B C 1
ATOM 2753 O O . GLY B 1 65 ? 4.43 35.281 8.375 1 97.94 65 GLY B O 1
ATOM 2754 N N . ALA B 1 66 ? 5.277 33.469 7.547 1 98.5 66 ALA B N 1
ATOM 2755 C CA . ALA B 1 66 ? 4.867 32.688 8.711 1 98.5 66 ALA B CA 1
ATOM 2756 C C . ALA B 1 66 ? 5.875 32.812 9.852 1 98.5 66 ALA B C 1
ATOM 2758 O O . ALA B 1 66 ? 7.086 32.844 9.617 1 98.5 66 ALA B O 1
ATOM 2759 N N . SER B 1 67 ? 5.379 32.938 11.055 1 98.62 67 SER B N 1
ATOM 2760 C CA . SER B 1 67 ? 6.23 32.844 12.242 1 98.62 67 SER B CA 1
ATOM 2761 C C . SER B 1 67 ? 6.473 31.406 12.648 1 98.62 67 SER B C 1
ATOM 2763 O O . SER B 1 67 ? 5.527 30.641 12.883 1 98.62 67 SER B O 1
ATOM 2765 N N . CYS B 1 68 ? 7.754 31.078 12.797 1 98.81 68 CYS B N 1
ATOM 2766 C CA . CYS B 1 68 ? 8.117 29.703 13.141 1 98.81 68 CYS B CA 1
ATOM 2767 C C . CYS B 1 68 ? 8.344 29.562 14.641 1 98.81 68 CYS B C 1
ATOM 2769 O O . CYS B 1 68 ? 9.023 30.391 15.258 1 98.81 68 CYS B O 1
ATOM 2771 N N . HIS B 1 69 ? 7.684 28.641 15.195 1 98.69 69 HIS B N 1
ATOM 2772 C CA . HIS B 1 69 ? 7.871 28.219 16.578 1 98.69 69 HIS B CA 1
ATOM 2773 C C . HIS B 1 69 ? 8.5 26.828 16.656 1 98.69 69 HIS B C 1
ATOM 2775 O O . HIS B 1 69 ? 8.414 26.062 15.695 1 98.69 69 HIS B O 1
ATOM 2781 N N . TYR B 1 70 ? 9.133 26.547 17.828 1 98.62 70 TYR B N 1
ATOM 2782 C CA . TYR B 1 70 ? 9.906 25.312 17.828 1 98.62 70 TYR B CA 1
ATOM 2783 C C . TYR B 1 70 ? 9.664 24.516 19.125 1 98.62 70 TYR B C 1
ATOM 2785 O O . TYR B 1 70 ? 9.586 25.109 20.203 1 98.62 70 TYR B O 1
ATOM 2793 N N . LEU B 1 71 ? 9.5 23.234 18.984 1 98.38 71 LEU B N 1
ATOM 2794 C CA . LEU B 1 71 ? 9.727 22.312 20.094 1 98.38 71 LEU B CA 1
ATOM 2795 C C . LEU B 1 71 ? 11.219 22.172 20.391 1 98.38 71 LEU B C 1
ATOM 2797 O O . LEU B 1 71 ? 12.055 22.406 19.516 1 98.38 71 LEU B O 1
ATOM 2801 N N . THR B 1 72 ? 11.469 21.812 21.625 1 96.75 72 THR B N 1
ATOM 2802 C CA . THR B 1 72 ? 12.844 21.469 21.969 1 96.75 72 THR B CA 1
ATOM 2803 C C . THR B 1 72 ? 13.141 20.016 21.594 1 96.75 72 THR B C 1
ATOM 2805 O O . THR B 1 72 ? 12.516 19.094 22.125 1 96.75 72 THR B O 1
ATOM 2808 N N . PRO B 1 73 ? 14.086 19.875 20.672 1 97.12 73 PRO B N 1
ATOM 2809 C CA . PRO B 1 73 ? 14.414 18.484 20.344 1 97.12 73 PRO B CA 1
ATOM 2810 C C . PRO B 1 73 ? 14.922 17.688 21.547 1 97.12 73 PRO B C 1
ATOM 2812 O O . PRO B 1 73 ? 15.664 18.234 22.375 1 97.12 73 PRO B O 1
ATOM 2815 N N . LYS B 1 74 ? 14.469 16.516 21.625 1 96.69 74 LYS B N 1
ATOM 2816 C CA . LYS B 1 74 ? 14.883 15.648 22.719 1 96.69 74 LYS B CA 1
ATOM 2817 C C . LYS B 1 74 ? 15.484 14.344 22.203 1 96.69 74 LYS B C 1
ATOM 2819 O O . LYS B 1 74 ? 15.039 13.812 21.188 1 96.69 74 LYS B O 1
ATOM 2824 N N . GLU B 1 75 ? 16.391 13.828 23 1 95.44 75 GLU B N 1
ATOM 2825 C CA . GLU B 1 75 ? 16.984 12.531 22.688 1 95.44 75 GLU B CA 1
ATOM 2826 C C . GLU B 1 75 ? 15.953 11.414 22.781 1 95.44 75 GLU B C 1
ATOM 2828 O O . GLU B 1 75 ? 15 11.508 23.562 1 95.44 75 GLU B O 1
ATOM 2833 N N . ASN B 1 76 ? 16.062 10.414 21.969 1 94 76 ASN B N 1
ATOM 2834 C CA . ASN B 1 76 ? 15.234 9.211 21.953 1 94 76 ASN B CA 1
ATOM 2835 C C . ASN B 1 76 ? 13.844 9.492 21.391 1 94 76 ASN B C 1
ATOM 2837 O O . ASN B 1 76 ? 12.898 8.75 21.656 1 94 76 ASN B O 1
ATOM 2841 N N . MET B 1 77 ? 13.711 10.57 20.734 1 95.62 77 MET B N 1
ATOM 2842 C CA . MET B 1 77 ? 12.492 10.883 20 1 95.62 77 MET B CA 1
ATOM 2843 C C . MET B 1 77 ? 12.805 11.117 18.516 1 95.62 77 MET B C 1
ATOM 2845 O O . MET B 1 77 ? 12.742 12.25 18.047 1 95.62 77 MET B O 1
ATOM 2849 N N . PRO B 1 78 ? 13.055 10.062 17.859 1 95 78 PRO B N 1
ATOM 2850 C CA . PRO B 1 78 ? 13.602 10.156 16.5 1 95 78 PRO B CA 1
ATOM 2851 C C . PRO B 1 78 ? 12.641 10.836 15.531 1 95 78 PRO B C 1
ATOM 2853 O O . PRO B 1 78 ? 13.062 11.344 14.492 1 95 78 PRO B O 1
ATOM 2856 N N . TYR B 1 79 ? 11.344 10.891 15.836 1 96.31 79 TYR B N 1
ATOM 2857 C CA . TYR B 1 79 ? 10.383 11.406 14.867 1 96.31 79 TYR B CA 1
ATOM 2858 C C . TYR B 1 79 ? 9.727 12.68 15.383 1 96.31 79 TYR B C 1
ATOM 2860 O O . TYR B 1 79 ? 8.688 13.102 14.867 1 96.31 79 TYR B O 1
ATOM 2868 N N . GLU B 1 80 ? 10.406 13.328 16.328 1 97.25 80 GLU B N 1
ATOM 2869 C CA . GLU B 1 80 ? 9.891 14.57 16.906 1 97.25 80 GLU B CA 1
ATOM 2870 C C . GLU B 1 80 ? 9.797 15.664 15.844 1 97.25 80 GLU B C 1
ATOM 2872 O O . GLU B 1 80 ? 9.023 16.609 15.992 1 97.25 80 GLU B O 1
ATOM 2877 N N . VAL B 1 81 ? 10.594 15.516 14.789 1 98.06 81 VAL B N 1
ATOM 2878 C CA . VAL B 1 81 ? 10.609 16.484 13.695 1 98.06 81 VAL B CA 1
ATOM 2879 C C . VAL B 1 81 ? 9.227 16.531 13.039 1 98.06 81 VAL B C 1
ATOM 2881 O O . VAL B 1 81 ? 8.859 17.562 12.453 1 98.06 81 VAL B O 1
ATOM 2884 N N . TYR B 1 82 ? 8.477 15.5 13.125 1 98.06 82 TYR B N 1
ATOM 2885 C CA . TYR B 1 82 ? 7.145 15.445 12.539 1 98.06 82 TYR B CA 1
ATOM 2886 C C . TYR B 1 82 ? 6.098 15.977 13.516 1 98.06 82 TYR B C 1
ATOM 2888 O O . TYR B 1 82 ? 5.281 15.211 14.031 1 98.06 82 TYR B O 1
ATOM 2896 N N . THR B 1 83 ? 6.043 17.234 13.602 1 98.62 83 THR B N 1
ATOM 2897 C CA . THR B 1 83 ? 5.273 17.938 14.617 1 98.62 83 THR B CA 1
ATOM 2898 C C . THR B 1 83 ? 3.779 17.859 14.32 1 98.62 83 THR B C 1
ATOM 2900 O O . THR B 1 83 ? 2.953 18.141 15.188 1 98.62 83 THR B O 1
ATOM 2903 N N . ARG B 1 84 ? 3.428 17.438 13.117 1 98.62 84 ARG B N 1
ATOM 2904 C CA . ARG B 1 84 ? 2.027 17.391 12.711 1 98.62 84 ARG B CA 1
ATOM 2905 C C . ARG B 1 84 ? 1.244 16.406 13.578 1 98.62 84 ARG B C 1
ATOM 2907 O O . ARG B 1 84 ? 0.067 16.625 13.867 1 98.62 84 ARG B O 1
ATOM 2914 N N . ASP B 1 85 ? 1.862 15.398 14.062 1 98.44 85 ASP B N 1
ATOM 2915 C CA . ASP B 1 85 ? 1.14 14.211 14.5 1 98.44 85 ASP B CA 1
ATOM 2916 C C . ASP B 1 85 ? 0.723 14.328 15.961 1 98.44 85 ASP B C 1
ATOM 2918 O O . ASP B 1 85 ? -0.269 13.727 16.375 1 98.44 85 ASP B O 1
ATOM 2922 N N . SER B 1 86 ? 1.449 15.078 16.719 1 98.5 86 SER B N 1
ATOM 2923 C CA . SER B 1 86 ? 1.344 14.938 18.172 1 98.5 86 SER B CA 1
ATOM 2924 C C . SER B 1 86 ? 0.347 15.93 18.766 1 98.5 86 SER B C 1
ATOM 2926 O O . SER B 1 86 ? 0.037 15.875 19.953 1 98.5 86 SER B O 1
ATOM 2928 N N . SER B 1 87 ? -0.136 16.844 17.938 1 98.56 87 SER B N 1
ATOM 2929 C CA . SER B 1 87 ? -1.186 17.766 18.344 1 98.56 87 SER B CA 1
ATOM 2930 C C . SER B 1 87 ? -1.957 18.297 17.141 1 98.56 87 SER B C 1
ATOM 2932 O O . SER B 1 87 ? -1.543 18.094 15.992 1 98.56 87 SER B O 1
ATOM 2934 N N . GLN B 1 88 ? -3.043 18.891 17.391 1 98.75 88 GLN B N 1
ATOM 2935 C CA . GLN B 1 88 ? -3.869 19.5 16.344 1 98.75 88 GLN B CA 1
ATOM 2936 C C . GLN B 1 88 ? -4.52 20.781 16.828 1 98.75 88 GLN B C 1
ATOM 2938 O O . GLN B 1 88 ? -5.336 20.766 17.75 1 98.75 88 GLN B O 1
ATOM 2943 N N . THR B 1 89 ? -4.105 21.891 16.266 1 98.44 89 THR B N 1
ATOM 2944 C CA . THR B 1 89 ? -4.848 23.125 16.484 1 98.44 89 THR B CA 1
ATOM 2945 C C . THR B 1 89 ? -6.23 23.047 15.836 1 98.44 89 THR B C 1
ATOM 2947 O O . THR B 1 89 ? -6.371 22.531 14.719 1 98.44 89 THR B O 1
ATOM 2950 N N . THR B 1 90 ? -7.25 23.484 16.484 1 98.31 90 THR B N 1
ATOM 2951 C CA . THR B 1 90 ? -8.625 23.5 16.016 1 98.31 90 THR B CA 1
ATOM 2952 C C . THR B 1 90 ? -9.25 24.875 16.203 1 98.31 90 THR B C 1
ATOM 2954 O O . THR B 1 90 ? -8.609 25.797 16.734 1 98.31 90 THR B O 1
ATOM 2957 N N . PRO B 1 91 ? -10.523 25.062 15.727 1 96.75 91 PRO B N 1
ATOM 2958 C CA . PRO B 1 91 ? -11.203 26.328 16 1 96.75 91 PRO B CA 1
ATOM 2959 C C . PRO B 1 91 ? -11.5 26.531 17.484 1 96.75 91 PRO B C 1
ATOM 2961 O O . PRO B 1 91 ? -11.828 27.641 17.906 1 96.75 91 PRO B O 1
ATOM 2964 N N . PHE B 1 92 ? -11.352 25.531 18.297 1 96.69 92 PHE B N 1
ATOM 2965 C CA . PHE B 1 92 ? -11.82 25.578 19.672 1 96.69 92 PHE B CA 1
ATOM 2966 C C . PHE B 1 92 ? -10.641 25.531 20.641 1 96.69 92 PHE B C 1
ATOM 2968 O O . PHE B 1 92 ? -10.828 25.609 21.859 1 96.69 92 PHE B O 1
ATOM 2975 N N . GLY B 1 93 ? -9.469 25.453 20.125 1 96.25 93 GLY B N 1
ATOM 2976 C CA . GLY B 1 93 ? -8.242 25.25 20.891 1 96.25 93 GLY B CA 1
ATOM 2977 C C . GLY B 1 93 ? -7.43 24.062 20.406 1 96.25 93 GLY B C 1
ATOM 2978 O O . GLY B 1 93 ? -7.77 23.453 19.391 1 96.25 93 GLY B O 1
ATOM 2979 N N . THR B 1 94 ? -6.422 23.75 21.125 1 97.88 94 THR B N 1
ATOM 2980 C CA . THR B 1 94 ? -5.512 22.703 20.703 1 97.88 94 THR B CA 1
ATOM 2981 C C . THR B 1 94 ? -5.918 21.359 21.297 1 97.88 94 THR B C 1
ATOM 2983 O O . THR B 1 94 ? -6.301 21.281 22.469 1 97.88 94 THR B O 1
ATOM 2986 N N . VAL B 1 95 ? -5.891 20.359 20.516 1 98.5 95 VAL B N 1
ATOM 2987 C CA . VAL B 1 95 ? -6.098 18.984 20.969 1 98.5 95 VAL B CA 1
ATOM 2988 C C . VAL B 1 95 ? -4.758 18.266 21.031 1 98.5 95 VAL B C 1
ATOM 2990 O O . VAL B 1 95 ? -3.986 18.281 20.078 1 98.5 95 VAL B O 1
ATOM 2993 N N . VAL B 1 96 ? -4.426 17.688 22.156 1 98.62 96 VAL B N 1
ATOM 2994 C CA . VAL B 1 96 ? -3.297 16.766 22.25 1 98.62 96 VAL B CA 1
ATOM 2995 C C . VAL B 1 96 ? -3.723 15.375 21.766 1 98.62 96 VAL B C 1
ATOM 2997 O O . VAL B 1 96 ? -4.609 14.758 22.359 1 98.62 96 VAL B O 1
ATOM 3000 N N . THR B 1 97 ? -3.129 14.891 20.703 1 98.56 97 THR B N 1
ATOM 3001 C CA . THR B 1 97 ? -3.508 13.617 20.109 1 98.56 97 THR B CA 1
ATOM 3002 C C . THR B 1 97 ? -2.918 12.453 20.891 1 98.56 97 THR B C 1
ATOM 3004 O O . THR B 1 97 ? -2.24 12.664 21.906 1 98.56 97 THR B O 1
ATOM 3007 N N . HIS B 1 98 ? -3.262 11.289 20.484 1 98.38 98 HIS B N 1
ATOM 3008 C CA . HIS B 1 98 ? -2.738 10.078 21.094 1 98.38 98 HIS B CA 1
ATOM 3009 C C . HIS B 1 98 ? -2.039 9.195 20.062 1 98.38 98 HIS B C 1
ATOM 3011 O O . HIS B 1 98 ? -2.695 8.461 19.328 1 98.38 98 HIS B O 1
ATOM 3017 N N . LEU B 1 99 ? -0.719 9.195 20.156 1 98.06 99 LEU B N 1
ATOM 3018 C CA . LEU B 1 99 ? 0.079 8.523 19.125 1 98.06 99 LEU B CA 1
ATOM 3019 C C . LEU B 1 99 ? 0.07 7.016 19.328 1 98.06 99 LEU B C 1
ATOM 3021 O O . LEU B 1 99 ? 0.131 6.535 20.469 1 98.06 99 LEU B O 1
ATOM 3025 N N . SER B 1 100 ? 0.015 6.305 18.281 1 97.5 100 SER B N 1
ATOM 3026 C CA . SER B 1 100 ? -0.119 4.852 18.312 1 97.5 100 SER B CA 1
ATOM 3027 C C . SER B 1 100 ? 1.188 4.184 18.734 1 97.5 100 SER B C 1
ATOM 3029 O O . SER B 1 100 ? 1.188 3.256 19.531 1 97.5 100 SER B O 1
ATOM 3031 N N . ARG B 1 101 ? 2.295 4.645 18.172 1 95.62 101 ARG B N 1
ATOM 3032 C CA . ARG B 1 101 ? 3.584 3.994 18.375 1 95.62 101 ARG B CA 1
ATOM 3033 C C . ARG B 1 101 ? 4.18 4.371 19.734 1 95.62 101 ARG B C 1
ATOM 3035 O O . ARG B 1 101 ? 4.262 5.551 20.078 1 95.62 101 ARG B O 1
ATOM 3042 N N . SER B 1 102 ? 4.66 3.367 20.406 1 94.94 102 SER B N 1
ATOM 3043 C CA . SER B 1 102 ? 5.176 3.582 21.75 1 94.94 102 SER B CA 1
ATOM 3044 C C . SER B 1 102 ? 6.375 4.523 21.734 1 94.94 102 SER B C 1
ATOM 3046 O O . SER B 1 102 ? 6.543 5.332 22.656 1 94.94 102 SER B O 1
ATOM 3048 N N . GLU B 1 103 ? 7.188 4.469 20.672 1 93.38 103 GLU B N 1
ATOM 3049 C CA . GLU B 1 103 ? 8.398 5.285 20.578 1 93.38 103 GLU B CA 1
ATOM 3050 C C . GLU B 1 103 ? 8.055 6.762 20.438 1 93.38 103 GLU B C 1
ATOM 3052 O O . GLU B 1 103 ? 8.898 7.629 20.656 1 93.38 103 GLU B O 1
ATOM 3057 N N . ARG B 1 104 ? 6.773 7.047 20.078 1 96 104 ARG B N 1
ATOM 3058 C CA . ARG B 1 104 ? 6.41 8.438 19.812 1 96 104 ARG B CA 1
ATOM 3059 C C . ARG B 1 104 ? 5.57 9 20.969 1 96 104 ARG B C 1
ATOM 3061 O O . ARG B 1 104 ? 5.344 10.211 21.031 1 96 104 ARG B O 1
ATOM 3068 N N . ARG B 1 105 ? 5.125 8.234 21.875 1 96.38 105 ARG B N 1
ATOM 3069 C CA . ARG B 1 105 ? 4.227 8.648 22.938 1 96.38 105 ARG B CA 1
ATOM 3070 C C . ARG B 1 105 ? 4.887 9.688 23.844 1 96.38 105 ARG B C 1
ATOM 3072 O O . ARG B 1 105 ? 4.23 10.617 24.312 1 96.38 105 ARG B O 1
ATOM 3079 N N . PRO B 1 106 ? 6.195 9.602 24.047 1 96.88 106 PRO B N 1
ATOM 3080 C CA . PRO B 1 106 ? 6.84 10.617 24.875 1 96.88 106 PRO B CA 1
ATOM 3081 C C . PRO B 1 106 ? 6.746 12.016 24.266 1 96.88 106 PRO B C 1
ATOM 3083 O O . PRO B 1 106 ? 6.957 13.016 24.969 1 96.88 106 PRO B O 1
ATOM 3086 N N . GLU B 1 107 ? 6.441 12.141 23.016 1 97.44 107 GLU B N 1
ATOM 3087 C CA . GLU B 1 107 ? 6.324 13.438 22.359 1 97.44 107 GLU B CA 1
ATOM 3088 C C . GLU B 1 107 ? 5.215 14.273 22.984 1 97.44 107 GLU B C 1
ATOM 3090 O O . GLU B 1 107 ? 5.215 15.5 22.875 1 97.44 107 GLU B O 1
ATOM 3095 N N . GLU B 1 108 ? 4.289 13.586 23.609 1 97.12 108 GLU B N 1
ATOM 3096 C CA . GLU B 1 108 ? 3.215 14.289 24.297 1 97.12 108 GLU B CA 1
ATOM 3097 C C . GLU B 1 108 ? 3.77 15.281 25.328 1 97.12 108 GLU B C 1
ATOM 3099 O O . GLU B 1 108 ? 3.24 16.375 25.484 1 97.12 108 GLU B O 1
ATOM 3104 N N . GLY B 1 109 ? 4.793 14.852 26.031 1 97 109 GLY B N 1
ATOM 3105 C CA . GLY B 1 109 ? 5.398 15.734 27.031 1 97 109 GLY B CA 1
ATOM 3106 C C . GLY B 1 109 ? 5.898 17.031 26.438 1 97 109 GLY B C 1
ATOM 3107 O O . GLY B 1 109 ? 5.715 18.094 27.031 1 97 109 GLY B O 1
ATOM 3108 N N . GLN B 1 110 ? 6.5 16.984 25.281 1 96.88 110 GLN B N 1
ATOM 3109 C CA . GLN B 1 110 ? 7.035 18.156 24.625 1 96.88 110 GLN B CA 1
ATOM 3110 C C . GLN B 1 110 ? 5.91 19.078 24.156 1 96.88 110 GLN B C 1
ATOM 3112 O O . GLN B 1 110 ? 6.039 20.312 24.219 1 96.88 110 GLN B O 1
ATOM 3117 N N . VAL B 1 111 ? 4.852 18.453 23.719 1 97.06 111 VAL B N 1
ATOM 3118 C CA . VAL B 1 111 ? 3.686 19.203 23.281 1 97.06 111 VAL B CA 1
ATOM 3119 C C . VAL B 1 111 ? 3.07 19.953 24.469 1 97.06 111 VAL B C 1
ATOM 3121 O O . VAL B 1 111 ? 2.768 21.141 24.375 1 97.06 111 VAL B O 1
ATOM 3124 N N . ARG B 1 112 ? 2.922 19.328 25.547 1 97.19 112 ARG B N 1
ATOM 3125 C CA . ARG B 1 112 ? 2.309 19.922 26.734 1 97.19 112 ARG B CA 1
ATOM 3126 C C . ARG B 1 112 ? 3.213 21 27.328 1 97.19 112 ARG B C 1
ATOM 3128 O O . ARG B 1 112 ? 2.732 21.953 27.953 1 97.19 112 ARG B O 1
ATOM 3135 N N . ALA B 1 113 ? 4.504 20.844 27.109 1 96.94 113 ALA B N 1
ATOM 3136 C CA . ALA B 1 113 ? 5.445 21.859 27.578 1 96.94 113 ALA B CA 1
ATOM 3137 C C . ALA B 1 113 ? 5.371 23.109 26.688 1 96.94 113 ALA B C 1
ATOM 3139 O O . ALA B 1 113 ? 5.617 24.219 27.172 1 96.94 113 ALA B O 1
ATOM 3140 N N . PHE B 1 114 ? 5.055 22.922 25.484 1 97.44 114 PHE B N 1
ATOM 3141 C CA . PHE B 1 114 ? 5.004 24.047 24.547 1 97.44 114 PHE B CA 1
ATOM 3142 C C . PHE B 1 114 ? 3.729 24.859 24.734 1 97.44 114 PHE B C 1
ATOM 3144 O O . PHE B 1 114 ? 3.771 26.078 24.781 1 97.44 114 PHE B O 1
ATOM 3151 N N . TYR B 1 115 ? 2.588 24.141 24.75 1 96.56 115 TYR B N 1
ATOM 3152 C CA . TYR B 1 115 ? 1.305 24.812 24.875 1 96.56 115 TYR B CA 1
ATOM 3153 C C . TYR B 1 115 ? 1.017 25.203 26.312 1 96.56 115 TYR B C 1
ATOM 3155 O O . TYR B 1 115 ? 1.307 24.422 27.234 1 96.56 115 TYR B O 1
ATOM 3163 N N . ASN B 1 116 ? 0.467 26.375 26.484 1 94.31 116 ASN B N 1
ATOM 3164 C CA . ASN B 1 116 ? -0.098 26.672 27.797 1 94.31 116 ASN B CA 1
ATOM 3165 C C . ASN B 1 116 ? -1.314 25.797 28.094 1 94.31 116 ASN B C 1
ATOM 3167 O O . ASN B 1 116 ? -2.107 25.5 27.203 1 94.31 116 ASN B O 1
ATOM 3171 N N . PRO B 1 117 ? -1.436 25.469 29.375 1 92.62 117 PRO B N 1
ATOM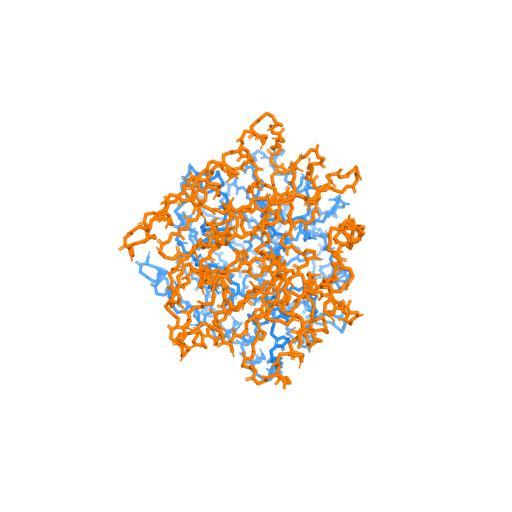 3172 C CA . PRO B 1 117 ? -2.564 24.594 29.719 1 92.62 117 PRO B CA 1
ATOM 3173 C C . PRO B 1 117 ? -3.904 25.156 29.25 1 92.62 117 PRO B C 1
ATOM 3175 O O . PRO B 1 117 ? -4.793 24.406 28.859 1 92.62 117 PRO B O 1
ATOM 3178 N N . ASP B 1 118 ? -4.023 26.422 29.297 1 93 118 ASP B N 1
ATOM 3179 C CA . ASP B 1 118 ? -5.293 27.047 28.938 1 93 118 ASP B CA 1
ATOM 3180 C C . ASP B 1 118 ? -5.484 27.062 27.422 1 93 118 ASP B C 1
ATOM 3182 O O . ASP B 1 118 ? -6.582 27.328 26.938 1 93 118 ASP B O 1
ATOM 3186 N N . GLU B 1 119 ? -4.438 26.672 26.672 1 95.06 119 GLU B N 1
ATOM 3187 C CA . GLU B 1 119 ? -4.512 26.594 25.219 1 95.06 119 GLU B CA 1
ATOM 3188 C C . GLU B 1 119 ? -4.953 25.203 24.766 1 95.06 119 GLU B C 1
ATOM 3190 O O . GLU B 1 119 ? -5.387 25.016 23.625 1 95.06 119 GLU B O 1
ATOM 3195 N N . ILE B 1 120 ? -4.82 24.266 25.688 1 96.94 120 ILE B N 1
ATOM 3196 C CA . ILE B 1 120 ? -5.227 22.906 25.391 1 96.94 120 ILE B CA 1
ATOM 3197 C C . ILE B 1 120 ? -6.719 22.734 25.656 1 96.94 120 ILE B C 1
ATOM 3199 O O . ILE B 1 120 ? -7.172 22.875 26.797 1 96.94 120 ILE B O 1
ATOM 3203 N N . TRP B 1 121 ? -7.461 22.422 24.641 1 97.31 121 TRP B N 1
ATOM 3204 C CA . TRP B 1 121 ? -8.914 22.297 24.703 1 97.31 121 TRP B CA 1
ATOM 3205 C C . TRP B 1 121 ? -9.312 20.891 25.125 1 97.31 121 TRP B C 1
ATOM 3207 O O . TRP B 1 121 ? -10.172 20.703 25.984 1 97.31 121 TRP B O 1
ATOM 3217 N N . LYS B 1 122 ? -8.711 19.906 24.469 1 97.75 122 LYS B N 1
ATOM 3218 C CA . LYS B 1 122 ? -9.023 18.516 24.719 1 97.75 122 LYS B CA 1
ATOM 3219 C C . LYS B 1 122 ? -7.777 17.641 24.594 1 97.75 122 LYS B C 1
ATOM 3221 O O . LYS B 1 122 ? -6.777 18.062 24 1 97.75 122 LYS B O 1
ATOM 3226 N N . THR B 1 123 ? -7.848 16.5 25.203 1 98 123 THR B N 1
ATOM 3227 C CA . THR B 1 123 ? -6.883 15.422 25.047 1 98 123 THR B CA 1
ATOM 3228 C C . THR B 1 123 ? -7.586 14.133 24.625 1 98 123 THR B C 1
ATOM 3230 O O . THR B 1 123 ? -8.578 13.734 25.234 1 98 123 THR B O 1
ATOM 3233 N N . CYS B 1 124 ? -7.105 13.508 23.594 1 97.81 124 CYS B N 1
ATOM 3234 C CA . CYS B 1 124 ? -7.695 12.242 23.156 1 97.81 124 CYS B CA 1
ATOM 3235 C C . CYS B 1 124 ? -7.293 11.109 24.094 1 97.81 124 CYS B C 1
ATOM 3237 O O . CYS B 1 124 ? -6.117 10.969 24.438 1 97.81 124 CYS B O 1
ATOM 3239 N N . THR B 1 125 ? -8.273 10.32 24.406 1 96.94 125 THR B N 1
ATOM 3240 C CA . THR B 1 125 ? -8.008 9.273 25.391 1 96.94 125 THR B CA 1
ATOM 3241 C C . THR B 1 125 ? -8.586 7.938 24.922 1 96.94 125 THR B C 1
ATOM 3243 O O . THR B 1 125 ? -8.242 6.883 25.453 1 96.94 125 THR B O 1
ATOM 3246 N N . ARG B 1 126 ? -9.477 8.07 24 1 97 126 ARG B N 1
ATOM 3247 C CA . ARG B 1 126 ? -10.109 6.859 23.469 1 97 126 ARG B CA 1
ATOM 3248 C C . ARG B 1 126 ? -9.461 6.422 22.156 1 97 126 ARG B C 1
ATOM 3250 O O . ARG B 1 126 ? -9.594 7.102 21.141 1 97 126 ARG B O 1
ATOM 3257 N N . GLY B 1 127 ? -8.648 5.391 22.156 1 97.75 127 GLY B N 1
ATOM 3258 C CA . GLY B 1 127 ? -7.961 4.918 20.953 1 97.75 127 GLY B CA 1
ATOM 3259 C C . GLY B 1 127 ? -6.777 5.781 20.562 1 97.75 127 GLY B C 1
ATOM 3260 O O . GLY B 1 127 ? -6.168 6.434 21.422 1 97.75 127 GLY B O 1
ATOM 3261 N N . ASN B 1 128 ? -6.418 5.645 19.281 1 98.56 128 ASN B N 1
ATOM 3262 C CA . ASN B 1 128 ? -5.305 6.41 18.734 1 98.56 128 ASN B CA 1
ATOM 3263 C C . ASN B 1 128 ? -5.777 7.379 17.656 1 98.56 128 ASN B C 1
ATOM 3265 O O . ASN B 1 128 ? -6.656 7.043 16.859 1 98.56 128 ASN B O 1
ATOM 3269 N N . ILE B 1 129 ? -5.277 8.57 17.641 1 98.75 129 ILE B N 1
ATOM 3270 C CA . ILE B 1 129 ? -5.504 9.547 16.578 1 98.75 129 ILE B CA 1
ATOM 3271 C C . ILE B 1 129 ? -4.262 10.414 16.406 1 98.75 129 ILE B C 1
ATOM 3273 O O . ILE B 1 129 ? -3.645 10.836 17.391 1 98.75 129 ILE B O 1
ATOM 3277 N N . GLU B 1 130 ? -3.883 10.648 15.195 1 98.81 130 GLU B N 1
ATOM 3278 C CA . GLU B 1 130 ? -2.684 11.422 14.883 1 98.81 130 GLU B CA 1
ATOM 3279 C C . GLU B 1 130 ? -2.986 12.531 13.883 1 98.81 130 GLU B C 1
ATOM 3281 O O . GLU B 1 130 ? -3.859 12.383 13.023 1 98.81 130 GLU B O 1
ATOM 3286 N N . GLY B 1 131 ? -2.275 13.555 13.961 1 98.81 131 GLY B N 1
ATOM 3287 C CA . GLY B 1 131 ? -2.574 14.789 13.25 1 98.81 131 GLY B CA 1
ATOM 3288 C C . GLY B 1 131 ? -2.494 14.633 11.742 1 98.81 131 GLY B C 1
ATOM 3289 O O . GLY B 1 131 ? -3.215 15.312 11 1 98.81 131 GLY B O 1
ATOM 3290 N N . GLY B 1 132 ? -1.609 13.742 11.289 1 98.75 132 GLY B N 1
ATOM 3291 C CA . GLY B 1 132 ? -1.486 13.508 9.859 1 98.75 132 GLY B CA 1
ATOM 3292 C C . GLY B 1 132 ? -2.768 13 9.227 1 98.75 132 GLY B C 1
ATOM 3293 O O . GLY B 1 132 ? -2.906 13.008 8 1 98.75 132 GLY B O 1
ATOM 3294 N N . ASP B 1 133 ? -3.686 12.609 10.086 1 98.88 133 ASP B N 1
ATOM 3295 C CA . ASP B 1 133 ? -4.941 12.047 9.602 1 98.88 133 ASP B CA 1
ATOM 3296 C C . ASP B 1 133 ? -6.066 13.078 9.672 1 98.88 133 ASP B C 1
ATOM 3298 O O . ASP B 1 133 ? -7.18 12.82 9.203 1 98.88 133 ASP B O 1
ATOM 3302 N N . ILE B 1 134 ? -5.824 14.234 10.195 1 98.94 134 ILE B N 1
ATOM 3303 C CA . ILE B 1 134 ? -6.875 15.219 10.445 1 98.94 134 ILE B CA 1
ATOM 3304 C C . ILE B 1 134 ? -6.801 16.328 9.398 1 98.94 134 ILE B C 1
ATOM 3306 O O . ILE B 1 134 ? -5.77 17 9.258 1 98.94 134 ILE B O 1
ATOM 3310 N N . HIS B 1 135 ? -7.855 16.516 8.672 1 98.81 135 HIS B N 1
ATOM 3311 C CA . HIS B 1 135 ? -7.906 17.547 7.652 1 98.81 135 HIS B CA 1
ATOM 3312 C C . HIS B 1 135 ? -9.133 18.438 7.828 1 98.81 135 HIS B C 1
ATOM 3314 O O . HIS B 1 135 ? -10.258 18.016 7.543 1 98.81 135 HIS B O 1
ATOM 3320 N N . PHE B 1 136 ? -8.945 19.609 8.297 1 98.62 136 PHE B N 1
ATOM 3321 C CA . PHE B 1 136 ? -9.984 20.641 8.234 1 98.62 136 PHE B CA 1
ATOM 3322 C C . PHE B 1 136 ? -10.133 21.156 6.809 1 98.62 136 PHE B C 1
ATOM 3324 O O . PHE B 1 136 ? -9.383 22.031 6.379 1 98.62 136 PHE B O 1
ATOM 3331 N N . ILE B 1 137 ? -11.164 20.672 6.145 1 98.44 137 ILE B N 1
ATOM 3332 C CA . ILE B 1 137 ? -11.336 21 4.73 1 98.44 137 ILE B CA 1
ATOM 3333 C C . ILE B 1 137 ? -11.727 22.469 4.574 1 98.44 137 ILE B C 1
ATOM 3335 O O . ILE B 1 137 ? -11.148 23.188 3.764 1 98.44 137 ILE B O 1
ATOM 3339 N N . ARG B 1 138 ? -12.617 22.922 5.254 1 97.5 138 ARG B N 1
ATOM 3340 C CA . ARG B 1 138 ? -13.133 24.281 5.422 1 97.5 138 ARG B CA 1
ATOM 3341 C C . ARG B 1 138 ? -13.938 24.406 6.707 1 97.5 138 ARG B C 1
ATOM 3343 O O . ARG B 1 138 ? -14.219 23.406 7.367 1 97.5 138 ARG B O 1
ATOM 3350 N N . PRO B 1 139 ? -14.227 25.719 7.062 1 97.44 139 PRO B N 1
ATOM 3351 C CA . PRO B 1 139 ? -15.047 25.828 8.273 1 97.44 139 PRO B CA 1
ATOM 3352 C C . PRO B 1 139 ? -16.312 25 8.211 1 97.44 139 PRO B C 1
ATOM 3354 O O . PRO B 1 139 ? -17.125 25.141 7.285 1 97.44 139 PRO B O 1
ATOM 3357 N N . GLY B 1 140 ? -16.422 24.062 9.148 1 97.88 140 GLY B N 1
ATOM 3358 C CA . GLY B 1 140 ? -17.625 23.25 9.242 1 97.88 140 GLY B CA 1
ATOM 3359 C C . GLY B 1 140 ? -17.5 21.906 8.555 1 97.88 140 GLY B C 1
ATOM 3360 O O . GLY B 1 140 ? -18.422 21.094 8.594 1 97.88 140 GLY B O 1
ATOM 3361 N N . LEU B 1 141 ? -16.391 21.594 7.941 1 98.62 141 LEU B N 1
ATOM 3362 C CA . LEU B 1 141 ? -16.203 20.344 7.215 1 98.62 141 LEU B CA 1
ATOM 3363 C C . LEU B 1 141 ? -14.859 19.719 7.578 1 98.62 141 LEU B C 1
ATOM 3365 O O . LEU B 1 141 ? -13.805 20.312 7.375 1 98.62 141 LEU B O 1
ATOM 3369 N N . LEU B 1 142 ? -14.953 18.453 8.102 1 98.75 142 LEU B N 1
ATOM 3370 C CA . LEU B 1 142 ? -13.781 17.781 8.641 1 98.75 142 LEU B CA 1
ATOM 3371 C C . LEU B 1 142 ? -13.664 16.359 8.086 1 98.75 142 LEU B C 1
ATOM 3373 O O . LEU B 1 142 ? -14.656 15.633 8.023 1 98.75 142 LEU B O 1
ATOM 3377 N N . ALA B 1 143 ? -12.531 15.977 7.598 1 98.88 143 ALA B N 1
ATOM 3378 C CA . ALA B 1 143 ? -12.211 14.602 7.234 1 98.88 143 ALA B CA 1
ATOM 3379 C C . ALA B 1 143 ? -11.117 14.039 8.133 1 98.88 143 ALA B C 1
ATOM 3381 O O . ALA B 1 143 ? -10.133 14.719 8.43 1 98.88 143 ALA B O 1
ATOM 3382 N N . VAL B 1 144 ? -11.289 12.812 8.609 1 98.94 144 VAL B N 1
ATOM 3383 C CA . VAL B 1 144 ? -10.305 12.148 9.453 1 98.94 144 VAL B CA 1
ATOM 3384 C C . VAL B 1 144 ? -9.945 10.789 8.859 1 98.94 144 VAL B C 1
ATOM 3386 O O . VAL B 1 144 ? -10.828 9.953 8.625 1 98.94 144 VAL B O 1
ATOM 3389 N N . GLY B 1 145 ? -8.672 10.633 8.57 1 98.75 145 GLY B N 1
ATOM 3390 C CA . GLY B 1 145 ? -8.195 9.352 8.062 1 98.75 145 GLY B CA 1
ATOM 3391 C C . GLY B 1 145 ? -8.164 8.266 9.117 1 98.75 145 GLY B C 1
ATOM 3392 O O . GLY B 1 145 ? -7.828 8.523 10.273 1 98.75 145 GLY B O 1
ATOM 3393 N N . VAL B 1 146 ? -8.469 7.066 8.711 1 98.06 146 VAL B N 1
ATOM 3394 C CA . VAL B 1 146 ? -8.461 5.895 9.586 1 98.06 146 VAL B CA 1
ATOM 3395 C C . VAL B 1 146 ? -7.762 4.734 8.883 1 98.06 146 VAL B C 1
ATOM 3397 O O . VAL B 1 146 ? -8.383 4.004 8.109 1 98.06 146 VAL B O 1
ATOM 3400 N N . SER B 1 147 ? -6.531 4.57 9.234 1 96.12 147 SER B N 1
ATOM 3401 C CA . SER B 1 147 ? -5.758 3.471 8.664 1 96.12 147 SER B CA 1
ATOM 3402 C C . SER B 1 147 ? -5.871 2.215 9.523 1 96.12 147 SER B C 1
ATOM 3404 O O . SER B 1 147 ? -5.57 1.112 9.062 1 96.12 147 SER B O 1
ATOM 3406 N N . GLY B 1 148 ? -6.309 2.402 10.812 1 93.81 148 GLY B N 1
ATOM 3407 C CA . GLY B 1 148 ? -6.352 1.308 11.773 1 93.81 148 GLY B CA 1
ATOM 3408 C C . GLY B 1 148 ? -5.047 1.12 12.523 1 93.81 148 GLY B C 1
ATOM 3409 O O . GLY B 1 148 ? -5.031 0.58 13.633 1 93.81 148 GLY B O 1
ATOM 3410 N N . GLY B 1 149 ? -3.924 1.507 11.938 1 93.25 149 GLY B N 1
ATOM 3411 C CA . GLY B 1 149 ? -2.613 1.381 12.555 1 93.25 149 GLY B CA 1
ATOM 3412 C C . GLY B 1 149 ? -2.221 2.594 13.375 1 93.25 149 GLY B C 1
ATOM 3413 O O . GLY B 1 149 ? -1.896 2.473 14.562 1 93.25 149 GLY B O 1
ATOM 3414 N N . ARG B 1 150 ? -2.34 3.752 12.734 1 97.31 150 ARG B N 1
ATOM 3415 C CA . ARG B 1 150 ? -1.966 4.988 13.406 1 97.31 150 ARG B CA 1
ATOM 3416 C C . ARG B 1 150 ? -3.18 5.645 14.055 1 97.31 150 ARG B C 1
ATOM 3418 O O . ARG B 1 150 ? -3.217 5.824 15.281 1 97.31 150 ARG B O 1
ATOM 3425 N N . THR B 1 151 ? -4.121 6.004 13.25 1 98.56 151 THR B N 1
ATOM 3426 C CA . THR B 1 151 ? -5.438 6.402 13.734 1 98.56 151 THR B CA 1
ATOM 3427 C C . THR B 1 151 ? -6.43 5.246 13.617 1 98.56 151 THR B C 1
ATOM 3429 O O . THR B 1 151 ? -6.555 4.637 12.555 1 98.56 151 THR B O 1
ATOM 3432 N N . ASP B 1 152 ? -7.004 4.891 14.781 1 98 152 ASP B N 1
ATOM 3433 C CA . ASP B 1 152 ? -8.023 3.844 14.75 1 98 152 ASP B CA 1
ATOM 3434 C C . ASP B 1 152 ? -9.422 4.438 14.883 1 98 152 ASP B C 1
ATOM 3436 O O . ASP B 1 152 ? -9.578 5.656 15.008 1 98 152 ASP B O 1
ATOM 3440 N N . GLU B 1 153 ? -10.43 3.607 14.766 1 97.38 153 GLU B N 1
ATOM 3441 C CA . GLU B 1 153 ? -11.812 4.074 14.727 1 97.38 153 GLU B CA 1
ATOM 3442 C C . GLU B 1 153 ? -12.203 4.738 16.047 1 97.38 153 GLU B C 1
ATOM 3444 O O . GLU B 1 153 ? -12.914 5.742 16.047 1 97.38 153 GLU B O 1
ATOM 3449 N N . ALA B 1 154 ? -11.781 4.203 17.141 1 98.5 154 ALA B N 1
ATOM 3450 C CA . ALA B 1 154 ? -12.133 4.75 18.438 1 98.5 154 ALA B CA 1
ATOM 3451 C C . ALA B 1 154 ? -11.57 6.156 18.625 1 98.5 154 ALA B C 1
ATOM 3453 O O . ALA B 1 154 ? -12.266 7.059 19.094 1 98.5 154 ALA B O 1
ATOM 3454 N N . GLY B 1 155 ? -10.273 6.336 18.25 1 98.75 155 GLY B N 1
ATOM 3455 C CA . GLY B 1 155 ? -9.664 7.656 18.328 1 98.75 155 GLY B CA 1
ATOM 3456 C C . GLY B 1 155 ? -10.312 8.672 17.406 1 98.75 155 GLY B C 1
ATOM 3457 O O . GLY B 1 155 ? -10.609 9.797 17.812 1 98.75 155 GLY B O 1
ATOM 3458 N N . ALA B 1 156 ? -10.57 8.234 16.188 1 98.81 156 ALA B N 1
ATOM 3459 C CA . ALA B 1 156 ? -11.242 9.102 15.227 1 98.81 156 ALA B CA 1
ATOM 3460 C C . ALA B 1 156 ? -12.633 9.5 15.719 1 98.81 156 ALA B C 1
ATOM 3462 O O . ALA B 1 156 ? -13.023 10.664 15.617 1 98.81 156 ALA B O 1
ATOM 3463 N N . ALA B 1 157 ? -13.344 8.555 16.234 1 98.75 157 ALA B N 1
ATOM 3464 C CA . ALA B 1 157 ? -14.711 8.797 16.688 1 98.75 157 ALA B CA 1
ATOM 3465 C C . ALA B 1 157 ? -14.727 9.797 17.844 1 98.75 157 ALA B C 1
ATOM 3467 O O . ALA B 1 157 ? -15.602 10.664 17.906 1 98.75 157 ALA B O 1
ATOM 3468 N N . GLU B 1 158 ? -13.859 9.641 18.797 1 98.81 158 GLU B N 1
ATOM 3469 C CA . GLU B 1 158 ? -13.781 10.594 19.891 1 98.81 158 GLU B CA 1
ATOM 3470 C C . GLU B 1 158 ? -13.562 12.016 19.391 1 98.81 158 GLU B C 1
ATOM 3472 O O . GLU B 1 158 ? -14.328 12.922 19.719 1 98.81 158 GLU B O 1
ATOM 3477 N N . PHE B 1 159 ? -12.57 12.172 18.531 1 98.81 159 PHE B N 1
ATOM 3478 C CA . PHE B 1 159 ? -12.227 13.477 18 1 98.81 159 PHE B CA 1
ATOM 3479 C C . PHE B 1 159 ? -13.391 14.062 17.203 1 98.81 159 PHE B C 1
ATOM 3481 O O . PHE B 1 159 ? -13.773 15.219 17.406 1 98.81 159 PHE B O 1
ATOM 3488 N N . ILE B 1 160 ? -13.961 13.266 16.312 1 98.81 160 ILE B N 1
ATOM 3489 C CA . ILE B 1 160 ? -15.039 13.672 15.422 1 98.81 160 ILE B CA 1
ATOM 3490 C C . ILE B 1 160 ? -16.266 14.094 16.25 1 98.81 160 ILE B C 1
ATOM 3492 O O . ILE B 1 160 ? -16.953 15.047 15.883 1 98.81 160 ILE B O 1
ATOM 3496 N N . SER B 1 161 ? -16.531 13.383 17.312 1 98.75 161 SER B N 1
ATOM 3497 C CA . SER B 1 161 ? -17.719 13.648 18.109 1 98.75 161 SER B CA 1
ATOM 3498 C C . SER B 1 161 ? -17.75 15.094 18.609 1 98.75 161 SER B C 1
ATOM 3500 O O . SER B 1 161 ? -18.812 15.711 18.688 1 98.75 161 SER B O 1
ATOM 3502 N N . TRP B 1 162 ? -16.578 15.672 19 1 98.62 162 TRP B N 1
ATOM 3503 C CA . TRP B 1 162 ? -16.516 17.047 19.484 1 98.62 162 TRP B CA 1
ATOM 3504 C C . TRP B 1 162 ? -16.938 18.031 18.391 1 98.62 162 TRP B C 1
ATOM 3506 O O . TRP B 1 162 ? -17.531 19.078 18.688 1 98.62 162 TRP B O 1
ATOM 3516 N N . PHE B 1 163 ? -16.688 17.688 17.188 1 98.62 163 PHE B N 1
ATOM 3517 C CA . PHE B 1 163 ? -16.984 18.594 16.078 1 98.62 163 PHE B CA 1
ATOM 3518 C C . PHE B 1 163 ? -18.422 18.391 15.609 1 98.62 163 PHE B C 1
ATOM 3520 O O . PHE B 1 163 ? -19.094 19.359 15.25 1 98.62 163 PHE B O 1
ATOM 3527 N N . GLU B 1 164 ? -18.844 17.188 15.594 1 98.69 164 GLU B N 1
ATOM 3528 C CA . GLU B 1 164 ? -20.25 16.953 15.273 1 98.69 164 GLU B CA 1
ATOM 3529 C C . GLU B 1 164 ? -21.156 17.672 16.266 1 98.69 164 GLU B C 1
ATOM 3531 O O . GLU B 1 164 ? -22.188 18.219 15.883 1 98.69 164 GLU B O 1
ATOM 3536 N N . GLU B 1 165 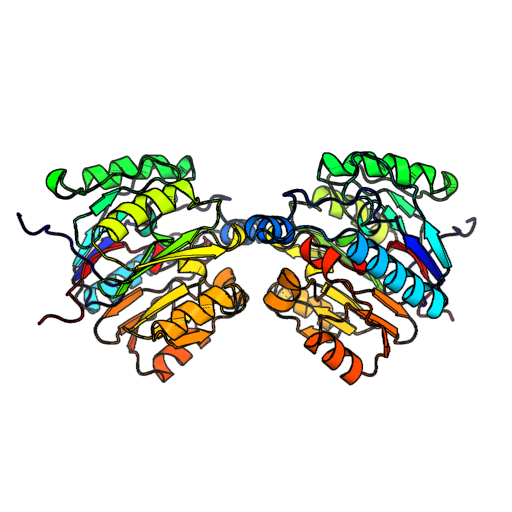? -20.797 17.609 17.469 1 98.38 165 GLU B N 1
ATOM 3537 C CA . GLU B 1 165 ? -21.547 18.328 18.5 1 98.38 165 GLU B CA 1
ATOM 3538 C C . GLU B 1 165 ? -21.594 19.828 18.203 1 98.38 165 GLU B C 1
ATOM 3540 O O . GLU B 1 165 ? -22.578 20.5 18.547 1 98.38 165 GLU B O 1
ATOM 3545 N N . ALA B 1 166 ? -20.578 20.328 17.578 1 97.94 166 ALA B N 1
ATOM 3546 C CA . ALA B 1 166 ? -20.484 21.734 17.25 1 97.94 166 ALA B CA 1
ATOM 3547 C C . ALA B 1 166 ? -21.141 22.031 15.898 1 97.94 166 ALA B C 1
ATOM 3549 O O . ALA B 1 166 ? -21.062 23.141 15.383 1 97.94 166 ALA B O 1
ATOM 3550 N N . GLY B 1 167 ? -21.672 21.016 15.188 1 98.38 167 GLY B N 1
ATOM 3551 C CA . GLY B 1 167 ? -22.438 21.219 13.961 1 98.38 167 GLY B CA 1
ATOM 3552 C C . GLY B 1 167 ? -21.641 20.953 12.703 1 98.38 167 GLY B C 1
ATOM 3553 O O . GLY B 1 167 ? -22.094 21.25 11.602 1 98.38 167 GLY B O 1
ATOM 3554 N N . TRP B 1 168 ? -20.453 20.453 12.883 1 98.5 168 TRP B N 1
ATOM 3555 C CA . TRP B 1 168 ? -19.625 20.188 11.719 1 98.5 168 TRP B CA 1
ATOM 3556 C C . TRP B 1 168 ? -20.062 18.906 11.016 1 98.5 168 TRP B C 1
ATOM 3558 O O . TRP B 1 168 ? -20.594 17.984 11.656 1 98.5 168 TRP B O 1
ATOM 3568 N N . THR B 1 169 ? -19.922 18.875 9.68 1 98.5 169 THR B N 1
ATOM 3569 C CA . THR B 1 169 ? -20 17.641 8.898 1 98.5 169 THR B CA 1
ATOM 3570 C C . THR B 1 169 ? -18.641 16.938 8.875 1 98.5 169 THR B C 1
ATOM 3572 O O . THR B 1 169 ? -17.625 17.531 8.5 1 98.5 169 THR B O 1
ATOM 3575 N N . CYS B 1 170 ? -18.641 15.695 9.352 1 98.69 170 CYS B N 1
ATOM 3576 C CA . CYS B 1 170 ? -17.391 14.969 9.469 1 98.69 170 CYS B CA 1
ATOM 3577 C C . CYS B 1 170 ? -17.453 13.648 8.711 1 98.69 170 CYS B C 1
ATOM 3579 O O . CYS B 1 170 ? -18.531 13.078 8.531 1 98.69 170 CYS B O 1
ATOM 3581 N N . ARG B 1 171 ? -16.297 13.195 8.227 1 98.62 171 ARG B N 1
ATOM 3582 C CA . ARG B 1 171 ? -16.219 11.898 7.559 1 98.62 171 ARG B CA 1
ATOM 3583 C C . ARG B 1 171 ? -14.922 11.18 7.926 1 98.62 171 ARG B C 1
ATOM 3585 O O . ARG B 1 171 ? -13.859 11.797 7.984 1 98.62 171 ARG B O 1
ATOM 3592 N N . MET B 1 172 ? -15.039 9.898 8.242 1 98.44 172 MET B N 1
ATOM 3593 C CA . MET B 1 172 ? -13.875 9.031 8.32 1 98.44 172 MET B CA 1
ATOM 3594 C C . MET B 1 172 ? -13.469 8.531 6.938 1 98.44 172 MET B C 1
ATOM 3596 O O . MET B 1 172 ? -14.305 8.062 6.172 1 98.44 172 MET B O 1
ATOM 3600 N N . ILE B 1 173 ? -12.281 8.734 6.555 1 98.31 173 ILE B N 1
ATOM 3601 C CA . ILE B 1 173 ? -11.703 8.188 5.336 1 98.31 173 ILE B CA 1
ATOM 3602 C C . ILE B 1 173 ? -10.867 6.953 5.668 1 98.31 173 ILE B C 1
ATOM 3604 O O . ILE B 1 173 ? -9.781 7.07 6.234 1 98.31 173 ILE B O 1
ATOM 3608 N N . ARG B 1 174 ? -11.297 5.812 5.312 1 96.56 174 ARG B N 1
ATOM 3609 C CA . ARG B 1 174 ? -10.617 4.566 5.637 1 96.56 174 ARG B CA 1
ATOM 3610 C C . ARG B 1 174 ? -9.656 4.16 4.523 1 96.56 174 ARG B C 1
ATOM 3612 O O . ARG B 1 174 ? -9.984 4.277 3.34 1 96.56 174 ARG B O 1
ATOM 3619 N N . PHE B 1 175 ? -8.484 3.719 4.82 1 96.69 175 PHE B N 1
ATOM 3620 C CA . PHE B 1 175 ? -7.473 3.256 3.881 1 96.69 175 PHE B CA 1
ATOM 3621 C C . PHE B 1 175 ? -6.5 2.297 4.562 1 96.69 175 PHE B C 1
ATOM 3623 O O . PHE B 1 175 ? -6.465 2.213 5.789 1 96.69 175 PHE B O 1
ATOM 3630 N N . PRO B 1 176 ? -5.715 1.518 3.848 1 96.06 176 PRO B N 1
ATOM 3631 C CA . PRO B 1 176 ? -4.832 0.518 4.457 1 96.06 176 PRO B CA 1
ATOM 3632 C C . PRO B 1 176 ? -3.725 1.144 5.301 1 96.06 176 PRO B C 1
ATOM 3634 O O . PRO B 1 176 ? -3.207 2.211 4.957 1 96.06 176 PRO B O 1
ATOM 3637 N N . GLU B 1 177 ? -3.293 0.426 6.324 1 95 177 GLU B N 1
ATOM 3638 C CA . GLU B 1 177 ? -2.258 0.872 7.254 1 95 177 GLU B CA 1
ATOM 3639 C C . GLU B 1 177 ? -0.944 1.143 6.527 1 95 177 GLU B C 1
ATOM 3641 O O . GLU B 1 177 ? -0.115 1.922 7 1 95 177 GLU B O 1
ATOM 3646 N N . HIS B 1 178 ? -0.807 0.572 5.383 1 95.38 178 HIS B N 1
ATOM 3647 C CA . HIS B 1 178 ? 0.35 0.725 4.508 1 95.38 178 HIS B CA 1
ATOM 3648 C C . HIS B 1 178 ? 0.65 2.197 4.246 1 95.38 178 HIS B C 1
ATOM 3650 O O . HIS B 1 178 ? 1.812 2.582 4.102 1 95.38 178 HIS B O 1
ATOM 3656 N N . PHE B 1 179 ? -0.333 3.043 4.309 1 97.31 179 PHE B N 1
ATOM 3657 C CA . PHE B 1 179 ? -0.187 4.438 3.912 1 97.31 179 PHE B CA 1
ATOM 3658 C C . PHE B 1 179 ? -0.032 5.336 5.137 1 97.31 179 PHE B C 1
ATOM 3660 O O . PHE B 1 179 ? -0.003 6.562 5.012 1 97.31 179 PHE B O 1
ATOM 3667 N N . LEU B 1 180 ? -0.004 4.82 6.32 1 96.31 180 LEU B N 1
ATOM 3668 C CA . LEU B 1 180 ? 0.26 5.512 7.574 1 96.31 180 LEU B CA 1
ATOM 3669 C C . LEU B 1 180 ? -0.858 6.5 7.898 1 96.31 180 LEU B C 1
ATOM 3671 O O . LEU B 1 180 ? -1.882 6.117 8.469 1 96.31 180 LEU B O 1
ATOM 3675 N N . HIS B 1 181 ? -0.774 7.695 7.277 1 98.44 181 HIS B N 1
ATOM 3676 C CA . HIS B 1 181 ? -1.738 8.758 7.539 1 98.44 181 HIS B CA 1
ATOM 3677 C C . HIS B 1 181 ? -2.424 9.211 6.258 1 98.44 181 HIS B C 1
ATOM 3679 O O . HIS B 1 181 ? -1.938 8.938 5.156 1 98.44 181 HIS B O 1
ATOM 3685 N N . LEU B 1 182 ? -3.504 9.945 6.461 1 98.81 182 LEU B N 1
ATOM 3686 C CA . LEU B 1 182 ? -4.254 10.484 5.332 1 98.81 182 LEU B CA 1
ATOM 3687 C C . LEU B 1 182 ? -3.402 11.461 4.527 1 98.81 182 LEU B C 1
ATOM 3689 O O . LEU B 1 182 ? -3.506 11.516 3.301 1 98.81 182 LEU B O 1
ATOM 3693 N N . ASP B 1 183 ? -2.498 12.172 5.121 1 98.81 183 ASP B N 1
ATOM 3694 C CA . ASP B 1 183 ? -1.735 13.203 4.422 1 98.81 183 ASP B CA 1
ATOM 3695 C C . ASP B 1 183 ? -0.665 12.578 3.527 1 98.81 183 ASP B C 1
ATOM 3697 O O . ASP B 1 183 ? 0.016 13.281 2.781 1 98.81 183 ASP B O 1
ATOM 3701 N N . VAL B 1 184 ? -0.527 11.281 3.604 1 98.56 184 VAL B N 1
ATOM 3702 C CA . VAL B 1 184 ? 0.353 10.578 2.674 1 98.56 184 VAL B CA 1
ATOM 3703 C C . VAL B 1 184 ? -0.347 10.414 1.328 1 98.56 184 VAL B C 1
ATOM 3705 O O . VAL B 1 184 ? 0.307 10.336 0.285 1 98.56 184 VAL B O 1
ATOM 3708 N N . ILE B 1 185 ? -1.725 10.461 1.349 1 98.81 185 ILE B N 1
ATOM 3709 C CA . ILE B 1 185 ? -2.434 10.133 0.116 1 98.81 185 ILE B CA 1
ATOM 3710 C C . ILE B 1 185 ? -3.447 11.234 -0.201 1 98.81 185 ILE B C 1
ATOM 3712 O O . ILE B 1 185 ? -4.168 11.148 -1.2 1 98.81 185 ILE B O 1
ATOM 3716 N N . PHE B 1 186 ? -3.553 12.266 0.597 1 98.88 186 PHE B N 1
ATOM 3717 C CA . PHE B 1 186 ? -4.508 13.352 0.389 1 98.88 186 PHE B CA 1
ATOM 3718 C C . PHE B 1 186 ? -4.07 14.609 1.132 1 98.88 186 PHE B C 1
ATOM 3720 O O . PHE B 1 186 ? -3.729 14.547 2.314 1 98.88 186 PHE B O 1
ATOM 3727 N N . THR B 1 187 ? -4.164 15.758 0.467 1 98.88 187 THR B N 1
ATOM 3728 C CA . THR B 1 187 ? -3.904 17.031 1.135 1 98.88 187 THR B CA 1
ATOM 3729 C C . THR B 1 187 ? -4.59 18.172 0.399 1 98.88 187 THR B C 1
ATOM 3731 O O . THR B 1 187 ? -4.562 18.234 -0.832 1 98.88 187 THR B O 1
ATOM 3734 N N . MET B 1 188 ? -5.242 19.078 1.106 1 98.81 188 MET B N 1
ATOM 3735 C CA . MET B 1 188 ? -5.77 20.312 0.536 1 98.81 188 MET B CA 1
ATOM 3736 C C . MET B 1 188 ? -4.641 21.234 0.094 1 98.81 188 MET B C 1
ATOM 3738 O O . MET B 1 188 ? -3.682 21.453 0.838 1 98.81 188 MET B O 1
ATOM 3742 N N . VAL B 1 189 ? -4.793 21.797 -1.106 1 98.75 189 VAL B N 1
ATOM 3743 C CA . VAL B 1 189 ? -3.729 22.672 -1.596 1 98.75 189 VAL B CA 1
ATOM 3744 C C . VAL B 1 189 ? -4.285 24.062 -1.859 1 98.75 189 VAL B C 1
ATOM 3746 O O . VAL B 1 189 ? -3.529 25.031 -1.968 1 98.75 189 VAL B O 1
ATOM 3749 N N . ALA B 1 190 ? -5.559 24.188 -1.986 1 97.94 190 ALA B N 1
ATOM 3750 C CA . ALA B 1 190 ? -6.34 25.422 -2.057 1 97.94 190 ALA B CA 1
ATOM 3751 C C . ALA B 1 190 ? -7.754 25.203 -1.52 1 97.94 190 ALA B C 1
ATOM 3753 O O . ALA B 1 190 ? -8.117 24.078 -1.142 1 97.94 190 ALA B O 1
ATOM 3754 N N . ASP B 1 191 ? -8.57 26.188 -1.45 1 96.75 191 ASP B N 1
ATOM 3755 C CA . ASP B 1 191 ? -9.852 26.156 -0.761 1 96.75 191 ASP B CA 1
ATOM 3756 C C . ASP B 1 191 ? -10.766 25.078 -1.353 1 96.75 191 ASP B C 1
ATOM 3758 O O . ASP B 1 191 ? -11.523 24.438 -0.627 1 96.75 191 ASP B O 1
ATOM 3762 N N . ASP B 1 192 ? -10.68 24.891 -2.625 1 97.44 192 ASP B N 1
ATOM 3763 C CA . ASP B 1 192 ? -11.555 23.922 -3.273 1 97.44 192 ASP B CA 1
ATOM 3764 C C . ASP B 1 192 ? -10.742 22.906 -4.086 1 97.44 192 ASP B C 1
ATOM 3766 O O . ASP B 1 192 ? -11.242 22.344 -5.059 1 97.44 192 ASP B O 1
ATOM 3770 N N . LEU B 1 193 ? -9.484 22.75 -3.723 1 98.69 193 LEU B N 1
ATOM 3771 C CA . LEU B 1 193 ? -8.578 21.922 -4.508 1 98.69 193 LEU B CA 1
ATOM 3772 C C . LEU B 1 193 ? -7.703 21.047 -3.598 1 98.69 193 LEU B C 1
ATOM 3774 O O . LEU B 1 193 ? -7.137 21.547 -2.623 1 98.69 193 LEU B O 1
ATOM 3778 N N . ALA B 1 194 ? -7.652 19.766 -3.883 1 98.88 194 ALA B N 1
ATOM 3779 C CA . ALA B 1 194 ? -6.781 18.828 -3.178 1 98.88 194 ALA B CA 1
ATOM 3780 C C . ALA B 1 194 ? -5.977 17.984 -4.16 1 98.88 194 ALA B C 1
ATOM 3782 O O . ALA B 1 194 ? -6.328 17.875 -5.336 1 98.88 194 ALA B O 1
ATOM 3783 N N . ILE B 1 195 ? -4.871 17.547 -3.771 1 98.94 195 ILE B N 1
ATOM 3784 C CA . ILE B 1 195 ? -4.191 16.453 -4.465 1 98.94 195 ILE B CA 1
ATOM 3785 C C . ILE B 1 195 ? -4.438 15.133 -3.723 1 98.94 195 ILE B C 1
ATOM 3787 O O . ILE B 1 195 ? -4.527 15.117 -2.492 1 98.94 195 ILE B O 1
ATOM 3791 N N . ALA B 1 196 ? -4.586 14.094 -4.449 1 98.88 196 ALA B N 1
ATOM 3792 C CA . ALA B 1 196 ? -4.949 12.812 -3.84 1 98.88 196 ALA B CA 1
ATOM 3793 C C . ALA B 1 196 ? -4.438 11.648 -4.676 1 98.88 196 ALA B C 1
ATOM 3795 O O . ALA B 1 196 ? -4.41 11.719 -5.906 1 98.88 196 ALA B O 1
ATOM 3796 N N . ALA B 1 197 ? -3.959 10.617 -3.992 1 98.62 197 ALA B N 1
ATOM 3797 C CA . ALA B 1 197 ? -3.777 9.336 -4.66 1 98.62 197 ALA B CA 1
ATOM 3798 C C . ALA B 1 197 ? -5.121 8.688 -4.988 1 98.62 197 ALA B C 1
ATOM 3800 O O . ALA B 1 197 ? -5.602 7.832 -4.242 1 98.62 197 ALA B O 1
ATOM 3801 N N . VAL B 1 198 ? -5.676 9.008 -6.105 1 97.88 198 VAL B N 1
ATOM 3802 C CA . VAL B 1 198 ? -7.062 8.695 -6.438 1 97.88 198 VAL B CA 1
ATOM 3803 C C . VAL B 1 198 ? -7.234 7.188 -6.586 1 97.88 198 VAL B C 1
ATOM 3805 O O . VAL B 1 198 ? -8.312 6.648 -6.332 1 97.88 198 VAL B O 1
ATOM 3808 N N . ASP B 1 199 ? -6.129 6.469 -6.902 1 96.44 199 ASP B N 1
ATOM 3809 C CA . ASP B 1 199 ? -6.199 5.02 -7.047 1 96.44 199 ASP B CA 1
ATOM 3810 C C . ASP B 1 199 ? -6.273 4.336 -5.684 1 96.44 199 ASP B C 1
ATOM 3812 O O . ASP B 1 199 ? -6.629 3.158 -5.594 1 96.44 199 ASP B O 1
ATOM 3816 N N . VAL B 1 200 ? -5.957 5.023 -4.633 1 97.25 200 VAL B N 1
ATOM 3817 C CA . VAL B 1 200 ? -5.883 4.453 -3.293 1 97.25 200 VAL B CA 1
ATOM 3818 C C . VAL B 1 200 ? -7.188 4.723 -2.545 1 97.25 200 VAL B C 1
ATOM 3820 O O . VAL B 1 200 ? -7.715 3.838 -1.862 1 97.25 200 VAL B O 1
ATOM 3823 N N . LEU B 1 201 ? -7.734 5.914 -2.705 1 97.69 201 LEU B N 1
ATOM 3824 C CA . LEU B 1 201 ? -8.969 6.281 -2.016 1 97.69 201 LEU B CA 1
ATOM 3825 C C . LEU B 1 201 ? -10.164 5.562 -2.627 1 97.69 201 LEU B C 1
ATOM 3827 O O . LEU B 1 201 ? -10.211 5.34 -3.84 1 97.69 201 LEU B O 1
ATOM 3831 N N . SER B 1 202 ? -11.133 5.23 -1.786 1 95.5 202 SER B N 1
ATOM 3832 C CA . SER B 1 202 ? -12.32 4.555 -2.291 1 95.5 202 SER B CA 1
ATOM 3833 C C . SER B 1 202 ? -13.117 5.461 -3.223 1 95.5 202 SER B C 1
ATOM 3835 O O . SER B 1 202 ? -13.078 6.688 -3.088 1 95.5 202 SER B O 1
ATOM 3837 N N . ASP B 1 203 ? -13.844 4.859 -4.129 1 95.75 203 ASP B N 1
ATOM 3838 C CA . ASP B 1 203 ? -14.695 5.629 -5.035 1 95.75 203 ASP B CA 1
ATOM 3839 C C . ASP B 1 203 ? -15.727 6.445 -4.266 1 95.75 203 ASP B C 1
ATOM 3841 O O . ASP B 1 203 ? -16.047 7.57 -4.656 1 95.75 203 ASP B O 1
ATOM 3845 N N . GLU B 1 204 ? -16.203 5.875 -3.184 1 96.31 204 GLU B N 1
ATOM 3846 C CA . GLU B 1 204 ? -17.188 6.566 -2.35 1 96.31 204 GLU B CA 1
ATOM 3847 C C . GLU B 1 204 ? -16.578 7.82 -1.716 1 96.31 204 GLU B C 1
ATOM 3849 O O . GLU B 1 204 ? -17.234 8.867 -1.668 1 96.31 204 GLU B O 1
ATOM 3854 N N . ASP B 1 205 ? -15.398 7.723 -1.226 1 97.94 205 ASP B N 1
ATOM 3855 C CA . ASP B 1 205 ? -14.742 8.875 -0.614 1 97.94 205 ASP B CA 1
ATOM 3856 C C . ASP B 1 205 ? -14.414 9.938 -1.658 1 97.94 205 ASP B C 1
ATOM 3858 O O . ASP B 1 205 ? -14.594 11.133 -1.409 1 97.94 205 ASP B O 1
ATOM 3862 N N . LEU B 1 206 ? -13.914 9.539 -2.836 1 98.5 206 LEU B N 1
ATOM 3863 C CA . LEU B 1 206 ? -13.648 10.477 -3.92 1 98.5 206 LEU B CA 1
ATOM 3864 C C . LEU B 1 206 ? -14.914 11.234 -4.301 1 98.5 206 LEU B C 1
ATOM 3866 O O . LEU B 1 206 ? -14.891 12.461 -4.453 1 98.5 206 LEU B O 1
ATOM 3870 N N . GLU B 1 207 ? -15.977 10.492 -4.414 1 98.38 207 GLU B N 1
ATOM 3871 C CA . GLU B 1 207 ? -17.25 11.102 -4.754 1 98.38 207 GLU B CA 1
ATOM 3872 C C . GLU B 1 207 ? -17.719 12.062 -3.66 1 98.38 207 GLU B C 1
ATOM 3874 O O . GLU B 1 207 ? -18.266 13.125 -3.949 1 98.38 207 GLU B O 1
ATOM 3879 N N . TRP B 1 208 ? -17.531 11.672 -2.432 1 98.62 208 TRP B N 1
ATOM 3880 C CA . TRP B 1 208 ? -17.906 12.539 -1.313 1 98.62 208 TRP B CA 1
ATOM 3881 C C . TRP B 1 208 ? -17.172 13.875 -1.387 1 98.62 208 TRP B C 1
ATOM 3883 O O . TRP B 1 208 ? -17.781 14.93 -1.235 1 98.62 208 TRP B O 1
ATOM 3893 N N . PHE B 1 209 ? -15.875 13.875 -1.627 1 98.62 209 PHE B N 1
ATOM 3894 C CA . PHE B 1 209 ? -15.109 15.109 -1.756 1 98.62 209 PHE B CA 1
ATOM 3895 C C . PHE B 1 209 ? -15.648 15.953 -2.904 1 98.62 209 PHE B C 1
ATOM 3897 O O . PHE B 1 209 ? -15.812 17.172 -2.764 1 98.62 209 PHE B O 1
ATOM 3904 N N . ARG B 1 210 ? -15.914 15.32 -3.988 1 98.31 210 ARG B N 1
ATOM 3905 C CA . ARG B 1 210 ? -16.438 16.047 -5.145 1 98.31 210 ARG B CA 1
ATOM 3906 C C . ARG B 1 210 ? -17.781 16.703 -4.824 1 98.31 210 ARG B C 1
ATOM 3908 O O . ARG B 1 210 ? -18.031 17.844 -5.203 1 98.31 210 ARG B O 1
ATOM 3915 N N . GLN B 1 211 ? -18.609 15.953 -4.148 1 98.44 211 GLN B N 1
ATOM 3916 C CA . GLN B 1 211 ? -19.922 16.469 -3.76 1 98.44 211 GLN B CA 1
ATOM 3917 C C . GLN B 1 211 ? -19.781 17.672 -2.83 1 98.44 211 GLN B C 1
ATOM 3919 O O . GLN B 1 211 ? -20.672 18.531 -2.791 1 98.44 211 GLN B O 1
ATOM 3924 N N . GLN B 1 212 ? -18.703 17.703 -2.121 1 98.25 212 GLN B N 1
ATOM 3925 C CA . GLN B 1 212 ? -18.438 18.844 -1.246 1 98.25 212 GLN B CA 1
ATOM 3926 C C . GLN B 1 212 ? -17.812 20 -2.02 1 98.25 212 GLN B C 1
ATOM 3928 O O . GLN B 1 212 ? -17.391 21 -1.427 1 98.25 212 GLN B O 1
ATOM 3933 N N . GLY B 1 213 ? -17.609 19.844 -3.314 1 98.19 213 GLY B N 1
ATOM 3934 C CA . GLY B 1 213 ? -17.047 20.891 -4.145 1 98.19 213 GLY B CA 1
ATOM 3935 C C . GLY B 1 213 ? -15.531 20.891 -4.184 1 98.19 213 GLY B C 1
ATOM 3936 O O . GLY B 1 213 ? -14.906 21.906 -4.512 1 98.19 213 GLY B O 1
ATOM 3937 N N . ILE B 1 214 ? -14.922 19.812 -3.82 1 98.62 214 ILE B N 1
ATOM 3938 C CA . ILE B 1 214 ? -13.469 19.703 -3.826 1 98.62 214 ILE B CA 1
ATOM 3939 C C . ILE B 1 214 ? -13 19.016 -5.105 1 98.62 214 ILE B C 1
ATOM 3941 O O . ILE B 1 214 ? -13.352 17.859 -5.359 1 98.62 214 ILE B O 1
ATOM 3945 N N . ARG B 1 215 ? -12.273 19.75 -5.91 1 98.5 215 ARG B N 1
ATOM 3946 C CA . ARG B 1 215 ? -11.594 19.156 -7.055 1 98.5 215 ARG B CA 1
ATOM 3947 C C . ARG B 1 215 ? -10.367 18.359 -6.617 1 98.5 215 ARG B C 1
ATOM 3949 O O . ARG B 1 215 ? -9.648 18.781 -5.707 1 98.5 215 ARG B O 1
ATOM 3956 N N . LEU B 1 216 ? -10.148 17.219 -7.25 1 98.75 216 LEU B N 1
ATOM 3957 C CA . LEU B 1 216 ? -9.039 16.359 -6.883 1 98.75 216 LEU B CA 1
ATOM 3958 C C . LEU B 1 216 ? -8.047 16.234 -8.031 1 98.75 216 LEU B C 1
ATOM 3960 O O . LEU B 1 216 ? -8.414 15.789 -9.125 1 98.75 216 LEU B O 1
ATOM 3964 N N . LEU B 1 217 ? -6.824 16.656 -7.855 1 98.81 217 LEU B N 1
ATOM 3965 C CA . LEU B 1 217 ? -5.73 16.406 -8.789 1 98.81 217 LEU B CA 1
ATOM 3966 C C . LEU B 1 217 ? -5.035 15.086 -8.477 1 98.81 217 LEU B C 1
ATOM 3968 O O . LEU B 1 217 ? -4.691 14.812 -7.324 1 98.81 217 LEU B O 1
ATOM 3972 N N . PRO B 1 218 ? -4.789 14.312 -9.43 1 98.56 218 PRO B N 1
ATOM 3973 C CA . PRO B 1 218 ? -4.336 12.938 -9.188 1 98.56 218 PRO B CA 1
ATOM 3974 C C . PRO B 1 218 ? -2.84 12.859 -8.883 1 98.56 218 PRO B C 1
ATOM 3976 O O . PRO B 1 218 ? -2.035 13.508 -9.555 1 98.56 218 PRO B O 1
ATOM 3979 N N . VAL B 1 219 ? -2.482 12.125 -7.898 1 98.62 219 VAL B N 1
ATOM 3980 C CA . VAL B 1 219 ? -1.133 11.695 -7.543 1 98.62 219 VAL B CA 1
ATOM 3981 C C . VAL B 1 219 ? -1.025 10.18 -7.641 1 98.62 219 VAL B C 1
ATOM 3983 O O . VAL B 1 219 ? -1.917 9.453 -7.188 1 98.62 219 VAL B O 1
ATOM 3986 N N . SER B 1 220 ? -0.012 9.672 -8.273 1 97.69 220 SER B N 1
ATOM 3987 C CA . SER B 1 220 ? 0.138 8.227 -8.422 1 97.69 220 SER B CA 1
ATOM 3988 C C . SER B 1 220 ? 0.606 7.582 -7.125 1 97.69 220 SER B C 1
ATOM 3990 O O . SER B 1 220 ? 1.105 8.266 -6.23 1 97.69 220 SER B O 1
ATOM 3992 N N . TYR B 1 221 ? 0.432 6.281 -6.996 1 97.75 221 TYR B N 1
ATOM 3993 C CA . TYR B 1 221 ? 0.975 5.523 -5.875 1 97.75 221 TYR B CA 1
ATOM 3994 C C . TYR B 1 221 ? 2.467 5.785 -5.711 1 97.75 221 TYR B C 1
ATOM 3996 O O . TYR B 1 221 ? 2.945 6 -4.594 1 97.75 221 TYR B O 1
ATOM 4004 N N . LYS B 1 222 ? 3.191 5.73 -6.797 1 96.5 222 LYS B N 1
ATOM 4005 C CA . LYS B 1 222 ? 4.645 5.895 -6.773 1 96.5 222 LYS B CA 1
ATOM 4006 C C . LYS B 1 222 ? 5.031 7.281 -6.262 1 96.5 222 LYS B C 1
ATOM 4008 O O . LYS B 1 222 ? 5.938 7.41 -5.438 1 96.5 222 LYS B O 1
ATOM 4013 N N . GLU B 1 223 ? 4.355 8.297 -6.727 1 97.56 223 GLU B N 1
ATOM 4014 C CA . GLU B 1 223 ? 4.621 9.656 -6.277 1 97.56 223 GLU B CA 1
ATOM 4015 C C . GLU B 1 223 ? 4.336 9.812 -4.785 1 97.56 223 GLU B C 1
ATOM 4017 O O . GLU B 1 223 ? 5.07 10.5 -4.074 1 97.56 223 GLU B O 1
ATOM 4022 N N . ALA B 1 224 ? 3.266 9.195 -4.316 1 97.88 224 ALA B N 1
ATOM 4023 C CA . ALA B 1 224 ? 2.885 9.297 -2.91 1 97.88 224 ALA B CA 1
ATOM 4024 C C . ALA B 1 224 ? 3.859 8.531 -2.023 1 97.88 224 ALA B C 1
ATOM 4026 O O . ALA B 1 224 ? 4.355 9.062 -1.027 1 97.88 224 ALA B O 1
ATOM 4027 N N . MET B 1 225 ? 4.219 7.316 -2.467 1 96.75 225 MET B N 1
ATOM 4028 C CA . MET B 1 225 ? 4.902 6.406 -1.551 1 96.75 225 MET B CA 1
ATOM 4029 C C . MET B 1 225 ? 6.414 6.5 -1.718 1 96.75 225 MET B C 1
ATOM 4031 O O . MET B 1 225 ? 7.168 6.195 -0.79 1 96.75 225 MET B O 1
ATOM 4035 N N . ARG B 1 226 ? 6.871 6.875 -2.861 1 93.44 226 ARG B N 1
ATOM 4036 C CA . ARG B 1 226 ? 8.305 7.043 -3.047 1 93.44 226 ARG B CA 1
ATOM 4037 C C . ARG B 1 226 ? 8.75 8.445 -2.646 1 93.44 226 ARG B C 1
ATOM 4039 O O . ARG B 1 226 ? 9.82 8.625 -2.064 1 93.44 226 ARG B O 1
ATOM 4046 N N . ASP B 1 227 ? 7.879 9.438 -2.918 1 94.75 227 ASP B N 1
ATOM 4047 C CA . ASP B 1 227 ? 8.32 10.828 -2.844 1 94.75 227 ASP B CA 1
ATOM 4048 C C . ASP B 1 227 ? 7.516 11.609 -1.81 1 94.75 227 ASP B C 1
ATOM 4050 O O . ASP B 1 227 ? 7.75 12.797 -1.599 1 94.75 227 ASP B O 1
ATOM 4054 N N . MET B 1 228 ? 6.574 10.961 -1.191 1 97.62 228 MET B N 1
ATOM 4055 C CA . MET B 1 228 ? 5.664 11.664 -0.29 1 97.62 228 MET B CA 1
ATOM 4056 C C . MET B 1 228 ? 4.941 12.789 -1.018 1 97.62 228 MET B C 1
ATOM 4058 O O . MET B 1 228 ? 4.809 13.891 -0.486 1 97.62 228 MET B O 1
ATOM 4062 N N . GLY B 1 229 ? 4.457 12.484 -2.143 1 98.19 229 GLY B N 1
ATOM 4063 C CA . GLY B 1 229 ? 3.988 13.492 -3.076 1 98.19 229 GLY B CA 1
ATOM 4064 C C . GLY B 1 229 ? 2.771 14.25 -2.574 1 98.19 229 GLY B C 1
ATOM 4065 O O . GLY B 1 229 ? 2.553 15.406 -2.949 1 98.19 229 GLY B O 1
ATOM 4066 N N . CYS B 1 230 ? 1.987 13.688 -1.754 1 98.75 230 CYS B N 1
ATOM 4067 C CA . CYS B 1 230 ? 0.796 14.352 -1.244 1 98.75 230 CYS B CA 1
ATOM 4068 C C . CYS B 1 230 ? 1.111 15.133 0.027 1 98.75 230 CYS B C 1
ATOM 4070 O O . CYS B 1 230 ? 0.287 15.922 0.498 1 98.75 230 CYS B O 1
ATOM 4072 N N . ASN B 1 231 ? 2.256 14.953 0.603 1 98.75 231 ASN B N 1
ATOM 4073 C CA . ASN B 1 231 ? 2.629 15.547 1.88 1 98.75 231 ASN B CA 1
ATOM 4074 C C . ASN B 1 231 ? 3.145 16.969 1.7 1 98.75 231 ASN B C 1
ATOM 4076 O O . ASN B 1 231 ? 4.328 17.25 1.921 1 98.75 231 ASN B O 1
ATOM 4080 N N . VAL B 1 232 ? 2.271 17.875 1.39 1 98.88 232 VAL B N 1
ATOM 4081 C CA . VAL B 1 232 ? 2.57 19.266 1.075 1 98.88 232 VAL B CA 1
ATOM 4082 C C . VAL B 1 232 ? 1.852 20.188 2.062 1 98.88 232 VAL B C 1
ATOM 4084 O O . VAL B 1 232 ? 1.032 19.734 2.861 1 98.88 232 VAL B O 1
ATOM 4087 N N . LEU B 1 233 ? 2.17 21.469 2.008 1 98.94 233 LEU B N 1
ATOM 4088 C CA . LEU B 1 233 ? 1.594 22.422 2.953 1 98.94 233 LEU B CA 1
ATOM 4089 C C . LEU B 1 233 ? 1.039 23.641 2.229 1 98.94 233 LEU B C 1
ATOM 4091 O O . LEU B 1 233 ? 1.785 24.375 1.563 1 98.94 233 LEU B O 1
ATOM 4095 N N . ALA B 1 234 ? -0.234 23.844 2.289 1 98.88 234 ALA B N 1
ATOM 4096 C CA . ALA B 1 234 ? -0.813 25.094 1.833 1 98.88 234 ALA B CA 1
ATOM 4097 C C . ALA B 1 234 ? -0.424 26.25 2.758 1 98.88 234 ALA B C 1
ATOM 4099 O O . ALA B 1 234 ? -0.508 26.125 3.982 1 98.88 234 ALA B O 1
ATOM 4100 N N . LEU B 1 235 ? -0.032 27.344 2.168 1 98.75 235 LEU B N 1
ATOM 4101 C CA . LEU B 1 235 ? 0.361 28.531 2.936 1 98.75 235 LEU B CA 1
ATOM 4102 C C . LEU B 1 235 ? -0.771 29.547 2.98 1 98.75 235 LEU B C 1
ATOM 4104 O O . LEU B 1 235 ? -0.745 30.469 3.795 1 98.75 235 LEU B O 1
ATOM 4108 N N . GLY B 1 236 ? -1.758 29.406 2.133 1 97.81 236 GLY B N 1
ATOM 4109 C CA . GLY B 1 236 ? -2.797 30.406 1.92 1 97.81 236 GLY B CA 1
ATOM 4110 C C . GLY B 1 236 ? -2.527 31.297 0.73 1 97.81 236 GLY B C 1
ATOM 4111 O O . GLY B 1 236 ? -1.411 31.328 0.207 1 97.81 236 GLY B O 1
ATOM 4112 N N . ARG B 1 237 ? -3.615 31.906 0.196 1 96.19 237 ARG B N 1
ATOM 4113 C CA . ARG B 1 237 ? -3.543 32.875 -0.905 1 96.19 237 ARG B CA 1
ATOM 4114 C C . ARG B 1 237 ? -2.91 32.219 -2.139 1 96.19 237 ARG B C 1
ATOM 4116 O O . ARG B 1 237 ? -2.088 32.844 -2.812 1 96.19 237 ARG B O 1
ATOM 4123 N N . GLY B 1 238 ? -3.182 31 -2.289 1 96.94 238 GLY B N 1
ATOM 4124 C CA . GLY B 1 238 ? -2.742 30.297 -3.49 1 96.94 238 GLY B CA 1
ATOM 4125 C C . GLY B 1 238 ? -1.274 29.922 -3.457 1 96.94 238 GLY B C 1
ATOM 4126 O O . GLY B 1 238 ? -0.657 29.719 -4.504 1 96.94 238 GLY B O 1
ATOM 4127 N N . ARG B 1 239 ? -0.657 29.875 -2.316 1 98.62 239 ARG B N 1
ATOM 4128 C CA . ARG B 1 239 ? 0.74 29.469 -2.182 1 98.62 239 ARG B CA 1
ATOM 4129 C C . ARG B 1 239 ? 0.858 28.125 -1.489 1 98.62 239 ARG B C 1
ATOM 4131 O O . ARG B 1 239 ? 0.067 27.797 -0.599 1 98.62 239 ARG B O 1
ATOM 4138 N N . ILE B 1 240 ? 1.831 27.328 -1.951 1 98.75 240 ILE B N 1
ATOM 4139 C CA . ILE B 1 240 ? 2.01 25.984 -1.418 1 98.75 240 ILE B CA 1
ATOM 4140 C C . ILE B 1 240 ? 3.5 25.672 -1.304 1 98.75 240 ILE B C 1
ATOM 4142 O O . ILE B 1 240 ? 4.305 26.141 -2.109 1 98.75 240 ILE B O 1
ATOM 4146 N N . ILE B 1 241 ? 3.9 24.953 -0.287 1 98.94 241 ILE B N 1
ATOM 4147 C CA . ILE B 1 241 ? 5.223 24.344 -0.215 1 98.94 241 ILE B CA 1
ATOM 4148 C C . ILE B 1 241 ? 5.137 22.875 -0.613 1 98.94 241 ILE B C 1
ATOM 4150 O O . ILE B 1 241 ? 4.359 22.109 -0.034 1 98.94 241 ILE B O 1
ATOM 4154 N N . SER B 1 242 ? 5.828 22.484 -1.576 1 98.81 242 SER B N 1
ATOM 4155 C CA . SER B 1 242 ? 5.941 21.125 -2.088 1 98.81 242 SER B CA 1
ATOM 4156 C C . SER B 1 242 ? 7.395 20.766 -2.375 1 98.81 242 SER B C 1
ATOM 4158 O O . SER B 1 242 ? 8.164 21.594 -2.873 1 98.81 242 SER B O 1
ATOM 4160 N N . PRO B 1 243 ? 7.785 19.578 -1.983 1 98.44 243 PRO B N 1
ATOM 4161 C CA . PRO B 1 243 ? 9.195 19.219 -2.176 1 98.44 243 PRO B CA 1
ATOM 4162 C C . PRO B 1 243 ? 9.656 19.391 -3.621 1 98.44 243 PRO B C 1
ATOM 4164 O O . PRO B 1 243 ? 8.906 19.078 -4.555 1 98.44 243 PRO B O 1
ATOM 4167 N N . ARG B 1 244 ? 10.859 19.734 -3.82 1 98.5 244 ARG B N 1
ATOM 4168 C CA . ARG B 1 244 ? 11.445 20.031 -5.125 1 98.5 244 ARG B CA 1
ATOM 4169 C C . ARG B 1 244 ? 11.406 18.797 -6.027 1 98.5 244 ARG B C 1
ATOM 4171 O O . ARG B 1 244 ? 11.188 18.906 -7.234 1 98.5 244 ARG B O 1
ATOM 4178 N N . HIS B 1 245 ? 11.555 17.625 -5.422 1 98.12 245 HIS B N 1
ATOM 4179 C CA . HIS B 1 245 ? 11.672 16.406 -6.211 1 98.12 245 HIS B CA 1
ATOM 4180 C C . HIS B 1 245 ? 10.305 15.93 -6.703 1 98.12 245 HIS B C 1
ATOM 4182 O O . HIS B 1 245 ? 10.219 15.008 -7.512 1 98.12 245 HIS B O 1
ATOM 4188 N N . SER B 1 246 ? 9.234 16.547 -6.234 1 98.38 246 SER B N 1
ATOM 4189 C CA . SER B 1 246 ? 7.898 16.25 -6.742 1 98.38 246 SER B CA 1
ATOM 4190 C C . SER B 1 246 ? 7.609 17 -8.039 1 98.38 246 SER B C 1
ATOM 4192 O O . SER B 1 246 ? 6.625 17.734 -8.125 1 98.38 246 SER B O 1
ATOM 4194 N N . THR B 1 247 ? 8.352 16.734 -9.047 1 98.38 247 THR B N 1
ATOM 4195 C CA . THR B 1 247 ? 8.438 17.562 -10.242 1 98.38 247 THR B CA 1
ATOM 4196 C C . THR B 1 247 ? 7.09 17.625 -10.961 1 98.38 247 THR B C 1
ATOM 4198 O O . THR B 1 247 ? 6.559 18.703 -11.203 1 98.38 247 THR B O 1
ATOM 4201 N N . ARG B 1 248 ? 6.5 16.484 -11.258 1 98.56 248 ARG B N 1
ATOM 4202 C CA . ARG B 1 248 ? 5.234 16.469 -11.984 1 98.56 248 ARG B CA 1
ATOM 4203 C C . ARG B 1 248 ? 4.129 17.125 -11.164 1 98.56 248 ARG B C 1
ATOM 4205 O O . ARG B 1 248 ? 3.312 17.875 -11.711 1 98.56 248 ARG B O 1
ATOM 4212 N N . ILE B 1 249 ? 4.094 16.875 -9.906 1 98.75 249 ILE B N 1
ATOM 4213 C CA . ILE B 1 249 ? 3.074 17.422 -9.023 1 98.75 249 ILE B CA 1
ATOM 4214 C C . ILE B 1 249 ? 3.223 18.953 -8.961 1 98.75 249 ILE B C 1
ATOM 4216 O O . ILE B 1 249 ? 2.234 19.672 -9.047 1 98.75 249 ILE B O 1
ATOM 4220 N N . ASN B 1 250 ? 4.477 19.391 -8.805 1 98.88 250 ASN B N 1
ATOM 4221 C CA . ASN B 1 250 ? 4.727 20.828 -8.773 1 98.88 250 ASN B CA 1
ATOM 4222 C C . ASN B 1 250 ? 4.262 21.5 -10.055 1 98.88 250 ASN B C 1
ATOM 4224 O O . ASN B 1 250 ? 3.654 22.578 -10.008 1 98.88 250 ASN B O 1
ATOM 4228 N N . GLN B 1 251 ? 4.578 20.875 -11.172 1 98.81 251 GLN B N 1
ATOM 4229 C CA . GLN B 1 251 ? 4.133 21.422 -12.453 1 98.81 251 GLN B CA 1
ATOM 4230 C C . GLN B 1 251 ? 2.609 21.453 -12.531 1 98.81 251 GLN B C 1
ATOM 4232 O O . GLN B 1 251 ? 2.031 22.438 -13.016 1 98.81 251 GLN B O 1
ATOM 4237 N N . MET B 1 252 ? 1.978 20.391 -12.102 1 98.81 252 MET B N 1
ATOM 4238 C CA . MET B 1 252 ? 0.521 20.297 -12.086 1 98.81 252 MET B CA 1
ATOM 4239 C C . MET B 1 252 ? -0.088 21.391 -11.211 1 98.81 252 MET B C 1
ATOM 4241 O O . MET B 1 252 ? -1.062 22.031 -11.609 1 98.81 252 MET B O 1
ATOM 4245 N N . LEU B 1 253 ? 0.48 21.641 -10.055 1 98.81 253 LEU B N 1
ATOM 4246 C CA . LEU B 1 253 ? -0.009 22.672 -9.148 1 98.81 253 LEU B CA 1
ATOM 4247 C C . LEU B 1 253 ? 0.175 24.062 -9.742 1 98.81 253 LEU B C 1
ATOM 4249 O O . LEU B 1 253 ? -0.722 24.906 -9.656 1 98.81 253 LEU B O 1
ATOM 4253 N N . ARG B 1 254 ? 1.3 24.328 -10.336 1 98.81 254 ARG B N 1
ATOM 4254 C CA . ARG B 1 254 ? 1.535 25.594 -11 1 98.81 254 ARG B CA 1
ATOM 4255 C C . ARG B 1 254 ? 0.543 25.812 -12.141 1 98.81 254 ARG B C 1
ATOM 4257 O O . ARG B 1 254 ? 0.077 26.938 -12.359 1 98.81 254 ARG B O 1
ATOM 4264 N N . ALA B 1 255 ? 0.268 24.734 -12.875 1 98.75 255 ALA B N 1
ATOM 4265 C CA . ALA B 1 255 ? -0.685 24.812 -13.977 1 98.75 255 ALA B CA 1
ATOM 4266 C C . ALA B 1 255 ? -2.074 25.203 -13.477 1 98.75 255 ALA B C 1
ATOM 4268 O O . ALA B 1 255 ? -2.885 25.75 -14.227 1 98.75 255 ALA B O 1
ATOM 4269 N N . GLU B 1 256 ? -2.354 24.969 -12.219 1 98.38 256 GLU B N 1
ATOM 4270 C CA . GLU B 1 256 ? -3.623 25.328 -11.602 1 98.38 256 GLU B CA 1
ATOM 4271 C C . GLU B 1 256 ? -3.594 26.781 -11.102 1 98.38 256 GLU B C 1
ATOM 4273 O O . GLU B 1 256 ? -4.562 27.25 -10.5 1 98.38 256 GLU B O 1
ATOM 4278 N N . GLY B 1 257 ? -2.477 27.453 -11.234 1 98.5 257 GLY B N 1
ATOM 4279 C CA . GLY B 1 257 ? -2.359 28.844 -10.852 1 98.5 257 GLY B CA 1
ATOM 4280 C C . GLY B 1 257 ? -1.765 29.047 -9.469 1 98.5 257 GLY B C 1
ATOM 4281 O O . GLY B 1 257 ? -1.75 30.156 -8.945 1 98.5 257 GLY B O 1
ATOM 4282 N N . LEU B 1 258 ? -1.271 28.031 -8.852 1 98.75 258 LEU B N 1
ATOM 4283 C CA . LEU B 1 258 ? -0.685 28.141 -7.52 1 98.75 258 LEU B CA 1
ATOM 4284 C C . LEU B 1 258 ? 0.785 28.547 -7.602 1 98.75 258 LEU B C 1
ATOM 4286 O O . LEU B 1 258 ? 1.477 28.188 -8.555 1 98.75 258 LEU B O 1
ATOM 4290 N N . THR B 1 259 ? 1.213 29.328 -6.648 1 98.81 259 THR B N 1
ATOM 4291 C CA . THR B 1 259 ? 2.637 29.578 -6.453 1 98.81 259 THR B CA 1
ATOM 4292 C C . THR B 1 259 ? 3.27 28.469 -5.609 1 98.81 259 THR B C 1
ATOM 4294 O O . THR B 1 259 ? 2.885 28.266 -4.453 1 98.81 259 THR B O 1
ATOM 4297 N N . VAL B 1 260 ? 4.238 27.781 -6.191 1 98.88 260 VAL B N 1
ATOM 4298 C CA . VAL B 1 260 ? 4.844 26.641 -5.512 1 98.88 260 VAL B CA 1
ATOM 4299 C C . VAL B 1 260 ? 6.238 27.016 -5.023 1 98.88 260 VAL B C 1
ATOM 4301 O O . VAL B 1 260 ? 7.102 27.391 -5.816 1 98.88 260 VAL B O 1
ATOM 4304 N N . LEU B 1 261 ? 6.453 27.016 -3.746 1 98.81 261 LEU B N 1
ATOM 4305 C CA . LEU B 1 261 ? 7.777 27.016 -3.137 1 98.81 261 LEU B CA 1
ATOM 4306 C C . LEU B 1 261 ? 8.305 25.594 -2.961 1 98.81 261 LEU B C 1
ATOM 4308 O O . LEU B 1 261 ? 7.625 24.75 -2.369 1 98.81 261 LEU B O 1
ATOM 4312 N N . ASP B 1 262 ? 9.445 25.312 -3.521 1 98.5 262 ASP B N 1
ATOM 4313 C CA . ASP B 1 262 ? 9.836 23.906 -3.648 1 98.5 262 ASP B CA 1
ATOM 4314 C C . ASP B 1 262 ? 11.219 23.656 -3.049 1 98.5 262 ASP B C 1
ATOM 4316 O O . ASP B 1 262 ? 12.141 23.25 -3.756 1 98.5 262 ASP B O 1
ATOM 4320 N N . PRO B 1 263 ? 11.312 23.734 -1.729 1 98.62 263 PRO B N 1
ATOM 4321 C CA . PRO B 1 263 ? 12.57 23.391 -1.074 1 98.62 263 PRO B CA 1
ATOM 4322 C C . PRO B 1 263 ? 12.984 21.938 -1.301 1 98.62 263 PRO B C 1
ATOM 4324 O O . PRO B 1 263 ? 12.148 21.109 -1.652 1 98.62 263 PRO B O 1
ATOM 4327 N N . GLU B 1 264 ? 14.297 21.719 -1.149 1 98.31 264 GLU B N 1
ATOM 4328 C CA . GLU B 1 264 ? 14.797 20.344 -1.17 1 98.31 264 GLU B CA 1
ATOM 4329 C C . GLU B 1 264 ? 14.422 19.609 0.113 1 98.31 264 GLU B C 1
ATOM 4331 O O . GLU B 1 264 ? 14.68 20.094 1.214 1 98.31 264 GLU B O 1
ATOM 4336 N N . LEU B 1 265 ? 13.758 18.406 -0.025 1 97.88 265 LEU B N 1
ATOM 4337 C CA . LEU B 1 265 ? 13.297 17.719 1.173 1 97.88 265 LEU B CA 1
ATOM 4338 C C . LEU B 1 265 ? 13.43 16.203 1.015 1 97.88 265 LEU B C 1
ATOM 4340 O O . LEU B 1 265 ? 12.75 15.438 1.705 1 97.88 265 LEU B O 1
ATOM 4344 N N . ASP B 1 266 ? 14.281 15.727 0.192 1 96.38 266 ASP B N 1
ATOM 4345 C CA . ASP B 1 266 ? 14.367 14.312 -0.146 1 96.38 266 ASP B CA 1
ATOM 4346 C C . ASP B 1 266 ? 14.891 13.5 1.036 1 96.38 266 ASP B C 1
ATOM 4348 O O . ASP B 1 266 ? 14.531 12.328 1.197 1 96.38 266 ASP B O 1
ATOM 4352 N N . GLN B 1 267 ? 15.773 14.094 1.926 1 95.38 267 GLN B N 1
ATOM 4353 C CA . GLN B 1 267 ? 16.25 13.375 3.102 1 95.38 267 GLN B CA 1
ATOM 4354 C C . GLN B 1 267 ? 15.094 12.977 4.012 1 95.38 267 GLN B C 1
ATOM 4356 O O . GLN B 1 267 ? 15.117 11.914 4.633 1 95.38 267 GLN B O 1
ATOM 4361 N N . PHE B 1 268 ? 14.094 13.797 4.094 1 96.19 268 PHE B N 1
ATOM 4362 C CA . PHE B 1 268 ? 12.953 13.531 4.953 1 96.19 268 PHE B CA 1
ATOM 4363 C C . PHE B 1 268 ? 11.992 12.555 4.289 1 96.19 268 PHE B C 1
ATOM 4365 O O . PHE B 1 268 ? 11.484 11.633 4.934 1 96.19 268 PHE B O 1
ATOM 4372 N N . SER B 1 269 ? 11.781 12.758 2.957 1 95.56 269 SER B N 1
ATOM 4373 C CA . SER B 1 269 ? 10.852 11.875 2.25 1 95.56 269 SER B CA 1
ATOM 4374 C C . SER B 1 269 ? 11.32 10.43 2.299 1 95.56 269 SER B C 1
ATOM 4376 O O . SER B 1 269 ? 10.5 9.508 2.352 1 95.56 269 SER B O 1
ATOM 4378 N N . GLN B 1 270 ? 12.57 10.195 2.332 1 93.94 270 GLN B N 1
ATOM 4379 C CA . GLN B 1 270 ? 13.141 8.852 2.398 1 93.94 270 GLN B CA 1
ATOM 4380 C C . GLN B 1 270 ? 12.867 8.203 3.752 1 93.94 270 GLN B C 1
ATOM 4382 O O . GLN B 1 270 ? 12.992 6.988 3.898 1 93.94 270 GLN B O 1
ATOM 4387 N N . GLY B 1 271 ? 12.531 9.023 4.699 1 93.56 271 GLY B N 1
ATOM 4388 C CA . GLY B 1 271 ? 12.188 8.516 6.02 1 93.56 271 GLY B CA 1
ATOM 4389 C C . GLY B 1 271 ? 10.688 8.406 6.238 1 93.56 271 GLY B C 1
ATOM 4390 O O . GLY B 1 271 ? 10.242 8 7.312 1 93.56 271 GLY B O 1
ATOM 4391 N N . GLY B 1 272 ? 9.93 8.844 5.281 1 94.19 272 GLY B N 1
ATOM 4392 C CA . GLY B 1 272 ? 8.492 8.633 5.367 1 94.19 272 GLY B CA 1
ATOM 4393 C C . GLY B 1 272 ? 7.734 9.867 5.816 1 94.19 272 GLY B C 1
ATOM 4394 O O . GLY B 1 272 ? 6.613 9.766 6.316 1 94.19 272 GLY B O 1
ATOM 4395 N N . GLY B 1 273 ? 8.312 10.984 5.723 1 95.94 273 GLY B N 1
ATOM 4396 C CA . GLY B 1 273 ? 7.656 12.242 6.012 1 95.94 273 GLY B CA 1
ATOM 4397 C C . GLY B 1 273 ? 8.125 13.383 5.121 1 95.94 273 GLY B C 1
ATOM 4398 O O . GLY B 1 273 ? 9.141 13.258 4.438 1 95.94 273 GLY B O 1
ATOM 4399 N N . SER B 1 274 ? 7.367 14.375 5.125 1 97.62 274 SER B N 1
ATOM 4400 C CA . SER B 1 274 ? 7.684 15.586 4.371 1 97.62 274 SER B CA 1
ATOM 4401 C C . SER B 1 274 ? 7.027 16.812 4.996 1 97.62 274 SER B C 1
ATOM 4403 O O . SER B 1 274 ? 6.793 16.859 6.207 1 97.62 274 SER B O 1
ATOM 4405 N N . VAL B 1 275 ? 6.766 17.797 4.223 1 98.25 275 VAL B N 1
ATOM 4406 C CA . VAL B 1 275 ? 6.48 19.141 4.734 1 98.25 275 VAL B CA 1
ATOM 4407 C C . VAL B 1 275 ? 5.234 19.094 5.617 1 98.25 275 VAL B C 1
ATOM 4409 O O . VAL B 1 275 ? 5.211 19.688 6.695 1 98.25 275 VAL B O 1
ATOM 4412 N N . HIS B 1 276 ? 4.164 18.406 5.215 1 98.75 276 HIS B N 1
ATOM 4413 C CA . HIS B 1 276 ? 2.961 18.375 6.039 1 98.75 276 HIS B CA 1
ATOM 4414 C C . HIS B 1 276 ? 3.242 17.766 7.402 1 98.75 276 HIS B C 1
ATOM 4416 O O . HIS B 1 276 ? 2.805 18.281 8.43 1 98.75 276 HI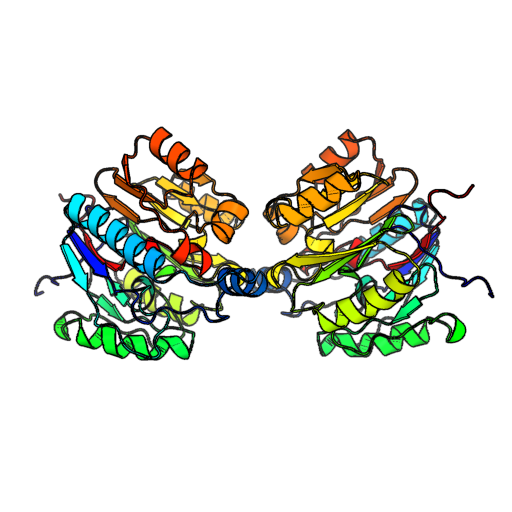S B O 1
ATOM 4422 N N . CYS B 1 277 ? 4.008 16.688 7.391 1 98.5 277 CYS B N 1
ATOM 4423 C CA . CYS B 1 277 ? 4.355 15.984 8.617 1 98.5 277 CYS B CA 1
ATOM 4424 C C . CYS B 1 277 ? 5.242 16.844 9.516 1 98.5 277 CYS B C 1
ATOM 4426 O O . CYS B 1 277 ? 5.172 16.75 10.742 1 98.5 277 CYS B O 1
ATOM 4428 N N . MET B 1 278 ? 5.984 17.688 8.914 1 98.75 278 MET B N 1
ATOM 4429 C CA . MET B 1 278 ? 7.008 18.438 9.641 1 98.75 278 MET B CA 1
ATOM 4430 C C . MET B 1 278 ? 6.438 19.75 10.188 1 98.75 278 MET B C 1
ATOM 4432 O O . MET B 1 278 ? 7.141 20.5 10.875 1 98.75 278 MET B O 1
ATOM 4436 N N . THR B 1 279 ? 5.18 20.047 9.859 1 98.94 279 THR B N 1
ATOM 4437 C CA . THR B 1 279 ? 4.613 21.344 10.203 1 98.94 279 THR B CA 1
ATOM 4438 C C . THR B 1 279 ? 3.271 21.172 10.914 1 98.94 279 THR B C 1
ATOM 4440 O O . THR B 1 279 ? 2.373 20.5 10.406 1 98.94 279 THR B O 1
ATOM 4443 N N . MET B 1 280 ? 3.104 21.781 12.008 1 98.88 280 MET B N 1
ATOM 4444 C CA . MET B 1 280 ? 1.816 21.922 12.688 1 98.88 280 MET B CA 1
ATOM 4445 C C . MET B 1 280 ? 1.344 23.359 12.688 1 98.88 280 MET B C 1
ATOM 4447 O O . MET B 1 280 ? 1.786 24.172 13.508 1 98.88 280 MET B O 1
ATOM 4451 N N . PRO B 1 281 ? 0.469 23.703 11.773 1 98.81 281 PRO B N 1
ATOM 4452 C CA . PRO B 1 281 ? -0.104 25.062 11.82 1 98.81 281 PRO B CA 1
ATOM 4453 C C . PRO B 1 281 ? -0.706 25.391 13.188 1 98.81 281 PRO B C 1
ATOM 4455 O O . PRO B 1 281 ? -1.51 24.609 13.711 1 98.81 281 PRO B O 1
ATOM 4458 N N . LEU B 1 282 ? -0.293 26.516 13.727 1 98.69 282 LEU B N 1
ATOM 4459 C CA . LEU B 1 282 ? -0.796 27 15.008 1 98.69 282 LEU B CA 1
ATOM 4460 C C . LEU B 1 282 ? -1.894 28.047 14.812 1 98.69 282 LEU B C 1
ATOM 4462 O O . LEU B 1 282 ? -2.873 28.062 15.555 1 98.69 282 LEU B O 1
ATOM 4466 N N . ARG B 1 283 ? -1.676 28.859 13.789 1 98.38 283 ARG B N 1
ATOM 4467 C CA . ARG B 1 283 ? -2.639 29.922 13.523 1 98.38 283 ARG B CA 1
ATOM 4468 C C . ARG B 1 283 ? -2.777 30.172 12.023 1 98.38 283 ARG B C 1
ATOM 4470 O O . ARG B 1 283 ? -1.779 30.344 11.32 1 98.38 283 ARG B O 1
ATOM 4477 N N . ARG B 1 284 ? -3.979 30.125 11.602 1 98.12 284 ARG B N 1
ATOM 4478 C CA . ARG B 1 284 ? -4.367 30.516 10.25 1 98.12 284 ARG B CA 1
ATOM 4479 C C . ARG B 1 284 ? -5.484 31.547 10.281 1 98.12 284 ARG B C 1
ATOM 4481 O O . ARG B 1 284 ? -6.328 31.531 11.18 1 98.12 284 ARG B O 1
ATOM 4488 N N . LYS B 1 285 ? -5.449 32.469 9.297 1 96.25 285 LYS B N 1
ATOM 4489 C CA . LYS B 1 285 ? -6.602 33.344 9.133 1 96.25 285 LYS B CA 1
ATOM 4490 C C . LYS B 1 285 ? -7.844 32.562 8.727 1 96.25 285 LYS B C 1
ATOM 4492 O O . LYS B 1 285 ? -7.766 31.641 7.902 1 96.25 285 LYS B O 1
ATOM 4497 N N . PRO B 1 286 ? -8.945 32.969 9.266 1 93.88 286 PRO B N 1
ATOM 4498 C CA . PRO B 1 286 ? -10.172 32.281 8.828 1 93.88 286 PRO B CA 1
ATOM 4499 C C . PRO B 1 286 ? -10.438 32.438 7.336 1 93.88 286 PRO B C 1
ATOM 4501 O O . PRO B 1 286 ? -10.094 33.469 6.746 1 93.88 286 PRO B O 1
ATOM 4504 N N . LEU B 1 287 ? -10.883 31.469 6.613 1 87.81 287 LEU B N 1
ATOM 4505 C CA . LEU B 1 287 ? -11.156 31.516 5.184 1 87.81 287 LEU B CA 1
ATOM 4506 C C . LEU B 1 287 ? -12.234 32.562 4.871 1 87.81 287 LEU B C 1
ATOM 4508 O O . LEU B 1 287 ? -12.133 33.281 3.879 1 87.81 287 LEU B O 1
ATOM 4512 N N . HIS B 1 288 ? -13.57 32.531 5.262 1 72.06 288 HIS B N 1
ATOM 4513 C CA . HIS B 1 288 ? -14.602 33.531 4.969 1 72.06 288 HIS B CA 1
ATOM 4514 C C . HIS B 1 288 ? -14.586 34.656 5.996 1 72.06 288 HIS B C 1
ATOM 4516 O O . HIS B 1 288 ? -15.047 34.469 7.125 1 72.06 288 HIS B O 1
ATOM 4522 N N . SER B 1 289 ? -13.422 35.188 6.414 1 50.34 289 SER B N 1
ATOM 4523 C CA . SER B 1 289 ? -13.625 36.375 7.258 1 50.34 289 SER B CA 1
ATOM 4524 C C . SER B 1 289 ? -14.727 37.25 6.711 1 50.34 289 SER B C 1
ATOM 4526 O O . SER B 1 289 ? -14.734 37.594 5.527 1 50.34 289 SER B O 1
ATOM 4528 N N . ALA B 1 290 ? -15.836 37.281 7.367 1 37.72 290 ALA B N 1
ATOM 4529 C CA . ALA B 1 290 ? -16.984 38.188 7.227 1 37.72 290 ALA B CA 1
ATOM 4530 C C . ALA B 1 290 ? -16.531 39.625 7.18 1 37.72 290 ALA B C 1
ATOM 4532 O O . ALA B 1 290 ? -15.555 40 7.824 1 37.72 290 ALA B O 1
#

Radius of gyration: 25.74 Å; Cα contacts (8 Å, |Δi|>4): 1377; chains: 2; bounding box: 48×79×59 Å

pLDDT: mean 95.97, std 7.72, range [35.16, 98.94]

Sequence (580 aa):
MVANRWFIDSETGDLADVLLCAPDYYSWIPSNDIAIQSMANGITIDRAALKAQFGELVGALEGAGASCHYLTPKENMPYEVYTRDSSQTTPFGTVVTHLSRSERRPEEGQVRAFYNPDEIWKTCTRGNIEGGDIHFIRPGLLAVGVSGGRTDEAGAAEFISWFEEAGWTCRMIRFPEHFLHLDVIFTMVADDLAIAAVDVLSDEDLEWFRQQGIRLLPVSYKEAMRDMGCNVLALGRGRIISPRHSTRINQMLRAEGLTVLDPELDQFSQGGGSVHCMTMPLRRKPLHSAMVANRWFIDSETGDLADVLLCAPDYYSWIPSNDIAIQSMANGITIDRAALKAQFGELVGALEGAGASCHYLTPKENMPYEVYTRDSSQTTPFGTVVTHLSRSERRPEEGQVRAFYNPDEIWKTCTRGNIEGGDIHFIRPGLLAVGVSGGRTDEAGAAEFISWFEEAGWTCRMIRFPEHFLHLDVIFTMVADDLAIAAVDVLSDEDLEWFRQQGIRLLPVSYKEAMRDMGCNVLALGRGRIISPRHSTRINQMLRAEGLTVLDPELDQFSQGGGSVHCMTMPLRRKPLHSA

Foldseek 3Di:
DPQQPFEDLAQAFAFAEKEFEQQPAADFDPPADLLVVCVVVVHDFDVVVSRVLVVLLVVVCVVSNHHYHYFYDDHQQNQLLQVQWQWAQYRQAIEGFQWQDPSHRCSSVSVPVVDDPVRYDYYFDFFGATRLQWGNLARQEIEGEDQCRTGHPRRVCVVVVVSVVVRGHYYYFYFHCNQVHQLLAWDDQHNQEIEGQPVGGDPVVVVVSVVVRHHYDHDHPCCSLNPVQSQWGHNHPQEIEGAQVSPVSQVVSVVVVHHYDHGHFNSVVSSPHDDNSSIHRGHGDHPPPD/DPQQPFEDLAQAFAFAEKEFEQQPAADFDPPADLLVVCVVVVHDFDVVVSRVLVVLLVVVCVVSNYHYHYFYDDHQQNLLLQVQWQWAQYRQAIEGFQWQDPSHRCSSVSVPVVDDPVRYDYYFDFFGATRLQWGNLARQEIEGEDQCRTGHPRRVCVVVVVSVVVRGHYYYFYFHCNQVHQLLAWDDQHNQEMEGQPVGGDPVVVVVSVVVRHHYHHDHPCCSLNVVQSQWGHNHPQEIEGAQVNPVSVVVSVVVVHHYDHGHFNSPVSSPHDDNSSIHRGHGDHDPPD

Secondary structure (DSSP, 8-state):
----S-B-S-SSSPEEEEEEE--TT----TTSHHHHHHHHTT----HHHHHHHHHHHHHHHHHTTPEEEEEPP-TT-TTTT-TTSSEEEETTEEEE-B-SSGGGTTHHHHHHHHS-GGGEEEE--SS-B-GGGEEEEETTEEEEEE-SSSS-HHHHHHHHHHHHHTT-EEEEEE--GGG-SGGGTEEEEETTEEEE-TTTS-HHHHHHHHHTT-EEEE--HHHHHHH-TT--EEEETTEEE--TT-HHHHHHHHHTT-EEE----HHHHTTT--HHHH-EEEEE--TT--/----S-B-S-SSSPEEEEEEE--TT----TTSHHHHHHHHTT----HHHHHHHHHHHHHHHHHTTPEEEEEPP-TT-TTTT-TTSSEEEETTEEEE-B-SSGGGTTHHHHHHHHS-GGGEEEE--SS-B-GGGEEEEETTEEEEEE-SSSS-HHHHHHHHHHHHHTT-EEEEEE--GGG-SGGGTEEEEETTEEEE-TTTS-HHHHHHHHHTT-EEEE--HHHHHHH-TT--EEEETTEEE--TT-HHHHHHHHHTT-EEE----HHHHTTT--HHHH-EEEEE--SS--

Nearest PDB structures (foldseek):
  1h70-assembly1_A  TM=8.740E-01  e=2.772E-17  Pseudomonas aeruginosa
  3rhy-assembly2_B  TM=8.448E-01  e=9.321E-18  Pseudomonas aeruginosa
  3bpb-assembly2_B  TM=8.642E-01  e=9.306E-17  unclassified
  9azg-assembly1_A  TM=8.523E-01  e=2.768E-16  Mycobacterium sp. JS330
  1rxx-assembly1_B  TM=8.079E-01  e=6.461E-16  Pseudomonas aeruginosa

Solvent-accessible surface area (backbone atoms only — not comparable to full-atom values): 29092 Å² total; per-residue (Å²): 125,83,75,53,89,40,25,25,45,36,52,32,20,41,42,43,30,32,34,32,25,61,62,84,48,55,54,84,56,85,81,44,63,37,19,41,51,33,51,73,70,67,57,74,87,52,67,67,58,42,52,51,27,51,49,40,46,51,48,55,42,46,72,70,59,26,45,81,41,72,53,80,71,47,84,87,30,34,61,54,28,38,35,13,30,55,32,40,50,25,76,80,19,25,31,39,41,23,58,55,50,76,72,51,44,66,51,48,59,56,48,58,68,69,45,53,74,89,42,49,61,48,68,58,76,48,62,18,25,35,27,44,18,56,41,39,59,33,81,56,33,37,40,34,31,30,24,62,61,39,15,20,69,54,13,45,49,55,60,48,48,63,40,43,74,72,68,30,49,72,43,78,46,68,47,65,44,76,52,49,38,36,27,38,43,33,31,56,50,38,82,48,33,27,36,24,23,60,59,70,48,47,69,67,58,55,49,51,42,42,75,72,57,34,44,73,44,80,38,52,67,35,43,23,61,63,55,30,53,26,21,37,36,27,42,18,94,45,24,31,42,40,49,44,86,37,51,69,58,52,51,54,44,41,74,72,68,33,47,73,44,50,41,60,42,64,71,43,18,45,50,61,36,36,55,31,36,31,37,25,64,34,22,32,46,65,79,76,72,124,126,85,78,53,88,38,25,26,45,35,51,32,20,40,42,44,29,31,35,32,26,63,64,84,48,56,55,83,57,85,80,45,64,37,19,40,50,33,49,74,69,66,58,75,86,52,65,68,59,41,53,50,27,50,48,40,47,52,48,53,42,46,72,69,60,26,45,81,40,72,53,80,72,46,84,85,30,34,62,54,29,39,34,12,30,54,33,40,49,25,76,81,19,25,32,40,42,23,57,55,50,76,74,53,43,67,52,47,59,56,49,57,69,69,45,54,74,89,43,50,62,46,67,58,76,49,61,17,26,35,26,44,17,57,39,38,60,35,78,56,34,39,41,34,30,29,24,62,62,38,15,20,68,55,13,44,50,56,59,46,49,63,41,45,75,71,68,31,51,71,44,79,46,68,47,64,44,76,52,47,38,34,28,38,42,33,31,57,49,38,82,47,33,26,38,23,24,60,60,70,49,48,70,66,56,54,48,50,42,42,74,72,56,33,45,72,44,80,37,52,66,34,43,21,62,63,55,30,56,25,23,37,36,28,41,19,94,45,25,30,41,38,49,44,84,37,51,70,59,52,52,53,43,41,74,73,68,35,48,73,44,51,41,60,42,65,70,43,18,46,53,61,35,36,55,31,36,32,37,26,64,34,23,32,46,64,79,82,69,127

Organism: NCBI:txid265959